Protein AF-0000000074567691 (afdb_homodimer)

Foldseek 3Di:
DVVVVVVVVVQLPAWDDDQQLAEAEEEACLDFLNVVLQQVSQVVRHQYEYEHQDPNSQVVSVVNGDPSYHYDHADLLDLVRLLVVLVVVCVVNPQLFHAEYELDWFAQPPWAAQVLDDPVQLVVRLSTLAVSLVSNCVNRVVRNLSNLHEYEHEAALLLLPVQTDGNRSVRSVNSVVVQVVVQVVCVVSNYHYAYEHEYAADIPRLDLVVNLVRLVVSLVPDDPVVCVQQDDCQSVQQSVLSVVCNVVAHHHPSVQRSVLVVSRRIRPDRDRYHYGGPCSVPPSVVLSPDDPVVSVVVSVVRHDDGPNDD/DVVVVVVVVVQLPAWDDDQQLAEAEEEACLDFLNVVLQQVSQVVRHQYEYEHQDPNSQVVSVVNGDPSYHYDHADLLDLVRLLVVLVVVCVVNPQQFHAEYELDWFAQPPWAAQVLDDPVQLVVRLSTLAVSLVSNCVNRVVRNLSNLHEYEHEAALLLLPVQTDGNRSVRSVNSVVVQVVVQVVCVVSNYHYAYEHEYAADIPRLDLVVNLVRLVVSLVPDDPVVCVQQDPCQSVQQSVLSVVCNVVAHHHPSVQRSVLVVSRRIRPDRDRYHYGGPCSVPPSVVLSPDDPVVSVVVSVVRHDGGPNDD

InterPro domains:
  IPR002347 Short-chain dehydrogenase/reductase SDR [PF00106] (22-206)
  IPR002347 Short-chain dehydrogenase/reductase SDR [PR00080] (96-107)
  IPR002347 Short-chain dehydrogenase/reductase SDR [PR00080] (149-157)
  IPR002347 Short-chain dehydrogenase/reductase SDR [PR00080] (168-187)
  IPR002347 Short-chain dehydrogenase/reductase SDR [PR00081] (23-40)
  IPR002347 Short-chain dehydrogenase/reductase SDR [PR00081] (96-107)
  IPR002347 Short-chain dehydrogenase/reductase SDR [PR00081] (143-159)
  IPR002347 Short-chain dehydrogenase/reductase SDR [PR00081] (168-187)
  IPR002347 Short-chain dehydrogenase/reductase SDR [PR00081] (189-206)
  IPR020904 Short-chain dehydrogenase/reductase, conserved site [PS00061] (155-183)
  IPR036291 NAD(P)-binding domain superfamily [SSF51735] (18-257)

pLDDT: mean 95.74, std 3.65, range [77.69, 98.97]

Nearest PDB structures (foldseek):
  3ndr-assembly1_D  TM=7.699E-01  e=1.591E-14  Mesorhizobium loti
  6t6n-assembly1_A  TM=7.472E-01  e=2.527E-14  Klebsiella pneumoniae 30684/NJST258_2
  7yic-assembly1_B  TM=7.805E-01  e=1.277E-13  Leifsonia sp. S749
  6d9y-assembly1_A  TM=8.687E-01  e=4.885E-12  Paraburkholderia phymatum STM815
  6xnb-assembly1_A  TM=7.400E-01  e=6.911E-12  Leifsonia xyli

Radius of gyration: 24.54 Å; Cα contacts (8 Å, |Δi|>4): 1241; chains: 2; bounding box: 55×68×64 Å

Solvent-accessible surface area (backbone atoms only — not comparable to full-atom values): 30649 Å² total; per-residue (Å²): 108,67,66,55,49,52,50,46,51,52,49,58,66,36,59,59,78,68,46,65,77,33,31,34,39,35,29,36,25,54,46,58,61,34,33,54,37,52,46,52,41,41,74,71,36,28,30,33,38,33,25,8,72,42,70,65,26,33,53,54,47,52,71,68,43,59,91,53,48,46,67,44,76,36,45,60,72,33,71,67,39,45,51,54,45,47,55,53,46,49,66,72,42,54,88,55,21,29,32,30,40,33,43,49,43,66,57,42,66,51,54,44,55,43,87,60,47,51,64,64,47,31,46,61,19,29,37,38,39,29,51,13,44,51,41,52,48,60,70,44,40,68,38,24,55,64,37,39,16,33,38,39,40,58,47,27,37,38,32,61,36,43,81,48,26,46,17,38,24,23,17,20,20,22,40,50,27,45,46,50,16,40,29,65,57,40,38,43,53,50,33,47,45,28,37,35,19,37,38,56,45,67,33,84,69,57,37,61,66,67,48,53,53,43,41,50,52,37,58,69,69,49,52,72,67,58,45,57,40,33,29,91,59,40,65,59,52,43,52,50,45,50,51,50,48,52,68,68,58,37,39,76,67,59,58,53,45,35,49,47,54,47,41,52,73,39,28,66,56,51,58,60,66,40,64,20,48,69,58,15,59,69,44,45,52,57,50,48,74,48,57,67,68,59,52,47,52,59,55,55,71,66,48,75,75,45,64,61,49,105,108,68,66,54,50,52,49,47,52,53,49,60,65,36,59,61,78,68,45,65,78,33,32,34,38,35,28,38,24,53,45,56,62,33,31,53,34,49,47,53,41,41,74,71,35,27,30,33,39,34,26,8,71,42,71,66,26,32,52,55,47,51,71,68,44,57,89,53,46,47,66,45,76,35,47,61,72,34,69,67,41,44,51,54,47,49,54,54,47,49,66,72,41,54,90,56,20,29,31,29,42,33,41,50,42,64,57,40,65,53,55,45,57,41,88,58,50,51,64,63,47,31,46,62,19,28,38,38,38,27,50,13,45,51,43,51,49,61,71,43,40,68,38,24,56,63,37,38,18,34,38,37,40,58,48,26,36,38,31,62,37,43,81,48,25,47,17,40,24,22,18,20,20,20,39,51,27,46,46,49,18,40,29,66,57,42,38,43,54,53,32,46,44,26,36,36,20,37,40,58,44,70,33,83,70,57,36,61,65,66,49,51,53,43,43,52,52,37,58,70,69,50,53,72,67,58,45,57,40,35,29,90,59,39,63,58,52,43,51,51,45,50,52,50,48,52,67,70,56,38,38,75,67,60,57,52,47,36,49,50,54,48,41,51,74,37,29,66,56,51,57,60,67,40,65,21,49,67,57,14,61,69,44,45,54,58,49,46,74,48,56,66,69,59,52,47,52,58,54,56,71,66,49,77,77,48,65,60,49,106

Sequence (620 aa):
MVMWFFGWLFRDSLQIENFHEKYVFVTGCDSGFGHLLCKKLDRKGFRVLAGCLTEKGADDLKRATGPYLKTVLLDVTSQESIQKTMEWTKKEVGDKGLWGLVNNAGRSLPMGPSEWMTVDDYHSTLKVNMIGVIAMTTTFLPLIKKARGRIVNVASVLGRVAANGGGYCISKFAVEAFSDCLRRDINHFGISVCIIEPGFFKTAVTSLDPLERELHRLWNQLSPEVKASYGDQYLEKYIKVQRLIMNAVCDSDLTKVTSCMEHALTAAYPRTRYSAGWDAKFLWLPLSYMPACVVDIGLKLVLPRPSKSVMVMWFFGWLFRDSLQIENFHEKYVFVTGCDSGFGHLLCKKLDRKGFRVLAGCLTEKGADDLKRATGPYLKTVLLDVTSQESIQKTMEWTKKEVGDKGLWGLVNNAGRSLPMGPSEWMTVDDYHSTLKVNMIGVIAMTTTFLPLIKKARGRIVNVASVLGRVAANGGGYCISKFAVEAFSDCLRRDINHFGISVCIIEPGFFKTAVTSLDPLERELHRLWNQLSPEVKASYGDQYLEKYIKVQRLIMNAVCDSDLTKVTSCMEHALTAAYPRTRYSAGWDAKFLWLPLSYMPACVVDIGLKLVLPRPSKSV

Organism: Oryzias latipes (NCBI:txid8090)

Structure (mmCIF, N/CA/C/O backbone):
data_AF-0000000074567691-model_v1
#
loop_
_entity.id
_entity.type
_entity.pdbx_description
1 polymer 'Retinol dehydrogenase 5 (11-cis/9-cis)'
#
loop_
_atom_site.group_PDB
_atom_site.id
_atom_site.type_symbol
_atom_site.label_atom_id
_atom_site.label_alt_id
_atom_site.label_comp_id
_atom_site.label_asym_id
_atom_site.label_entity_id
_atom_site.label_seq_id
_atom_site.pdbx_PDB_ins_code
_atom_site.Cartn_x
_atom_site.Cartn_y
_atom_site.Cartn_z
_atom_site.occupancy
_atom_site.B_iso_or_equiv
_atom_site.auth_seq_id
_atom_site.auth_comp_id
_atom_site.auth_asym_id
_atom_site.auth_atom_id
_atom_site.pdbx_PDB_model_num
ATOM 1 N N . MET A 1 1 ? 5.77 -29.456 21.244 1 77.69 1 MET A N 1
ATOM 2 C CA . MET A 1 1 ? 6.461 -28.435 20.46 1 77.69 1 MET A CA 1
ATOM 3 C C . MET A 1 1 ? 7.515 -29.065 19.556 1 77.69 1 MET A C 1
ATOM 5 O O . MET A 1 1 ? 7.557 -28.785 18.357 1 77.69 1 MET A O 1
ATOM 9 N N . VAL A 1 2 ? 8.333 -29.99 20.024 1 89.32 2 VAL A N 1
ATOM 10 C CA . VAL A 1 2 ? 9.377 -30.626 19.227 1 89.32 2 VAL A CA 1
ATOM 11 C C . VAL A 1 2 ? 8.742 -31.502 18.149 1 89.32 2 VAL A C 1
ATOM 13 O O . VAL A 1 2 ? 9.144 -31.453 16.984 1 89.32 2 VAL A O 1
ATOM 16 N N . MET A 1 3 ? 7.802 -32.279 18.501 1 90.76 3 MET A N 1
ATOM 17 C CA . MET A 1 3 ? 7.105 -33.126 17.537 1 90.76 3 MET A CA 1
ATOM 18 C C . MET A 1 3 ? 6.439 -32.283 16.454 1 90.76 3 MET A C 1
ATOM 20 O O . MET A 1 3 ? 6.435 -32.661 15.282 1 90.76 3 MET A O 1
ATOM 24 N N . TRP A 1 4 ? 5.863 -31.239 16.897 1 89.85 4 TRP A N 1
ATOM 25 C CA . TRP A 1 4 ? 5.243 -30.32 15.949 1 89.85 4 TRP A CA 1
ATOM 26 C C . TRP A 1 4 ? 6.275 -29.767 14.972 1 89.85 4 TRP A C 1
ATOM 28 O O . TRP A 1 4 ? 6.007 -29.656 13.774 1 89.85 4 TRP A O 1
ATOM 38 N N . PHE A 1 5 ? 7.345 -29.428 15.489 1 89.73 5 PHE A N 1
ATOM 39 C CA . PHE A 1 5 ? 8.42 -28.882 14.668 1 89.73 5 PHE A CA 1
ATOM 40 C C . PHE A 1 5 ? 8.872 -29.897 13.624 1 89.73 5 PHE A C 1
ATOM 42 O O . PHE A 1 5 ? 9.038 -29.556 12.451 1 89.73 5 PHE A O 1
ATOM 49 N N . PHE A 1 6 ? 9.034 -31.112 14.027 1 91.86 6 PHE A N 1
ATOM 50 C CA . PHE A 1 6 ? 9.479 -32.139 13.093 1 91.86 6 PHE A CA 1
ATOM 51 C C . PHE A 1 6 ? 8.383 -32.466 12.086 1 91.86 6 PHE A C 1
ATOM 53 O O . PHE A 1 6 ? 8.669 -32.765 10.924 1 91.86 6 PHE A O 1
ATOM 60 N N . GLY A 1 7 ? 7.244 -32.453 12.54 1 92.54 7 GLY A N 1
ATOM 61 C CA . GLY A 1 7 ? 6.128 -32.593 11.618 1 92.54 7 GLY A CA 1
ATOM 62 C C . GLY A 1 7 ? 6.072 -31.491 10.577 1 92.54 7 GLY A C 1
ATOM 63 O O . GLY A 1 7 ? 5.83 -31.756 9.398 1 92.54 7 GLY A O 1
ATOM 64 N N . TRP A 1 8 ? 6.271 -30.334 11.091 1 90.59 8 TRP A N 1
ATOM 65 C CA . TRP A 1 8 ? 6.304 -29.193 10.182 1 90.59 8 TRP A CA 1
ATOM 66 C C . TRP A 1 8 ? 7.443 -29.329 9.178 1 90.59 8 TRP A C 1
ATOM 68 O O . TRP A 1 8 ? 7.264 -29.065 7.986 1 90.59 8 TRP A O 1
ATOM 78 N N . LEU A 1 9 ? 8.586 -29.674 9.642 1 92.56 9 LEU A N 1
ATOM 79 C CA . LEU A 1 9 ? 9.747 -29.843 8.774 1 92.56 9 LEU A CA 1
ATOM 80 C C . LEU A 1 9 ? 9.478 -30.898 7.707 1 92.56 9 LEU A C 1
ATOM 82 O O . LEU A 1 9 ? 9.896 -30.744 6.557 1 92.56 9 LEU A O 1
ATOM 86 N N . PHE A 1 10 ? 8.882 -31.962 8.113 1 94.25 10 PHE A N 1
ATOM 87 C CA . PHE A 1 10 ? 8.533 -33.02 7.173 1 94.25 10 PHE A CA 1
ATOM 88 C C . PHE A 1 10 ? 7.568 -32.505 6.111 1 94.25 10 PHE A C 1
ATOM 90 O O . PHE A 1 10 ? 7.811 -32.668 4.913 1 94.25 10 PHE A O 1
ATOM 97 N N . ARG A 1 11 ? 6.586 -31.88 6.567 1 94.64 11 ARG A N 1
ATOM 98 C CA . ARG A 1 11 ? 5.593 -31.325 5.654 1 94.64 11 ARG A CA 1
ATOM 99 C C . ARG A 1 11 ? 6.226 -30.312 4.706 1 94.64 11 ARG A C 1
ATOM 101 O O . ARG A 1 11 ? 5.917 -30.292 3.513 1 94.64 11 ARG A O 1
ATOM 108 N N . ASP A 1 12 ? 7.073 -29.54 5.261 1 95.6 12 ASP A N 1
ATOM 109 C CA . ASP A 1 12 ? 7.743 -28.475 4.52 1 95.6 12 ASP A CA 1
ATOM 110 C C . ASP A 1 12 ? 8.707 -29.05 3.485 1 95.6 12 ASP A C 1
ATOM 112 O O . ASP A 1 12 ? 9.086 -28.364 2.533 1 95.6 12 ASP A O 1
ATOM 116 N N . SER A 1 13 ? 9.084 -30.296 3.614 1 95.87 13 SER A N 1
ATOM 117 C CA . SER A 1 13 ? 10.066 -30.913 2.729 1 95.87 13 SER A CA 1
ATOM 118 C C . SER A 1 13 ? 9.389 -31.639 1.572 1 95.87 13 SER A C 1
ATOM 120 O O . SER A 1 13 ? 10.044 -32.009 0.595 1 95.87 13 SER A O 1
ATOM 122 N N . LEU A 1 14 ? 8.139 -31.854 1.661 1 97.07 14 LEU A N 1
ATOM 123 C CA . LEU A 1 14 ? 7.417 -32.585 0.625 1 97.07 14 LEU A CA 1
ATOM 124 C C . LEU A 1 14 ? 7.29 -31.748 -0.643 1 97.07 14 LEU A C 1
ATOM 126 O O . LEU A 1 14 ? 7.02 -30.547 -0.575 1 97.07 14 LEU A O 1
ATOM 130 N N . GLN A 1 15 ? 7.474 -32.375 -1.794 1 97.06 15 GLN A N 1
ATOM 131 C CA . GLN A 1 15 ? 7.435 -31.679 -3.075 1 97.06 15 GLN A CA 1
ATOM 132 C C . GLN A 1 15 ? 6.375 -32.277 -3.995 1 97.06 15 GLN A C 1
ATOM 134 O O . GLN A 1 15 ? 6.009 -33.446 -3.853 1 97.06 15 GLN A O 1
ATOM 139 N N . ILE A 1 16 ? 5.903 -31.459 -4.873 1 96.08 16 ILE A N 1
ATOM 140 C CA . ILE A 1 16 ? 4.999 -31.952 -5.907 1 96.08 16 ILE A CA 1
ATOM 141 C C . ILE A 1 16 ? 5.786 -32.754 -6.941 1 96.08 16 ILE A C 1
ATOM 143 O O . ILE A 1 16 ? 7.019 -32.746 -6.935 1 96.08 16 ILE A O 1
ATOM 147 N N . GLU A 1 17 ? 5.027 -33.428 -7.792 1 94.07 17 GLU A N 1
ATOM 148 C CA . GLU A 1 17 ? 5.654 -34.243 -8.828 1 94.07 17 GLU A CA 1
ATOM 149 C C . GLU A 1 17 ? 5.385 -33.674 -10.218 1 94.07 17 GLU A C 1
ATOM 151 O O . GLU A 1 17 ? 4.663 -32.684 -10.36 1 94.07 17 GLU A O 1
ATOM 156 N N . ASN A 1 18 ? 6.058 -34.153 -11.22 1 94.7 18 ASN A N 1
ATOM 157 C CA . ASN A 1 18 ? 5.83 -33.909 -12.64 1 94.7 18 ASN A CA 1
ATOM 158 C C . ASN A 1 18 ? 6.084 -32.449 -13.006 1 94.7 18 ASN A C 1
ATOM 160 O O . ASN A 1 18 ? 5.247 -31.811 -13.647 1 94.7 18 ASN A O 1
ATOM 164 N N . PHE A 1 19 ? 7.211 -31.956 -12.588 1 94.5 19 PHE A N 1
ATOM 165 C CA . PHE A 1 19 ? 7.624 -30.588 -12.881 1 94.5 19 PHE A CA 1
ATOM 166 C C . PHE A 1 19 ? 7.632 -30.336 -14.384 1 94.5 19 PHE A C 1
ATOM 168 O O . PHE A 1 19 ? 7.322 -29.231 -14.835 1 94.5 19 PHE A O 1
ATOM 175 N N . HIS A 1 20 ? 7.892 -31.354 -15.192 1 94.44 20 HIS A N 1
ATOM 176 C CA . HIS A 1 20 ? 8.085 -31.212 -16.63 1 94.44 20 HIS A CA 1
ATOM 177 C C . HIS A 1 20 ? 6.774 -30.869 -17.33 1 94.44 20 HIS A C 1
ATOM 179 O O . HIS A 1 20 ? 6.778 -30.418 -18.478 1 94.44 20 HIS A O 1
ATOM 185 N N . GLU A 1 21 ? 5.676 -30.984 -16.657 1 96.19 21 GLU A N 1
ATOM 186 C CA . GLU A 1 21 ? 4.368 -30.692 -17.238 1 96.19 21 GLU A CA 1
ATOM 187 C C . GLU A 1 21 ? 3.837 -29.346 -16.752 1 96.19 21 GLU A C 1
ATOM 189 O O . GLU A 1 21 ? 2.754 -28.918 -17.156 1 96.19 21 GLU A O 1
ATOM 194 N N . LYS A 1 22 ? 4.601 -28.745 -15.944 1 98.24 22 LYS A N 1
ATOM 195 C CA . LYS A 1 22 ? 4.092 -27.544 -15.287 1 98.24 22 LYS A CA 1
ATOM 196 C C . LYS A 1 22 ? 4.744 -26.287 -15.856 1 98.24 22 LYS A C 1
ATOM 198 O O . LYS A 1 22 ? 5.97 -26.211 -15.96 1 98.24 22 LYS A O 1
ATOM 203 N N . TYR A 1 23 ? 3.926 -25.338 -16.254 1 98.79 23 TYR A N 1
ATOM 204 C CA . TYR A 1 23 ? 4.374 -24.061 -16.798 1 98.79 23 TYR A CA 1
ATOM 205 C C . TYR A 1 23 ? 4.459 -23.003 -15.705 1 98.79 23 TYR A C 1
ATOM 207 O O . TYR A 1 23 ? 3.555 -22.885 -14.875 1 98.79 23 TYR A O 1
ATOM 215 N N . VAL A 1 24 ? 5.543 -22.282 -15.676 1 98.91 24 VAL A N 1
ATOM 216 C CA . VAL A 1 24 ? 5.73 -21.173 -14.746 1 98.91 24 VAL A CA 1
ATOM 217 C C . VAL A 1 24 ? 6.066 -19.9 -15.519 1 98.91 24 VAL A C 1
ATOM 219 O O . VAL A 1 24 ? 6.955 -19.903 -16.375 1 98.91 24 VAL A O 1
ATOM 222 N N . PHE A 1 25 ? 5.343 -18.825 -15.271 1 98.96 25 PHE A N 1
ATOM 223 C CA . PHE A 1 25 ? 5.636 -17.52 -15.852 1 98.96 25 PHE A CA 1
ATOM 224 C C . PHE A 1 25 ? 6.32 -16.616 -14.834 1 98.96 25 PHE A C 1
ATOM 226 O O . PHE A 1 25 ? 5.819 -16.435 -13.722 1 98.96 25 PHE A O 1
ATOM 233 N N . VAL A 1 26 ? 7.417 -16.037 -15.188 1 98.94 26 VAL A N 1
ATOM 234 C CA . VAL A 1 26 ? 8.171 -15.142 -14.317 1 98.94 26 VAL A CA 1
ATOM 235 C C . VAL A 1 26 ? 8.304 -13.771 -14.975 1 98.94 26 VAL A C 1
ATOM 237 O O . VAL A 1 26 ? 8.684 -13.67 -16.144 1 98.94 26 VAL A O 1
ATOM 240 N N . THR A 1 27 ? 7.99 -12.743 -14.254 1 98.91 27 THR A N 1
ATOM 241 C CA . THR A 1 27 ? 8.192 -11.396 -14.776 1 98.91 27 THR A CA 1
ATOM 242 C C . THR A 1 27 ? 9.533 -10.833 -14.315 1 98.91 27 THR A C 1
ATOM 244 O O . THR A 1 27 ? 10.057 -11.237 -13.275 1 98.91 27 THR A O 1
ATOM 247 N N . GLY A 1 28 ? 10.027 -9.827 -15.077 1 98.07 28 GLY A N 1
ATOM 248 C CA . GLY A 1 28 ? 11.261 -9.16 -14.692 1 98.07 28 GLY A CA 1
ATOM 249 C C . GLY A 1 28 ? 12.474 -10.07 -14.75 1 98.07 28 GLY A C 1
ATOM 250 O O . GLY A 1 28 ? 13.213 -10.191 -13.771 1 98.07 28 GLY A O 1
ATOM 251 N N . CYS A 1 29 ? 12.78 -10.628 -15.906 1 98.32 29 CYS A N 1
ATOM 252 C CA . CYS A 1 29 ? 13.774 -11.69 -16.002 1 98.32 29 CYS A CA 1
ATOM 253 C C . CYS A 1 29 ? 15.063 -11.176 -16.633 1 98.32 29 CYS A C 1
ATOM 255 O O . CYS A 1 29 ? 15.97 -11.956 -16.927 1 98.32 29 CYS A O 1
ATOM 257 N N . ASP A 1 30 ? 15.182 -9.873 -16.826 1 96.85 30 ASP A N 1
ATOM 258 C CA . ASP A 1 30 ? 16.36 -9.298 -17.467 1 96.85 30 ASP A CA 1
ATOM 259 C C . ASP A 1 30 ? 17.611 -9.521 -16.62 1 96.85 30 ASP A C 1
ATOM 261 O O . ASP A 1 30 ? 18.715 -9.649 -17.155 1 96.85 30 ASP A O 1
ATOM 265 N N . SER A 1 31 ? 17.416 -9.52 -15.305 1 93.5 31 SER A N 1
ATOM 266 C CA . SER A 1 31 ? 18.522 -9.64 -14.361 1 93.5 31 SER A CA 1
ATOM 267 C C . SER A 1 31 ? 18.028 -10.06 -12.981 1 93.5 31 SER A C 1
ATOM 269 O O . SER A 1 31 ? 16.856 -10.405 -12.814 1 93.5 31 SER A O 1
ATOM 271 N N . GLY A 1 32 ? 18.964 -10.198 -12.133 1 94.28 32 GLY A N 1
ATOM 272 C CA . GLY A 1 32 ? 18.642 -10.341 -10.722 1 94.28 32 GLY A CA 1
ATOM 273 C C . GLY A 1 32 ? 17.944 -11.648 -10.398 1 94.28 32 GLY A C 1
ATOM 274 O O . GLY A 1 32 ? 18.353 -12.71 -10.871 1 94.28 32 GLY A O 1
ATOM 275 N N . PHE A 1 33 ? 16.934 -11.548 -9.498 1 97.56 33 PHE A N 1
ATOM 276 C CA . PHE A 1 33 ? 16.23 -12.716 -8.981 1 97.56 33 PHE A CA 1
ATOM 277 C C . PHE A 1 33 ? 15.532 -13.47 -10.107 1 97.56 33 PHE A C 1
ATOM 279 O O . PHE A 1 33 ? 15.594 -14.699 -10.168 1 97.56 33 PHE A O 1
ATOM 286 N N . GLY A 1 34 ? 14.81 -12.675 -10.967 1 98.03 34 GLY A N 1
ATOM 287 C CA . GLY A 1 34 ? 14.048 -13.31 -12.031 1 98.03 34 GLY A CA 1
ATOM 288 C C . GLY A 1 34 ? 14.911 -14.112 -12.986 1 98.03 34 GLY A C 1
ATOM 289 O O . GLY A 1 34 ? 14.553 -15.229 -13.366 1 98.03 34 GLY A O 1
ATOM 290 N N . HIS A 1 35 ? 16.019 -13.516 -13.335 1 97.85 35 HIS A N 1
ATOM 291 C CA . HIS A 1 35 ? 16.958 -14.179 -14.232 1 97.85 35 HIS A CA 1
ATOM 292 C C . HIS A 1 35 ? 17.482 -15.475 -13.622 1 97.85 35 HIS A C 1
ATOM 294 O O . HIS A 1 35 ? 17.476 -16.521 -14.274 1 97.85 35 HIS A O 1
ATOM 300 N N . LEU A 1 36 ? 17.899 -15.417 -12.432 1 98.05 36 LEU A N 1
ATOM 301 C CA . LEU A 1 36 ? 18.449 -16.573 -11.732 1 98.05 36 LEU A CA 1
ATOM 302 C C . LEU A 1 36 ? 17.374 -17.629 -11.498 1 98.05 36 LEU A C 1
ATOM 304 O O . LEU A 1 36 ? 17.641 -18.828 -11.609 1 98.05 36 LEU A O 1
ATOM 308 N N . LEU A 1 37 ? 16.185 -17.212 -11.19 1 98.69 37 LEU A N 1
ATOM 309 C CA . LEU A 1 37 ? 15.088 -18.146 -10.959 1 98.69 37 LEU A CA 1
ATOM 310 C C . LEU A 1 37 ? 14.766 -18.931 -12.226 1 98.69 37 LEU A C 1
ATOM 312 O O . LEU A 1 37 ? 14.539 -20.141 -12.171 1 98.69 37 LEU A O 1
ATOM 316 N N . CYS A 1 38 ? 14.711 -18.236 -13.321 1 98.68 38 CYS A N 1
ATOM 317 C CA . CYS A 1 38 ? 14.411 -18.896 -14.587 1 98.68 38 CYS A CA 1
ATOM 318 C C . CYS A 1 38 ? 15.419 -20.001 -14.878 1 98.68 38 CYS A C 1
ATOM 320 O O . CYS A 1 38 ? 15.042 -21.098 -15.293 1 98.68 38 CYS A O 1
ATOM 322 N N . LYS A 1 39 ? 16.665 -19.738 -14.665 1 98.28 39 LYS A N 1
ATOM 323 C CA . LYS A 1 39 ? 17.703 -20.745 -14.868 1 98.28 39 LYS A CA 1
ATOM 324 C C . LYS A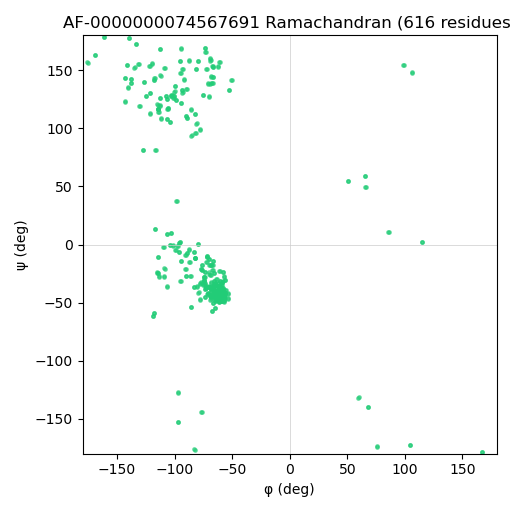 1 39 ? 17.491 -21.946 -13.95 1 98.28 39 LYS A C 1
ATOM 326 O O . LYS A 1 39 ? 17.606 -23.094 -14.384 1 98.28 39 LYS A O 1
ATOM 331 N N . LYS A 1 40 ? 17.183 -21.647 -12.746 1 97.77 40 LYS A N 1
ATOM 332 C CA . LYS A 1 40 ? 16.982 -22.695 -11.749 1 97.77 40 LYS A CA 1
ATOM 333 C C . LYS A 1 40 ? 15.783 -23.569 -12.105 1 97.77 40 LYS A C 1
ATOM 335 O O . LYS A 1 40 ? 15.86 -24.798 -12.031 1 97.77 40 LYS A O 1
ATOM 340 N N . LEU A 1 41 ? 14.692 -22.956 -12.488 1 98.38 41 LEU A N 1
ATOM 341 C CA . LEU A 1 41 ? 13.472 -23.684 -12.819 1 98.38 41 LEU A CA 1
ATOM 342 C C . LEU A 1 41 ? 13.655 -24.499 -14.095 1 98.38 41 LEU A C 1
ATOM 344 O O . LEU A 1 41 ? 13.149 -25.619 -14.199 1 98.38 41 LEU A O 1
ATOM 348 N N . ASP A 1 42 ? 14.361 -23.919 -15.018 1 97.93 42 ASP A N 1
ATOM 349 C CA . ASP A 1 42 ? 14.658 -24.635 -16.256 1 97.93 42 ASP A CA 1
ATOM 350 C C . ASP A 1 42 ? 15.453 -25.908 -15.977 1 97.93 42 ASP A C 1
ATOM 352 O O . ASP A 1 42 ? 15.144 -26.971 -16.519 1 97.93 42 ASP A O 1
ATOM 356 N N . ARG A 1 43 ? 16.429 -25.82 -15.143 1 96.51 43 ARG A N 1
ATOM 357 C CA . ARG A 1 43 ? 17.267 -26.959 -14.781 1 96.51 43 ARG A CA 1
ATOM 358 C C . ARG A 1 43 ? 16.461 -28.015 -14.031 1 96.51 43 ARG A C 1
ATOM 360 O O . ARG A 1 43 ? 16.724 -29.212 -14.162 1 96.51 43 ARG A O 1
ATOM 367 N N . LYS A 1 44 ? 15.492 -27.608 -13.311 1 96.3 44 LYS A N 1
ATOM 368 C CA . LYS A 1 44 ? 14.67 -28.514 -12.513 1 96.3 44 LYS A CA 1
ATOM 369 C C . LYS A 1 44 ? 13.668 -29.261 -13.388 1 96.3 44 LYS A C 1
ATOM 371 O O . LYS A 1 44 ? 13.117 -30.284 -12.975 1 96.3 44 LYS A O 1
ATOM 376 N N . GLY A 1 45 ? 13.41 -28.634 -14.598 1 96.83 45 GLY A N 1
ATOM 377 C CA . GLY A 1 45 ? 12.591 -29.365 -15.552 1 96.83 45 GLY A CA 1
ATOM 378 C C . GLY A 1 45 ? 11.262 -28.692 -15.837 1 96.83 45 GLY A C 1
ATOM 379 O O . GLY A 1 45 ? 10.452 -29.209 -16.609 1 96.83 45 GLY A O 1
ATOM 380 N N . PHE A 1 46 ? 10.994 -27.522 -15.243 1 98.12 46 PHE A N 1
ATOM 381 C CA . PHE A 1 46 ? 9.765 -26.788 -15.519 1 98.12 46 PHE A CA 1
ATOM 382 C C . PHE A 1 46 ? 9.748 -26.28 -16.956 1 98.12 46 PHE A C 1
ATOM 384 O O . PHE A 1 46 ? 10.802 -26.092 -17.566 1 98.12 46 PHE A O 1
ATOM 391 N N . ARG A 1 47 ? 8.584 -26.094 -17.477 1 98.46 47 ARG A N 1
ATOM 392 C CA . ARG A 1 47 ? 8.422 -25.244 -18.652 1 98.46 47 ARG A CA 1
ATOM 393 C C . ARG A 1 47 ? 8.344 -23.773 -18.257 1 98.46 47 ARG A C 1
ATOM 395 O O . ARG A 1 47 ? 7.341 -23.329 -17.694 1 98.46 47 ARG A O 1
ATOM 402 N N . VAL A 1 48 ? 9.364 -23.02 -18.635 1 98.78 48 VAL A N 1
ATOM 403 C CA . VAL A 1 48 ? 9.497 -21.673 -18.089 1 98.78 48 VAL A CA 1
ATOM 404 C C . VAL A 1 48 ? 9.137 -20.644 -19.158 1 98.78 48 VAL A C 1
ATOM 406 O O . VAL A 1 48 ? 9.649 -20.699 -20.279 1 98.78 48 VAL A O 1
ATOM 409 N N . LEU A 1 49 ? 8.218 -19.763 -18.888 1 98.91 49 LEU A N 1
ATOM 410 C CA . LEU A 1 49 ? 7.88 -18.581 -19.673 1 98.91 49 LEU A CA 1
ATOM 411 C C . LEU A 1 49 ? 8.398 -17.314 -19 1 98.91 49 LEU A C 1
ATOM 413 O O . LEU A 1 49 ? 7.97 -16.975 -17.894 1 98.91 49 LEU A O 1
ATOM 417 N N . ALA A 1 50 ? 9.301 -16.612 -19.67 1 98.88 50 ALA A N 1
ATOM 418 C CA . ALA A 1 50 ? 10.018 -15.505 -19.042 1 98.88 50 ALA A CA 1
ATOM 419 C C . ALA A 1 50 ? 9.652 -14.175 -19.696 1 98.88 50 ALA A C 1
ATOM 421 O O . ALA A 1 50 ? 9.84 -13.996 -20.901 1 98.88 50 ALA A O 1
ATOM 422 N N . GLY A 1 51 ? 9.054 -13.297 -18.916 1 98.86 51 GLY A N 1
ATOM 423 C CA . GLY A 1 51 ? 8.801 -11.941 -19.377 1 98.86 51 GLY A CA 1
ATOM 424 C C . GLY A 1 51 ? 9.973 -11.005 -19.15 1 98.86 51 GLY A C 1
ATOM 425 O O . GLY A 1 51 ? 10.311 -10.691 -18.007 1 98.86 51 GLY A O 1
ATOM 426 N N . CYS A 1 52 ? 10.564 -10.488 -20.225 1 98.72 52 CYS A N 1
ATOM 427 C CA . CYS A 1 52 ? 11.678 -9.548 -20.177 1 98.72 52 CYS A CA 1
ATOM 428 C C . CYS A 1 52 ? 11.255 -8.173 -20.679 1 98.72 52 CYS A C 1
ATOM 430 O O . CYS A 1 52 ? 10.415 -8.066 -21.574 1 98.72 52 CYS A O 1
ATOM 432 N N . LEU A 1 53 ? 11.84 -7.198 -20.059 1 98.11 53 LEU A N 1
ATOM 433 C CA . LEU A 1 53 ? 11.52 -5.831 -20.455 1 98.11 53 LEU A CA 1
ATOM 434 C C . LEU A 1 53 ? 12.245 -5.455 -21.743 1 98.11 53 LEU A C 1
ATOM 436 O O . LEU A 1 53 ? 11.726 -4.678 -22.548 1 98.11 53 LEU A O 1
ATOM 440 N N . THR A 1 54 ? 13.479 -6.006 -21.922 1 98.12 54 THR A N 1
ATOM 441 C CA . THR A 1 54 ? 14.315 -5.612 -23.051 1 98.12 54 THR A CA 1
ATOM 442 C C . THR A 1 54 ? 14.623 -6.814 -23.94 1 98.12 54 THR A C 1
ATOM 444 O O . THR A 1 54 ? 14.649 -7.952 -23.468 1 98.12 54 THR A O 1
ATOM 447 N N . GLU A 1 55 ? 14.917 -6.532 -25.183 1 98.34 55 GLU A N 1
ATOM 448 C CA . GLU A 1 55 ? 15.335 -7.572 -26.118 1 98.34 55 GLU A CA 1
ATOM 449 C C . GLU A 1 55 ? 16.656 -8.203 -25.687 1 98.34 55 GLU A C 1
ATOM 451 O O . GLU A 1 55 ? 16.832 -9.419 -25.788 1 98.34 55 GLU A O 1
ATOM 456 N N . LYS A 1 56 ? 17.542 -7.383 -25.219 1 98.21 56 LYS A N 1
ATOM 457 C CA . LYS A 1 56 ? 18.837 -7.884 -24.768 1 98.21 56 LYS A CA 1
ATOM 458 C C . LYS A 1 56 ? 18.674 -8.868 -23.613 1 98.21 56 LYS A C 1
ATOM 460 O O . LYS A 1 56 ? 19.317 -9.919 -23.591 1 98.21 56 LYS A O 1
ATOM 465 N N . GLY A 1 57 ? 17.858 -8.488 -22.656 1 97.66 57 GLY A N 1
ATOM 466 C CA . GLY A 1 57 ? 17.605 -9.385 -21.54 1 97.66 57 GLY A CA 1
ATOM 467 C C . GLY A 1 57 ? 17.007 -10.713 -21.965 1 97.66 57 GLY A C 1
ATOM 468 O O . GLY A 1 57 ? 17.407 -11.767 -21.467 1 97.66 57 GLY A O 1
ATOM 469 N N . ALA A 1 58 ? 16.093 -10.648 -22.879 1 98.29 58 ALA A N 1
ATOM 470 C CA . ALA A 1 58 ? 15.446 -11.852 -23.393 1 98.29 58 ALA A CA 1
ATOM 471 C C . ALA A 1 58 ? 16.453 -12.76 -24.092 1 98.29 58 ALA A C 1
ATOM 473 O O . ALA A 1 58 ? 16.461 -13.974 -23.872 1 98.29 58 ALA A O 1
ATOM 474 N N . ASP A 1 59 ? 17.265 -12.182 -24.901 1 97.88 59 ASP A N 1
ATOM 475 C CA . ASP A 1 59 ? 18.259 -12.939 -25.655 1 97.88 59 ASP A CA 1
ATOM 476 C C . ASP A 1 59 ? 19.288 -13.575 -24.724 1 97.88 59 ASP A C 1
ATOM 478 O O . ASP A 1 59 ? 19.664 -14.735 -24.906 1 97.88 59 ASP A O 1
ATOM 482 N N . ASP A 1 60 ? 19.743 -12.796 -23.786 1 97.81 60 ASP A N 1
ATOM 483 C CA . ASP A 1 60 ? 20.724 -13.295 -22.826 1 97.81 60 ASP A CA 1
ATOM 484 C C . ASP A 1 60 ? 20.174 -14.492 -22.053 1 97.81 60 ASP A C 1
ATOM 486 O O . ASP A 1 60 ? 20.882 -15.479 -21.842 1 97.81 60 ASP A O 1
ATOM 490 N N . LEU A 1 61 ? 18.96 -14.379 -21.674 1 98.16 61 LEU A N 1
ATOM 491 C CA . LEU A 1 61 ? 18.343 -15.45 -20.898 1 98.16 61 LEU A CA 1
ATOM 492 C C . LEU A 1 61 ? 18.135 -16.693 -21.757 1 98.16 61 LEU A C 1
ATOM 494 O O . LEU A 1 61 ? 18.381 -17.813 -21.304 1 98.16 61 LEU A O 1
ATOM 498 N N . LYS A 1 62 ? 17.675 -16.504 -22.914 1 96.96 62 LYS A N 1
ATOM 499 C CA . LYS A 1 62 ? 17.463 -17.618 -23.834 1 96.96 62 LYS A CA 1
ATOM 500 C C . LYS A 1 62 ? 18.762 -18.38 -24.083 1 96.96 62 LYS A C 1
ATOM 502 O O . LYS A 1 62 ? 18.763 -19.61 -24.151 1 96.96 62 LYS A O 1
ATOM 507 N N . ARG A 1 63 ? 19.814 -17.696 -24.16 1 96.86 63 ARG A N 1
ATOM 508 C CA . ARG A 1 63 ? 21.111 -18.308 -24.431 1 96.86 63 ARG A CA 1
ATOM 509 C C . ARG A 1 63 ? 21.623 -19.068 -23.212 1 96.86 63 ARG A C 1
ATOM 511 O O . ARG A 1 63 ? 22.394 -20.02 -23.346 1 96.86 63 ARG A O 1
ATOM 518 N N . ALA A 1 64 ? 21.148 -18.679 -22.129 1 96.6 64 ALA A N 1
ATOM 519 C CA . ALA A 1 64 ? 21.685 -19.227 -20.886 1 96.6 64 ALA A CA 1
ATOM 520 C C . ALA A 1 64 ? 20.833 -20.391 -20.387 1 96.6 64 ALA A C 1
ATOM 522 O O . ALA A 1 64 ? 21.106 -20.958 -19.326 1 96.6 64 ALA A O 1
ATOM 523 N N . THR A 1 65 ? 19.82 -20.757 -21.091 1 96.35 65 THR A N 1
ATOM 524 C CA . THR A 1 65 ? 18.882 -21.766 -20.61 1 96.35 65 THR A CA 1
ATOM 525 C C . THR A 1 65 ? 18.593 -22.798 -21.696 1 96.35 65 THR A C 1
ATOM 527 O O . THR A 1 65 ? 19.107 -22.694 -22.811 1 96.35 65 THR A O 1
ATOM 530 N N . GLY A 1 66 ? 17.872 -23.818 -21.276 1 92.65 66 GLY A N 1
ATOM 531 C CA . GLY A 1 66 ? 17.57 -24.92 -22.176 1 92.65 66 GLY A CA 1
ATOM 532 C C . GLY A 1 66 ? 16.386 -24.642 -23.082 1 92.65 66 GLY A C 1
ATOM 533 O O . GLY A 1 66 ? 15.83 -23.542 -23.067 1 92.65 66 GLY A O 1
ATOM 534 N N . PRO A 1 67 ? 15.966 -25.564 -23.886 1 92.21 67 PRO A N 1
ATOM 535 C CA . PRO A 1 67 ? 14.954 -25.389 -24.931 1 92.21 67 PRO A CA 1
ATOM 536 C C . PRO A 1 67 ? 13.544 -25.228 -24.365 1 92.21 67 PRO A C 1
ATOM 538 O O . PRO A 1 67 ? 12.622 -24.852 -25.093 1 92.21 67 PRO A O 1
ATOM 541 N N . TYR A 1 68 ? 13.417 -25.479 -23.117 1 94.5 68 TYR A N 1
ATOM 542 C CA . TYR A 1 68 ? 12.07 -25.454 -22.559 1 94.5 68 TYR A CA 1
ATOM 543 C C . TYR A 1 68 ? 11.762 -24.097 -21.937 1 94.5 68 TYR A C 1
ATOM 545 O O . TYR A 1 68 ? 10.712 -23.916 -21.317 1 94.5 68 TYR A O 1
ATOM 553 N N . LEU A 1 69 ? 12.682 -23.191 -22.036 1 98.07 69 LEU A N 1
ATOM 554 C CA . LEU A 1 69 ? 12.43 -21.812 -21.631 1 98.07 69 LEU A CA 1
ATOM 555 C C . LEU A 1 69 ? 12.138 -20.934 -22.843 1 98.07 69 LEU A C 1
ATOM 557 O O . LEU A 1 69 ? 12.871 -20.972 -23.834 1 98.07 69 LEU A O 1
ATOM 561 N N . LYS A 1 70 ? 11.052 -20.204 -22.817 1 98.45 70 LYS A N 1
ATOM 562 C CA . LYS A 1 70 ? 10.681 -19.236 -23.846 1 98.45 70 LYS A CA 1
ATOM 563 C C . LYS A 1 70 ? 10.598 -17.825 -23.269 1 98.45 70 LYS A C 1
ATOM 565 O O . LYS A 1 70 ? 10.138 -17.637 -22.14 1 98.45 70 LYS A O 1
ATOM 570 N N . THR A 1 71 ? 11.031 -16.907 -24.032 1 98.61 71 THR A N 1
ATOM 571 C CA . THR A 1 71 ? 10.998 -15.52 -23.581 1 98.61 71 THR A CA 1
ATOM 572 C C . THR A 1 71 ? 9.938 -14.729 -24.341 1 98.61 71 THR A C 1
ATOM 574 O O . THR A 1 71 ? 9.588 -15.076 -25.47 1 98.61 71 THR A O 1
ATOM 577 N N . VAL A 1 72 ? 9.411 -13.725 -23.732 1 98.75 72 VAL A N 1
ATOM 578 C CA . VAL A 1 72 ? 8.493 -12.772 -24.347 1 98.75 72 VAL A CA 1
ATOM 579 C C . VAL A 1 72 ? 8.768 -11.369 -23.812 1 98.75 72 VAL A C 1
ATOM 581 O O . VAL A 1 72 ? 9.174 -11.207 -22.658 1 98.75 72 VAL A O 1
ATOM 584 N N . LEU A 1 73 ? 8.642 -10.36 -24.667 1 98.78 73 LEU A N 1
ATOM 585 C CA . LEU A 1 73 ? 8.774 -8.98 -24.213 1 98.78 73 LEU A CA 1
ATOM 586 C C . LEU A 1 73 ? 7.53 -8.538 -23.449 1 98.78 73 LEU A C 1
ATOM 588 O O . LEU A 1 73 ? 6.412 -8.652 -23.956 1 98.78 73 LEU A O 1
ATOM 592 N N . LEU A 1 74 ? 7.775 -8.003 -22.266 1 98.87 74 LEU A N 1
ATOM 593 C CA . LEU A 1 74 ? 6.671 -7.641 -21.384 1 98.87 74 LEU A CA 1
ATOM 594 C C . LEU A 1 74 ? 6.98 -6.355 -20.625 1 98.87 74 LEU A C 1
ATOM 596 O O . LEU A 1 74 ? 8.027 -6.245 -19.983 1 98.87 74 LEU A O 1
ATOM 600 N N . ASP A 1 75 ? 6.151 -5.412 -20.764 1 98.79 75 ASP A N 1
ATOM 601 C CA . ASP A 1 75 ? 6.091 -4.233 -19.907 1 98.79 75 ASP A CA 1
ATOM 602 C C . ASP A 1 75 ? 4.886 -4.295 -18.971 1 98.79 75 ASP A C 1
ATOM 604 O O . ASP A 1 75 ? 3.751 -4.068 -19.395 1 98.79 75 ASP A O 1
ATOM 608 N N . VAL A 1 76 ? 5.158 -4.523 -17.707 1 98.73 76 VAL A N 1
ATOM 609 C CA . VAL A 1 76 ? 4.078 -4.78 -16.76 1 98.73 76 VAL A CA 1
ATOM 610 C C . VAL A 1 76 ? 3.304 -3.49 -16.496 1 98.73 76 VAL A C 1
ATOM 612 O O . VAL A 1 76 ? 2.257 -3.509 -15.845 1 98.73 76 VAL A O 1
ATOM 615 N N . THR A 1 77 ? 3.787 -2.337 -16.951 1 98.25 77 THR A N 1
ATOM 616 C CA . THR A 1 77 ? 3.098 -1.068 -16.743 1 98.25 77 THR A CA 1
ATOM 617 C C . THR A 1 77 ? 2.094 -0.807 -17.862 1 98.25 77 THR A C 1
ATOM 619 O O . THR A 1 77 ? 1.378 0.196 -17.84 1 98.25 77 THR A O 1
ATOM 622 N N . SER A 1 78 ? 2.063 -1.649 -18.812 1 98.53 78 SER A N 1
ATOM 623 C CA . SER A 1 78 ? 1.174 -1.503 -19.96 1 98.53 78 SER A CA 1
ATOM 624 C C . SER A 1 78 ? 0.128 -2.612 -19.995 1 98.53 78 SER A C 1
ATOM 626 O O . SER A 1 78 ? 0.464 -3.782 -20.191 1 98.53 78 SER A O 1
ATOM 628 N N . GLN A 1 79 ? -1.117 -2.222 -19.872 1 97.98 79 GLN A N 1
ATOM 629 C CA . GLN A 1 79 ? -2.192 -3.208 -19.924 1 97.98 79 GLN A CA 1
ATOM 630 C C . GLN A 1 79 ? -2.224 -3.917 -21.275 1 97.98 79 GLN A C 1
ATOM 632 O O . GLN A 1 79 ? -2.559 -5.1 -21.353 1 97.98 79 GLN A O 1
ATOM 637 N N . GLU A 1 80 ? -1.938 -3.193 -22.279 1 98.48 80 GLU A N 1
ATOM 638 C CA . GLU A 1 80 ? -1.877 -3.788 -23.611 1 98.48 80 GLU A CA 1
ATOM 639 C C . GLU A 1 80 ? -0.787 -4.853 -23.69 1 98.48 80 GLU A C 1
ATOM 641 O O . GLU A 1 80 ? -1.013 -5.94 -24.227 1 98.48 80 GLU A O 1
ATOM 646 N N . SER A 1 81 ? 0.386 -4.512 -23.183 1 98.85 81 SER A N 1
ATOM 647 C CA . SER A 1 81 ? 1.489 -5.467 -23.161 1 98.85 81 SER A CA 1
ATOM 648 C C . SER A 1 81 ? 1.123 -6.716 -22.366 1 98.85 81 SER A C 1
ATOM 650 O O . SER A 1 81 ? 1.412 -7.836 -22.792 1 98.85 81 SER A O 1
ATOM 652 N N . ILE A 1 82 ? 0.456 -6.552 -21.288 1 98.87 82 ILE A N 1
ATOM 653 C CA . ILE A 1 82 ? 0.059 -7.654 -20.418 1 98.87 82 ILE A CA 1
ATOM 654 C C . ILE A 1 82 ? -0.96 -8.537 -21.136 1 98.87 82 ILE A C 1
ATOM 656 O O . ILE A 1 82 ? -0.856 -9.765 -21.106 1 98.87 82 ILE A O 1
ATOM 660 N N . GLN A 1 83 ? -1.907 -7.906 -21.768 1 98.58 83 GLN A N 1
ATOM 661 C CA . GLN A 1 83 ? -2.937 -8.664 -22.471 1 98.58 83 GLN A CA 1
ATOM 662 C C . GLN A 1 83 ? -2.335 -9.486 -23.608 1 98.58 83 GLN A C 1
ATOM 664 O O . GLN A 1 83 ? -2.697 -10.649 -23.798 1 98.58 83 GLN A O 1
ATOM 669 N N . LYS A 1 84 ? -1.472 -8.891 -24.354 1 98.75 84 LYS A N 1
ATOM 670 C CA . LYS A 1 84 ? -0.794 -9.612 -25.427 1 98.75 84 LYS A CA 1
ATOM 671 C C . LYS A 1 84 ? -0.002 -10.796 -24.879 1 98.75 84 LYS A C 1
ATOM 673 O O . LYS A 1 84 ? -0.001 -11.877 -25.471 1 98.75 84 LYS A O 1
ATOM 678 N N . THR A 1 85 ? 0.655 -10.558 -23.809 1 98.88 85 THR A N 1
ATOM 679 C CA . THR A 1 85 ? 1.438 -11.609 -23.169 1 98.88 85 THR A CA 1
ATOM 680 C C . THR A 1 85 ? 0.53 -12.723 -22.655 1 98.88 85 THR A C 1
ATOM 682 O O . THR A 1 85 ? 0.883 -13.902 -22.729 1 98.88 85 THR A O 1
ATOM 685 N N . MET A 1 86 ? -0.597 -12.355 -22.09 1 98.75 86 MET A N 1
ATOM 686 C CA . MET A 1 86 ? -1.568 -13.338 -21.617 1 98.75 86 MET A CA 1
ATOM 687 C C . MET A 1 86 ? -2.038 -14.231 -22.76 1 98.75 86 MET A C 1
ATOM 689 O O . MET A 1 86 ? -2.135 -15.449 -22.601 1 98.75 86 MET A O 1
ATOM 693 N N . GLU A 1 87 ? -2.325 -13.653 -23.864 1 98.6 87 GLU A N 1
ATOM 694 C CA . GLU A 1 87 ? -2.769 -14.426 -25.02 1 98.6 87 GLU A CA 1
ATOM 695 C C . GLU A 1 87 ? -1.669 -15.361 -25.514 1 98.6 87 GLU A C 1
ATOM 697 O O . GLU A 1 87 ? -1.937 -16.513 -25.864 1 98.6 87 GLU A O 1
ATOM 702 N N . TRP A 1 88 ? -0.495 -14.865 -25.578 1 98.81 88 TRP A N 1
ATOM 703 C CA . TRP A 1 88 ? 0.653 -15.691 -25.938 1 98.81 88 TRP A CA 1
ATOM 704 C C . TRP A 1 88 ? 0.812 -16.854 -24.965 1 98.81 88 TRP A C 1
ATOM 706 O O . TRP A 1 88 ? 1.039 -17.993 -25.382 1 98.81 88 TRP A O 1
ATOM 716 N N . THR A 1 89 ? 0.697 -16.599 -23.701 1 98.87 89 THR A N 1
ATOM 717 C CA . THR A 1 89 ? 0.825 -17.609 -22.657 1 98.87 89 THR A CA 1
ATOM 718 C C . THR A 1 89 ? -0.271 -18.663 -22.785 1 98.87 89 THR A C 1
ATOM 720 O O . THR A 1 89 ? -0.012 -19.858 -22.633 1 98.87 89 THR A O 1
ATOM 723 N N . LYS A 1 90 ? -1.458 -18.182 -22.989 1 98.48 90 LYS A N 1
ATOM 724 C CA . LYS A 1 90 ? -2.596 -19.082 -23.153 1 98.48 90 LYS A CA 1
ATOM 725 C C . LYS A 1 90 ? -2.33 -20.111 -24.248 1 98.48 90 LYS A C 1
ATOM 727 O O . LYS A 1 90 ? -2.644 -21.292 -24.087 1 98.48 90 LYS A O 1
ATOM 732 N N . LYS A 1 91 ? -1.758 -19.661 -25.329 1 98.37 91 LYS A N 1
ATOM 733 C CA . LYS A 1 91 ? -1.422 -20.557 -26.432 1 98.37 91 LYS A CA 1
ATOM 734 C C . LYS A 1 91 ? -0.332 -21.544 -26.025 1 98.37 91 LYS A C 1
ATOM 736 O O . LYS A 1 91 ? -0.374 -22.716 -26.406 1 98.37 91 LYS A O 1
ATOM 741 N N . GLU A 1 92 ? 0.574 -21.149 -25.289 1 98.1 92 GLU A N 1
ATOM 742 C CA . GLU A 1 92 ? 1.708 -21.975 -24.886 1 98.1 92 GLU A CA 1
ATOM 743 C C . GLU A 1 92 ? 1.277 -23.068 -23.912 1 98.1 92 GLU A C 1
ATOM 745 O O . GLU A 1 92 ? 1.722 -24.213 -24.019 1 98.1 92 GLU A O 1
ATOM 750 N N . VAL A 1 93 ? 0.393 -22.735 -22.93 1 98.29 93 VAL A N 1
ATOM 751 C CA . VAL A 1 93 ? 0.115 -23.656 -21.833 1 98.29 93 VAL A CA 1
ATOM 752 C C . VAL A 1 93 ? -1.049 -24.571 -22.208 1 98.29 93 VAL A C 1
ATOM 754 O O . VAL A 1 93 ? -1.192 -25.662 -21.652 1 98.29 93 VAL A O 1
ATOM 757 N N . GLY A 1 94 ? -1.989 -24.126 -23.112 1 97.11 94 GLY A N 1
ATOM 758 C CA . GLY A 1 94 ? -3.13 -24.916 -23.545 1 97.11 94 GLY A CA 1
ATOM 759 C C . GLY A 1 94 ? -4.045 -25.319 -22.404 1 97.11 94 GLY A C 1
ATOM 760 O O . GLY A 1 94 ? -4.396 -24.491 -21.561 1 97.11 94 GLY A O 1
ATOM 761 N N . ASP A 1 95 ? -4.401 -26.562 -22.344 1 96.31 95 ASP A N 1
ATOM 762 C CA . ASP A 1 95 ? -5.391 -27.058 -21.392 1 96.31 95 ASP A CA 1
ATOM 763 C C . ASP A 1 95 ? -4.759 -27.309 -20.025 1 96.31 95 ASP A C 1
ATOM 765 O O . ASP A 1 95 ? -5.467 -27.486 -19.032 1 96.31 95 ASP A O 1
ATOM 769 N N . LYS A 1 96 ? -3.462 -27.286 -19.981 1 97.02 96 LYS A N 1
ATOM 770 C CA . LYS A 1 96 ? -2.78 -27.546 -18.716 1 97.02 96 LYS A CA 1
ATOM 771 C C . LYS A 1 96 ? -2.91 -26.358 -17.767 1 97.02 96 LYS A C 1
ATOM 773 O O . LYS A 1 96 ? -2.83 -26.52 -16.548 1 97.02 96 LYS A O 1
ATOM 778 N N . GLY A 1 97 ? -3.046 -25.197 -18.395 1 98.24 97 GLY A N 1
ATOM 779 C CA . GLY A 1 97 ? -3.07 -23.995 -17.577 1 98.24 97 GLY A CA 1
ATOM 780 C C . GLY A 1 97 ? -1.698 -23.592 -17.069 1 98.24 97 GLY A C 1
ATOM 781 O O . GLY A 1 97 ? -0.683 -24.139 -17.505 1 98.24 97 GLY A O 1
ATOM 782 N N . LEU A 1 98 ? -1.664 -22.591 -16.234 1 98.82 98 LEU A N 1
ATOM 783 C CA . LEU A 1 98 ? -0.426 -22.035 -15.697 1 98.82 98 LEU A CA 1
ATOM 784 C C . LEU A 1 98 ? -0.235 -22.441 -14.24 1 98.82 98 LEU A C 1
ATOM 786 O O . LEU A 1 98 ? -1.013 -22.038 -13.372 1 98.82 98 LEU A O 1
ATOM 790 N N . TRP A 1 99 ? 0.796 -23.174 -13.964 1 98.79 99 TRP A N 1
ATOM 791 C CA . TRP A 1 99 ? 1.065 -23.686 -12.625 1 98.79 99 TRP A CA 1
ATOM 792 C C . TRP A 1 99 ? 1.508 -22.563 -11.692 1 98.79 99 TRP A C 1
ATOM 794 O O . TRP A 1 99 ? 1.114 -22.525 -10.525 1 98.79 99 TRP A O 1
ATOM 804 N N . GLY A 1 100 ? 2.374 -21.714 -12.229 1 98.85 100 GLY A N 1
ATOM 805 C CA . GLY A 1 100 ? 2.904 -20.67 -11.366 1 98.85 100 GLY A CA 1
ATOM 806 C C . GLY A 1 100 ? 3.036 -19.329 -12.064 1 98.85 100 GLY A C 1
ATOM 807 O O . GLY A 1 100 ? 3.456 -19.265 -13.222 1 98.85 100 GLY A O 1
ATOM 808 N N . LEU A 1 101 ? 2.629 -18.283 -11.438 1 98.95 101 LEU A N 1
ATOM 809 C CA . LEU A 1 101 ? 2.916 -16.901 -11.808 1 98.95 101 LEU A CA 1
ATOM 810 C C . LEU A 1 101 ? 3.794 -16.229 -10.758 1 98.95 101 LEU A C 1
ATOM 812 O O . LEU A 1 101 ? 3.389 -16.087 -9.602 1 98.95 101 LEU A O 1
ATOM 816 N N . VAL A 1 102 ? 4.988 -15.887 -11.13 1 98.96 102 VAL A N 1
ATOM 817 C CA . VAL A 1 102 ? 5.909 -15.19 -10.238 1 98.96 102 VAL A CA 1
ATOM 818 C C . VAL A 1 102 ? 5.988 -13.715 -10.625 1 98.96 102 VAL A C 1
ATOM 820 O O . VAL A 1 102 ? 6.604 -13.364 -11.635 1 98.96 102 VAL A O 1
ATOM 823 N N . ASN A 1 103 ? 5.364 -12.918 -9.838 1 98.92 103 ASN A N 1
ATOM 824 C CA . ASN A 1 103 ? 5.477 -11.472 -10.003 1 98.92 103 ASN A CA 1
ATOM 825 C C . ASN A 1 103 ? 6.753 -10.933 -9.362 1 98.92 103 ASN A C 1
ATOM 827 O O . ASN A 1 103 ? 6.759 -10.581 -8.181 1 98.92 103 ASN A O 1
ATOM 831 N N . ASN A 1 104 ? 7.739 -10.785 -10.176 1 98.63 104 ASN A N 1
ATOM 832 C CA . ASN A 1 104 ? 9.078 -10.447 -9.703 1 98.63 104 ASN A CA 1
ATOM 833 C C . ASN A 1 104 ? 9.521 -9.077 -10.208 1 98.63 104 ASN A C 1
ATOM 835 O O . ASN A 1 104 ? 10.404 -8.45 -9.621 1 98.63 104 ASN A O 1
ATOM 839 N N . ALA A 1 105 ? 8.929 -8.629 -11.346 1 98.24 105 ALA A N 1
ATOM 840 C CA . ALA A 1 105 ? 9.302 -7.324 -11.888 1 98.24 105 ALA A CA 1
ATOM 841 C C . ALA A 1 105 ? 9.18 -6.235 -10.826 1 98.24 105 ALA A C 1
ATOM 843 O O . ALA A 1 105 ? 8.194 -6.188 -10.086 1 98.24 105 ALA A O 1
ATOM 844 N N . GLY A 1 106 ? 10.182 -5.416 -10.725 1 96.34 106 GLY A N 1
ATOM 845 C CA . GLY A 1 106 ? 10.163 -4.345 -9.742 1 96.34 106 GLY A CA 1
ATOM 846 C C . GLY A 1 106 ? 11.281 -3.338 -9.935 1 96.34 106 GLY A C 1
ATOM 847 O O . GLY A 1 106 ? 12.26 -3.615 -10.632 1 96.34 106 GLY A O 1
ATOM 848 N N . ARG A 1 107 ? 11.134 -2.213 -9.327 1 95.23 107 ARG A N 1
ATOM 849 C CA . ARG A 1 107 ? 12.167 -1.184 -9.266 1 95.23 107 ARG A CA 1
ATOM 850 C C . ARG A 1 107 ? 12.186 -0.508 -7.899 1 95.23 107 ARG A C 1
ATOM 852 O O . ARG A 1 107 ? 11.165 -0.46 -7.21 1 95.23 107 ARG A O 1
ATOM 859 N N . SER A 1 108 ? 13.334 0.004 -7.569 1 94.21 108 SER A N 1
ATOM 860 C CA . SER A 1 108 ? 13.477 0.646 -6.266 1 94.21 108 SER A CA 1
ATOM 861 C C . SER A 1 108 ? 13.619 2.157 -6.407 1 94.21 108 SER A C 1
ATOM 863 O O . SER A 1 108 ? 13.3 2.905 -5.481 1 94.21 108 SER A O 1
ATOM 865 N N . LEU A 1 109 ? 14.128 2.649 -7.496 1 94.16 109 LEU A N 1
ATOM 866 C CA . LEU A 1 109 ? 14.459 4.057 -7.683 1 94.16 109 LEU A CA 1
ATOM 867 C C . LEU A 1 109 ? 13.316 4.798 -8.369 1 94.16 109 LEU A C 1
ATOM 869 O O . LEU A 1 109 ? 12.574 4.208 -9.159 1 94.16 109 LEU A O 1
ATOM 873 N N . PRO A 1 110 ? 13.12 5.989 -8.085 1 94.72 110 PRO A N 1
ATOM 874 C CA . PRO A 1 110 ? 13.929 6.821 -7.19 1 94.72 110 PRO A CA 1
ATOM 875 C C . PRO A 1 110 ? 13.587 6.607 -5.717 1 94.72 110 PRO A C 1
ATOM 877 O O . PRO A 1 110 ? 12.453 6.249 -5.388 1 94.72 110 PRO A O 1
ATOM 880 N N . MET A 1 111 ? 14.548 6.808 -4.863 1 93.87 111 MET A N 1
ATOM 881 C CA . MET A 1 111 ? 14.407 6.734 -3.412 1 93.87 111 MET A CA 1
ATOM 882 C C . MET A 1 111 ? 15.167 7.869 -2.733 1 93.87 111 MET A C 1
ATOM 884 O O . MET A 1 111 ? 16.266 8.229 -3.161 1 93.87 111 MET A O 1
ATOM 888 N N . GLY A 1 112 ? 14.729 8.458 -1.722 1 94.01 112 GLY A N 1
ATOM 889 C CA . GLY A 1 112 ? 15.289 9.555 -0.949 1 94.01 112 GLY A CA 1
ATOM 890 C C . GLY A 1 112 ? 14.293 10.181 0.008 1 94.01 112 GLY A C 1
ATOM 891 O O . GLY A 1 112 ? 13.17 9.693 0.15 1 94.01 112 GLY A O 1
ATOM 892 N N . PRO A 1 113 ? 14.717 11.161 0.691 1 95.62 113 PRO A N 1
ATOM 893 C CA . PRO A 1 113 ? 13.777 11.84 1.586 1 95.62 113 PRO A CA 1
ATOM 894 C C . PRO A 1 113 ? 12.476 12.231 0.889 1 95.62 113 PRO A C 1
ATOM 896 O O . PRO A 1 113 ? 12.497 12.672 -0.263 1 95.62 113 PRO A O 1
ATOM 899 N N . SER A 1 114 ? 11.405 12.11 1.551 1 96.42 114 SER A N 1
ATOM 900 C CA . SER A 1 114 ? 10.081 12.32 0.974 1 96.42 114 SER A CA 1
ATOM 901 C C . SER A 1 114 ? 9.938 13.734 0.42 1 96.42 114 SER A C 1
ATOM 903 O O . SER A 1 114 ? 9.294 13.94 -0.611 1 96.42 114 SER A O 1
ATOM 905 N N . GLU A 1 115 ? 10.553 14.656 1.088 1 96.72 115 GLU A N 1
ATOM 906 C CA . GLU A 1 115 ? 10.419 16.048 0.669 1 96.72 115 GLU A CA 1
ATOM 907 C C . GLU A 1 115 ? 11.083 16.284 -0.684 1 96.72 115 GLU A C 1
ATOM 909 O O . GLU A 1 115 ? 10.799 17.277 -1.357 1 96.72 115 GLU A O 1
ATOM 914 N N . TRP A 1 116 ? 12.034 15.392 -1.05 1 97.42 116 TRP A N 1
ATOM 915 C CA . TRP A 1 116 ? 12.754 15.56 -2.307 1 97.42 116 TRP A CA 1
ATOM 916 C C . TRP A 1 116 ? 11.945 15.009 -3.476 1 97.42 116 TRP A C 1
ATOM 918 O O . TRP A 1 116 ? 12.254 15.284 -4.638 1 97.42 116 TRP A O 1
ATOM 928 N N . MET A 1 117 ? 10.914 14.296 -3.183 1 96.7 117 MET A N 1
ATOM 929 C CA . MET A 1 117 ? 10.203 13.52 -4.196 1 96.7 117 MET A CA 1
ATOM 930 C C . MET A 1 117 ? 9.062 14.331 -4.801 1 96.7 117 MET A C 1
ATOM 932 O O . MET A 1 117 ? 8.382 15.077 -4.094 1 96.7 117 MET A O 1
ATOM 936 N N . THR A 1 118 ? 8.903 14.149 -6.061 1 96.8 118 THR A N 1
ATOM 937 C CA . THR A 1 118 ? 7.712 14.656 -6.734 1 96.8 118 THR A CA 1
ATOM 938 C C . THR A 1 118 ? 6.639 13.574 -6.821 1 96.8 118 THR A C 1
ATOM 940 O O . THR A 1 118 ? 6.915 12.397 -6.579 1 96.8 118 THR A O 1
ATOM 943 N N . VAL A 1 119 ? 5.437 13.995 -7.201 1 97.42 119 VAL A N 1
ATOM 944 C CA . VAL A 1 119 ? 4.343 13.044 -7.368 1 97.42 119 VAL A CA 1
ATOM 945 C C . VAL A 1 119 ? 4.716 12.008 -8.426 1 97.42 119 VAL A C 1
ATOM 947 O O . VAL A 1 119 ? 4.448 10.816 -8.258 1 97.42 119 VAL A O 1
ATOM 950 N N . ASP A 1 120 ? 5.352 12.431 -9.46 1 97.15 120 ASP A N 1
ATOM 951 C CA . ASP A 1 120 ? 5.735 11.545 -10.554 1 97.15 120 ASP A CA 1
ATOM 952 C C . ASP A 1 120 ? 6.77 10.521 -10.094 1 97.15 120 ASP A C 1
ATOM 954 O O . ASP A 1 120 ? 6.79 9.389 -10.581 1 97.15 120 ASP A O 1
ATOM 958 N N . ASP A 1 121 ? 7.64 10.917 -9.227 1 97.62 121 ASP A N 1
ATOM 959 C CA . ASP A 1 121 ? 8.619 9.985 -8.677 1 97.62 121 ASP A CA 1
ATOM 960 C C . ASP A 1 121 ? 7.932 8.808 -7.99 1 97.62 121 ASP A C 1
ATOM 962 O O . ASP A 1 121 ? 8.342 7.657 -8.159 1 97.62 121 ASP A O 1
ATOM 966 N N . TYR A 1 122 ? 6.869 9.101 -7.242 1 97.9 122 TYR A N 1
ATOM 967 C CA . TYR A 1 122 ? 6.104 8.027 -6.618 1 97.9 122 TYR A CA 1
ATOM 968 C C . TYR A 1 122 ? 5.443 7.146 -7.671 1 97.9 122 TYR A C 1
ATOM 970 O O . TYR A 1 122 ? 5.522 5.917 -7.6 1 97.9 122 TYR A O 1
ATOM 978 N N . HIS A 1 123 ? 4.87 7.786 -8.651 1 97.11 123 HIS A N 1
ATOM 979 C CA . HIS A 1 123 ? 4.106 7.089 -9.68 1 97.11 123 HIS A CA 1
ATOM 980 C C . HIS A 1 123 ? 4.977 6.086 -10.428 1 97.11 123 HIS A C 1
ATOM 982 O O . HIS A 1 123 ? 4.52 4.992 -10.768 1 97.11 123 HIS A O 1
ATOM 988 N N . SER A 1 124 ? 6.13 6.467 -10.694 1 96.91 124 SER A N 1
ATOM 989 C CA . SER A 1 124 ? 7.011 5.633 -11.504 1 96.91 124 SER A CA 1
ATOM 990 C C . SER A 1 124 ? 7.279 4.292 -10.828 1 96.91 124 SER A C 1
ATOM 992 O O . SER A 1 124 ? 7.323 3.254 -11.492 1 96.91 124 SER A O 1
ATOM 994 N N . THR A 1 125 ? 7.438 4.267 -9.548 1 97.68 125 THR A N 1
ATOM 995 C CA . THR A 1 125 ? 7.696 3.042 -8.8 1 97.68 125 THR A CA 1
ATOM 996 C C . THR A 1 125 ? 6.405 2.257 -8.585 1 97.68 125 THR A C 1
ATOM 998 O O . THR A 1 125 ? 6.38 1.036 -8.755 1 97.68 125 THR A O 1
ATOM 1001 N N . LEU A 1 126 ? 5.321 2.935 -8.275 1 98.34 126 LEU A N 1
ATOM 1002 C CA . LEU A 1 126 ? 4.042 2.299 -7.982 1 98.34 126 LEU A CA 1
ATOM 1003 C C . LEU A 1 126 ? 3.491 1.591 -9.216 1 98.34 126 LEU A C 1
ATOM 1005 O O . LEU A 1 126 ? 2.858 0.539 -9.102 1 98.34 126 LEU A O 1
ATOM 1009 N N . LYS A 1 127 ? 3.711 2.16 -10.343 1 98 127 LYS A N 1
ATOM 1010 C CA . LYS A 1 127 ? 3.208 1.602 -11.595 1 98 127 LYS A CA 1
ATOM 1011 C C . LYS A 1 127 ? 3.781 0.211 -11.847 1 98 127 LYS A C 1
ATOM 1013 O O . LYS A 1 127 ? 3.078 -0.677 -12.333 1 98 127 LYS A O 1
ATOM 1018 N N . VAL A 1 128 ? 4.99 0.015 -11.527 1 98.41 128 VAL A N 1
ATOM 1019 C CA . VAL A 1 128 ? 5.656 -1.257 -11.79 1 98.41 128 VAL A CA 1
ATOM 1020 C C . VAL A 1 128 ? 5.389 -2.228 -10.642 1 98.41 128 VAL A C 1
ATOM 1022 O O . VAL A 1 128 ? 4.891 -3.335 -10.861 1 98.41 128 VAL A O 1
ATOM 1025 N N . ASN A 1 129 ? 5.702 -1.778 -9.404 1 98.55 129 ASN A N 1
ATOM 1026 C CA . ASN A 1 129 ? 5.812 -2.669 -8.254 1 98.55 129 ASN A CA 1
ATOM 1027 C C . ASN A 1 129 ? 4.439 -3.117 -7.759 1 98.55 129 ASN A C 1
ATOM 1029 O O . ASN A 1 129 ? 4.315 -4.17 -7.131 1 98.55 129 ASN A O 1
ATOM 1033 N N . MET A 1 130 ? 3.498 -2.264 -8.002 1 98.43 130 MET A N 1
ATOM 1034 C CA . MET A 1 130 ? 2.194 -2.534 -7.405 1 98.43 130 MET A CA 1
ATOM 1035 C C . MET A 1 130 ? 1.135 -2.744 -8.483 1 98.43 130 MET A C 1
ATOM 1037 O O . MET A 1 130 ? 0.538 -3.818 -8.572 1 98.43 130 MET A O 1
ATOM 1041 N N . ILE A 1 131 ? 0.97 -1.725 -9.309 1 98.26 131 ILE A N 1
ATOM 1042 C CA . ILE A 1 131 ? -0.053 -1.799 -10.347 1 98.26 131 ILE A CA 1
ATOM 1043 C C . ILE A 1 131 ? 0.263 -2.949 -11.301 1 98.26 131 ILE A C 1
ATOM 1045 O O . ILE A 1 131 ? -0.639 -3.671 -11.732 1 98.26 131 ILE A O 1
ATOM 1049 N N . GLY A 1 132 ? 1.518 -3.09 -11.619 1 98.76 132 GLY A N 1
ATOM 1050 C CA . GLY A 1 132 ? 1.932 -4.197 -12.466 1 98.76 132 GLY A CA 1
ATOM 1051 C C . GLY A 1 132 ? 1.593 -5.555 -11.881 1 98.76 132 GLY A C 1
ATOM 1052 O O . GLY A 1 132 ? 1.109 -6.439 -12.591 1 98.76 132 GLY A O 1
ATOM 1053 N N . VAL A 1 133 ? 1.798 -5.753 -10.579 1 98.86 133 VAL A N 1
ATOM 1054 C CA . VAL A 1 133 ? 1.506 -7.009 -9.897 1 98.86 133 VAL A CA 1
ATOM 1055 C C . VAL A 1 133 ? 0.005 -7.285 -9.94 1 98.86 133 VAL A C 1
ATOM 1057 O O . VAL A 1 133 ? -0.419 -8.405 -10.233 1 98.86 133 VAL A O 1
ATOM 1060 N N . ILE A 1 134 ? -0.799 -6.265 -9.651 1 98.74 134 ILE A N 1
ATOM 1061 C CA . ILE A 1 134 ? -2.252 -6.395 -9.655 1 98.74 134 ILE A CA 1
ATOM 1062 C C . ILE A 1 134 ? -2.735 -6.752 -11.059 1 98.74 134 ILE A C 1
ATOM 1064 O O . ILE A 1 134 ? -3.534 -7.676 -11.232 1 98.74 134 ILE A O 1
ATOM 1068 N N . ALA A 1 135 ? -2.222 -6.041 -12.031 1 98.79 135 ALA A N 1
ATOM 1069 C CA . ALA A 1 135 ? -2.653 -6.234 -13.413 1 98.79 135 ALA A CA 1
ATOM 1070 C C . ALA A 1 135 ? -2.275 -7.624 -13.916 1 98.79 135 ALA A C 1
ATOM 1072 O O . ALA A 1 135 ? -3.098 -8.318 -14.519 1 98.79 135 ALA A O 1
ATOM 1073 N N . MET A 1 136 ? -1.051 -8.041 -13.666 1 98.91 136 MET A N 1
ATOM 1074 C CA . MET A 1 136 ? -0.602 -9.37 -14.072 1 98.91 136 MET A CA 1
ATOM 1075 C C . MET A 1 136 ? -1.459 -10.454 -13.428 1 98.91 136 MET A C 1
ATOM 1077 O O . MET A 1 136 ? -1.943 -11.358 -14.112 1 98.91 136 MET A O 1
ATOM 1081 N N . THR A 1 137 ? -1.644 -10.339 -12.156 1 98.85 137 THR A N 1
ATOM 1082 C CA . THR A 1 137 ? -2.36 -11.362 -11.402 1 98.85 137 THR A CA 1
ATOM 1083 C C . THR A 1 137 ? -3.815 -11.448 -11.854 1 98.85 137 THR A C 1
ATOM 1085 O O . THR A 1 137 ? -4.329 -12.54 -12.103 1 98.85 137 THR A O 1
ATOM 1088 N N . THR A 1 138 ? -4.464 -10.287 -11.933 1 98.13 138 THR A N 1
ATOM 1089 C CA . THR A 1 138 ? -5.871 -10.235 -12.316 1 98.13 138 THR A CA 1
ATOM 1090 C C . THR A 1 138 ? -6.07 -10.794 -13.722 1 98.13 138 THR A C 1
ATOM 1092 O O . THR A 1 138 ? -7.013 -11.549 -13.968 1 98.13 138 THR A O 1
ATOM 1095 N N . THR A 1 139 ? -5.201 -10.466 -14.599 1 98.44 139 THR A N 1
ATOM 1096 C CA . THR A 1 139 ? -5.326 -10.867 -15.996 1 98.44 139 THR A CA 1
ATOM 1097 C C . THR A 1 139 ? -5.02 -12.353 -16.161 1 98.44 139 THR A C 1
ATOM 1099 O O . THR A 1 139 ? -5.64 -13.033 -16.982 1 98.44 139 THR A O 1
ATOM 1102 N N . PHE A 1 140 ? -4.127 -12.946 -15.41 1 98.75 140 PHE A N 1
ATOM 1103 C CA . PHE A 1 140 ? -3.643 -14.307 -15.606 1 98.75 140 PHE A CA 1
ATOM 1104 C C . PHE A 1 140 ? -4.406 -15.286 -14.722 1 98.75 140 PHE A C 1
ATOM 1106 O O . PHE A 1 140 ? -4.234 -16.501 -14.839 1 98.75 140 PHE A O 1
ATOM 1113 N N . LEU A 1 141 ? -5.234 -14.804 -13.862 1 98.16 141 LEU A N 1
ATOM 1114 C CA . LEU A 1 141 ? -5.893 -15.615 -12.843 1 98.16 141 LEU A CA 1
ATOM 1115 C C . LEU A 1 141 ? -6.65 -16.776 -13.478 1 98.16 141 LEU A C 1
ATOM 1117 O O . LEU A 1 141 ? -6.614 -17.899 -12.969 1 98.16 141 LEU A O 1
ATOM 1121 N N . PRO A 1 142 ? -7.319 -16.602 -14.631 1 97 142 PRO A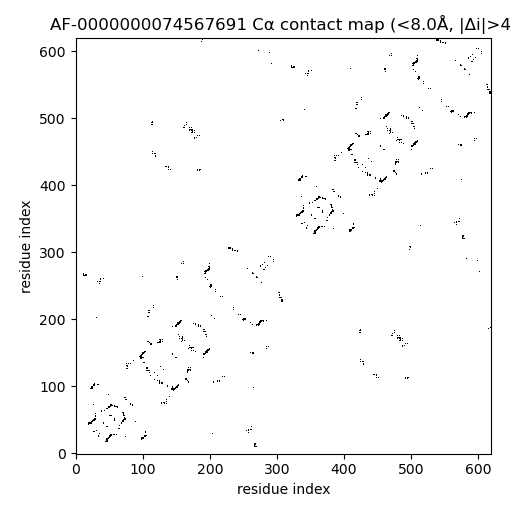 N 1
ATOM 1122 C CA . PRO A 1 142 ? -8.043 -17.729 -15.224 1 97 142 PRO A CA 1
ATOM 1123 C C . PRO A 1 142 ? -7.126 -18.895 -15.586 1 97 142 PRO A C 1
ATOM 1125 O O . PRO A 1 142 ? -7.501 -20.057 -15.413 1 97 142 PRO A O 1
ATOM 1128 N N . LEU A 1 143 ? -5.953 -18.644 -16.023 1 98.33 143 LEU A N 1
ATOM 1129 C CA . LEU A 1 143 ? -5.01 -19.699 -16.378 1 98.33 143 LEU A CA 1
ATOM 1130 C C . LEU A 1 143 ? -4.477 -20.395 -15.13 1 98.33 143 LEU A C 1
ATOM 1132 O O . LEU A 1 143 ? -4.239 -21.604 -15.142 1 98.33 143 LEU A O 1
ATOM 1136 N N . ILE A 1 144 ? -4.267 -19.639 -14.126 1 98.57 144 ILE A N 1
ATOM 1137 C CA . ILE A 1 144 ? -3.777 -20.197 -12.87 1 98.57 144 ILE A CA 1
ATOM 1138 C C . ILE A 1 144 ? -4.851 -21.085 -12.247 1 98.57 144 ILE A C 1
ATOM 1140 O O . ILE A 1 144 ? -4.545 -22.143 -11.691 1 98.57 144 ILE A O 1
ATOM 1144 N N . LYS A 1 145 ? -6.067 -20.588 -12.259 1 96.97 145 LYS A N 1
ATOM 1145 C CA . LYS A 1 145 ? -7.185 -21.36 -11.723 1 96.97 145 LYS A CA 1
ATOM 1146 C C . LYS A 1 145 ? -7.326 -22.697 -12.446 1 96.97 145 LYS A C 1
ATOM 1148 O O . LYS A 1 145 ? -7.604 -23.721 -11.818 1 96.97 145 LYS A O 1
ATOM 1153 N N . LYS A 1 146 ? -7.119 -22.675 -13.737 1 96.45 146 LYS A N 1
ATOM 1154 C CA . LYS A 1 146 ? -7.202 -23.886 -14.548 1 96.45 146 LYS A CA 1
ATOM 1155 C C . LYS A 1 146 ? -6.207 -24.938 -14.069 1 96.45 146 LYS A C 1
ATOM 1157 O O . LYS A 1 146 ? -6.511 -26.133 -14.065 1 96.45 146 LYS A O 1
ATOM 1162 N N . ALA A 1 147 ? -5.101 -24.552 -13.59 1 97.46 147 ALA A N 1
ATOM 1163 C CA . ALA A 1 147 ? -4.048 -25.473 -13.17 1 97.46 147 ALA A CA 1
ATOM 1164 C C . ALA A 1 147 ? -4.076 -25.685 -11.659 1 97.46 147 ALA A C 1
ATOM 1166 O O . ALA A 1 147 ? -3.269 -26.445 -11.117 1 97.46 147 ALA A O 1
ATOM 1167 N N . ARG A 1 148 ? -4.944 -24.951 -10.975 1 96.81 148 ARG A N 1
ATOM 1168 C CA . ARG A 1 148 ? -4.907 -24.929 -9.517 1 96.81 148 ARG A CA 1
ATOM 1169 C C . ARG A 1 148 ? -3.498 -24.64 -9.009 1 96.81 148 ARG A C 1
ATOM 1171 O O . ARG A 1 148 ? -2.959 -25.392 -8.195 1 96.81 148 ARG A O 1
ATOM 1178 N N . GLY A 1 149 ? -3.015 -23.516 -9.544 1 98.09 149 GLY A N 1
ATOM 1179 C CA . GLY A 1 149 ? -1.589 -23.251 -9.44 1 98.09 149 GLY A CA 1
ATOM 1180 C C . GLY A 1 149 ? -1.234 -22.341 -8.279 1 98.09 149 GLY A C 1
ATOM 1181 O O . GLY A 1 149 ? -1.875 -22.389 -7.227 1 98.09 149 GLY A O 1
ATOM 1182 N N . ARG A 1 150 ? -0.042 -21.598 -8.511 1 98.28 150 ARG A N 1
ATOM 1183 C CA . ARG A 1 150 ? 0.561 -20.772 -7.47 1 98.28 150 ARG A CA 1
ATOM 1184 C C . ARG A 1 150 ? 0.79 -19.348 -7.964 1 98.28 150 ARG A C 1
ATOM 1186 O O . ARG A 1 150 ? 1.157 -19.139 -9.123 1 98.28 150 ARG A O 1
ATOM 1193 N N . ILE A 1 151 ? 0.539 -18.452 -7.11 1 98.9 151 ILE A N 1
ATOM 1194 C CA . ILE A 1 151 ? 0.941 -17.067 -7.331 1 98.9 151 ILE A CA 1
ATOM 1195 C C . ILE A 1 151 ? 2.024 -16.678 -6.327 1 98.9 151 ILE A C 1
ATOM 1197 O O . ILE A 1 151 ? 1.829 -16.8 -5.115 1 98.9 151 ILE A O 1
ATOM 1201 N N . VAL A 1 152 ? 3.177 -16.306 -6.799 1 98.95 152 VAL A N 1
ATOM 1202 C CA . VAL A 1 152 ? 4.31 -15.889 -5.978 1 98.95 152 VAL A CA 1
ATOM 1203 C C . VAL A 1 152 ? 4.578 -14.4 -6.186 1 98.95 152 VAL A C 1
ATOM 1205 O O . VAL A 1 152 ? 5.021 -13.987 -7.26 1 98.95 152 VAL A O 1
ATOM 1208 N N . ASN A 1 153 ? 4.281 -13.613 -5.228 1 98.91 153 ASN A N 1
ATOM 1209 C CA . ASN A 1 153 ? 4.51 -12.173 -5.283 1 98.91 153 ASN A CA 1
ATOM 1210 C C . ASN A 1 153 ? 5.768 -11.775 -4.517 1 98.91 153 ASN A C 1
ATOM 1212 O O . ASN A 1 153 ? 5.905 -12.089 -3.334 1 98.91 153 ASN A O 1
ATOM 1216 N N . VAL A 1 154 ? 6.633 -11.079 -5.203 1 98.69 154 VAL A N 1
ATOM 1217 C CA . VAL A 1 154 ? 7.864 -10.626 -4.564 1 98.69 154 VAL A CA 1
ATOM 1218 C C . VAL A 1 154 ? 7.637 -9.264 -3.911 1 98.69 154 VAL A C 1
ATOM 1220 O O . VAL A 1 154 ? 7.5 -8.253 -4.603 1 98.69 154 VAL A O 1
ATOM 1223 N N . ALA A 1 155 ? 7.616 -9.295 -2.675 1 98.13 155 ALA A N 1
ATOM 1224 C CA . ALA A 1 155 ? 7.531 -8.069 -1.886 1 98.13 155 ALA A CA 1
ATOM 1225 C C . ALA A 1 155 ? 8.913 -7.621 -1.417 1 98.13 155 ALA A C 1
ATOM 1227 O O . ALA A 1 155 ? 9.82 -7.43 -2.231 1 98.13 155 ALA A O 1
ATOM 1228 N N . SER A 1 156 ? 9.102 -7.375 -0.135 1 97.45 156 SER A N 1
ATOM 1229 C CA . SER A 1 156 ? 10.318 -6.944 0.547 1 97.45 156 SER A CA 1
ATOM 1230 C C . SER A 1 156 ? 10.116 -6.898 2.058 1 97.45 156 SER A C 1
ATOM 1232 O O . SER A 1 156 ? 8.983 -6.81 2.536 1 97.45 156 SER A O 1
ATOM 1234 N N . VAL A 1 157 ? 11.186 -6.996 2.751 1 95.73 157 VAL A N 1
ATOM 1235 C CA . VAL A 1 157 ? 11.089 -6.718 4.18 1 95.73 157 VAL A CA 1
ATOM 1236 C C . VAL A 1 157 ? 10.622 -5.28 4.396 1 95.73 157 VAL A C 1
ATOM 1238 O O . VAL A 1 157 ? 10.028 -4.963 5.429 1 95.73 157 VAL A O 1
ATOM 1241 N N . LEU A 1 158 ? 10.836 -4.479 3.405 1 95.98 158 LEU A N 1
ATOM 1242 C CA . LEU A 1 158 ? 10.39 -3.092 3.481 1 95.98 158 LEU A CA 1
ATOM 1243 C C . LEU A 1 158 ? 8.899 -2.983 3.179 1 95.98 158 LEU A C 1
ATOM 1245 O O . LEU A 1 158 ? 8.346 -1.881 3.15 1 95.98 158 LEU A O 1
ATOM 1249 N N . GLY A 1 159 ? 8.256 -4.075 2.923 1 96.58 159 GLY A N 1
ATOM 1250 C CA . GLY A 1 159 ? 6.805 -4.171 2.923 1 96.58 159 GLY A CA 1
ATOM 1251 C C . GLY A 1 159 ? 6.221 -4.385 4.306 1 96.58 159 GLY A C 1
ATOM 1252 O O . GLY A 1 159 ? 5.002 -4.334 4.486 1 96.58 159 GLY A O 1
ATOM 1253 N N . ARG A 1 160 ? 7.171 -4.577 5.254 1 94.24 160 ARG A N 1
ATOM 1254 C CA . ARG A 1 160 ? 6.815 -4.744 6.659 1 94.24 160 ARG A CA 1
ATOM 1255 C C . ARG A 1 160 ? 7.168 -3.499 7.465 1 94.24 160 ARG A C 1
ATOM 1257 O O . ARG A 1 160 ? 6.457 -3.139 8.406 1 94.24 160 ARG A O 1
ATOM 1264 N N . VAL A 1 161 ? 8.255 -2.918 7.095 1 95.02 161 VAL A N 1
ATOM 1265 C CA . VAL A 1 161 ? 8.741 -1.704 7.743 1 95.02 161 VAL A CA 1
ATOM 1266 C C . VAL A 1 161 ? 9.067 -0.65 6.688 1 95.02 161 VAL A C 1
ATOM 1268 O O . VAL A 1 161 ? 9.955 -0.849 5.856 1 95.02 161 VAL A O 1
ATOM 1271 N N . ALA A 1 162 ? 8.407 0.416 6.761 1 95.27 162 ALA A N 1
ATOM 1272 C CA . ALA A 1 162 ? 8.689 1.506 5.83 1 95.27 162 ALA A CA 1
ATOM 1273 C C . ALA A 1 162 ? 9.903 2.312 6.281 1 95.27 162 ALA A C 1
ATOM 1275 O O . ALA A 1 162 ? 9.785 3.206 7.122 1 95.27 162 ALA A O 1
ATOM 1276 N N . ALA A 1 163 ? 11.012 2.129 5.649 1 90.21 163 ALA A N 1
ATOM 1277 C CA . ALA A 1 163 ? 12.26 2.656 6.197 1 90.21 163 ALA A CA 1
ATOM 1278 C C . ALA A 1 163 ? 12.768 3.834 5.371 1 90.21 163 ALA A C 1
ATOM 1280 O O . ALA A 1 163 ? 13.608 4.609 5.834 1 90.21 163 ALA A O 1
ATOM 1281 N N . ASN A 1 164 ? 12.283 3.917 4.134 1 88.27 164 ASN A N 1
ATOM 1282 C CA . ASN A 1 164 ? 12.807 4.962 3.261 1 88.27 164 ASN A CA 1
ATOM 1283 C C . ASN A 1 164 ? 11.688 5.673 2.505 1 88.27 164 ASN A C 1
ATOM 1285 O O . ASN A 1 164 ? 10.652 5.073 2.213 1 88.27 164 ASN A O 1
ATOM 1289 N N . GLY A 1 165 ? 12.046 6.879 2.227 1 89.22 165 GLY A N 1
ATOM 1290 C CA . GLY A 1 165 ? 11.1 7.623 1.411 1 89.22 165 GLY A CA 1
ATOM 1291 C C . GLY A 1 165 ? 11.072 7.167 -0.036 1 89.22 165 GLY A C 1
ATOM 1292 O O . GLY A 1 165 ? 12 6.502 -0.501 1 89.22 165 GLY A O 1
ATOM 1293 N N . GLY A 1 166 ? 10.012 7.607 -0.738 1 92.6 166 GLY A N 1
ATOM 1294 C CA . GLY A 1 166 ? 9.78 7.172 -2.106 1 92.6 166 GLY A CA 1
ATOM 1295 C C . GLY A 1 166 ? 8.671 6.144 -2.225 1 92.6 166 GLY A C 1
ATOM 1296 O O . GLY A 1 166 ? 7.961 5.873 -1.254 1 92.6 166 GLY A O 1
ATOM 1297 N N . GLY A 1 167 ? 8.534 5.621 -3.413 1 96.68 167 GLY A N 1
ATOM 1298 C CA . GLY A 1 167 ? 7.391 4.765 -3.688 1 96.68 167 GLY A CA 1
ATOM 1299 C C . GLY A 1 167 ? 7.652 3.303 -3.378 1 96.68 167 GLY A C 1
ATOM 1300 O O . GLY A 1 167 ? 6.726 2.489 -3.372 1 96.68 167 GLY A O 1
ATOM 1301 N N . TYR A 1 168 ? 8.91 2.953 -3.038 1 97.32 168 TYR A N 1
ATOM 1302 C CA . TYR A 1 168 ? 9.267 1.543 -2.929 1 97.32 168 TYR A CA 1
ATOM 1303 C C . TYR A 1 168 ? 8.546 0.886 -1.759 1 97.32 168 TYR A C 1
ATOM 1305 O O . TYR A 1 168 ? 7.82 -0.094 -1.94 1 97.32 168 TYR A O 1
ATOM 1313 N N . CYS A 1 169 ? 8.73 1.416 -0.519 1 97.82 169 CYS A N 1
ATOM 1314 C CA . CYS A 1 169 ? 8.082 0.835 0.651 1 97.82 169 CYS A CA 1
ATOM 1315 C C . CYS A 1 169 ? 6.567 0.83 0.488 1 97.82 169 CYS A C 1
ATOM 1317 O O . CYS A 1 169 ? 5.907 -0.163 0.804 1 97.82 169 CYS A O 1
ATOM 1319 N N . ILE A 1 170 ? 6.018 1.931 -0.017 1 98.49 170 ILE A N 1
ATOM 1320 C CA . ILE A 1 170 ? 4.582 2.067 -0.237 1 98.49 170 ILE A CA 1
ATOM 1321 C C . ILE A 1 170 ? 4.091 0.943 -1.146 1 98.49 170 ILE A C 1
ATOM 1323 O O . ILE A 1 170 ? 3.099 0.278 -0.841 1 98.49 170 ILE A O 1
ATOM 1327 N N . SER A 1 171 ? 4.764 0.717 -2.224 1 98.51 171 SER A N 1
ATOM 1328 C CA . SER A 1 171 ? 4.388 -0.313 -3.186 1 98.51 171 SER A CA 1
ATOM 1329 C C . SER A 1 171 ? 4.443 -1.703 -2.559 1 98.51 171 SER A C 1
ATOM 1331 O O . SER A 1 171 ? 3.579 -2.542 -2.822 1 98.51 171 SER A O 1
ATOM 1333 N N . LYS A 1 172 ? 5.456 -1.949 -1.793 1 98.57 172 LYS A N 1
ATOM 1334 C CA . LYS A 1 172 ? 5.632 -3.288 -1.238 1 98.57 172 LYS A CA 1
ATOM 1335 C C . LYS A 1 172 ? 4.633 -3.553 -0.115 1 98.57 172 LYS A C 1
ATOM 1337 O O . LYS A 1 172 ? 4.182 -4.686 0.067 1 98.57 172 LYS A O 1
ATOM 1342 N N . PHE A 1 173 ? 4.222 -2.539 0.638 1 98.57 173 PHE A N 1
ATOM 1343 C CA . PHE A 1 173 ? 3.101 -2.67 1.561 1 98.57 173 PHE A CA 1
ATOM 1344 C C . PHE A 1 173 ? 1.826 -3.044 0.815 1 98.57 173 PHE A C 1
ATOM 1346 O O . PHE A 1 173 ? 1.061 -3.897 1.27 1 98.57 173 PHE A O 1
ATOM 1353 N N . ALA A 1 174 ? 1.65 -2.369 -0.252 1 98.49 174 ALA A N 1
ATOM 1354 C CA . ALA A 1 174 ? 0.471 -2.64 -1.07 1 98.49 174 ALA A CA 1
ATOM 1355 C C . ALA A 1 174 ? 0.47 -4.082 -1.57 1 98.49 174 ALA A C 1
ATOM 1357 O O . ALA A 1 174 ? -0.576 -4.735 -1.598 1 98.49 174 ALA A O 1
ATOM 1358 N N . VAL A 1 175 ? 1.592 -4.582 -1.968 1 98.66 175 VAL A N 1
ATOM 1359 C CA . VAL A 1 175 ? 1.711 -5.948 -2.466 1 98.66 175 VAL A CA 1
ATOM 1360 C C . VAL A 1 175 ? 1.387 -6.936 -1.348 1 98.66 175 VAL A C 1
ATOM 1362 O O . VAL A 1 175 ? 0.751 -7.965 -1.585 1 98.66 175 VAL A O 1
ATOM 1365 N N . GLU A 1 176 ? 1.827 -6.647 -0.14 1 98.32 176 GLU A N 1
ATOM 1366 C CA . GLU A 1 176 ? 1.479 -7.479 1.007 1 98.32 176 GLU A CA 1
ATOM 1367 C C . GLU A 1 176 ? -0.034 -7.584 1.174 1 98.32 176 GLU A C 1
ATOM 1369 O O . GLU A 1 176 ? -0.575 -8.684 1.306 1 98.32 176 GLU A O 1
ATOM 1374 N N . ALA A 1 177 ? -0.657 -6.443 1.139 1 98.29 177 ALA A N 1
ATOM 1375 C CA . ALA A 1 177 ? -2.104 -6.402 1.336 1 98.29 177 ALA A CA 1
ATOM 1376 C C . ALA A 1 177 ? -2.831 -7.117 0.201 1 98.29 177 ALA A C 1
ATOM 1378 O O . ALA A 1 177 ? -3.766 -7.885 0.441 1 98.29 177 ALA A O 1
ATOM 1379 N N . PHE A 1 178 ? -2.426 -6.846 -0.994 1 98.71 178 PHE A N 1
ATOM 1380 C CA . PHE A 1 178 ? -3.031 -7.476 -2.161 1 98.71 178 PHE A CA 1
ATOM 1381 C C . PHE A 1 178 ? -2.928 -8.994 -2.071 1 98.71 178 PHE A C 1
ATOM 1383 O O . PHE A 1 178 ? -3.902 -9.704 -2.328 1 98.71 178 PHE A O 1
ATOM 1390 N N . SER A 1 179 ? -1.777 -9.447 -1.716 1 98.55 179 SER A N 1
ATOM 1391 C CA . SER A 1 179 ? -1.518 -10.881 -1.628 1 98.55 179 SER A CA 1
ATOM 1392 C C . SER A 1 179 ? -2.382 -11.534 -0.555 1 98.55 179 SER A C 1
ATOM 1394 O O . SER A 1 179 ? -2.917 -12.625 -0.76 1 98.55 179 SER A O 1
ATOM 1396 N N . ASP A 1 180 ? -2.518 -10.9 0.581 1 97.58 180 ASP A N 1
ATOM 1397 C CA . ASP A 1 180 ? -3.345 -11.432 1.661 1 97.58 180 ASP A CA 1
ATOM 1398 C C . ASP A 1 180 ? -4.807 -11.534 1.234 1 97.58 180 ASP A C 1
ATOM 1400 O O . ASP A 1 180 ? -5.467 -12.542 1.494 1 97.58 180 ASP A O 1
ATOM 1404 N N . CYS A 1 181 ? -5.302 -10.469 0.612 1 96.62 181 CYS A N 1
ATOM 1405 C CA . CYS A 1 181 ? -6.682 -10.481 0.138 1 96.62 181 CYS A CA 1
ATOM 1406 C C . CYS A 1 181 ? -6.9 -11.598 -0.876 1 96.62 181 CYS A C 1
ATOM 1408 O O . CYS A 1 181 ? -7.855 -12.368 -0.762 1 96.62 181 CYS A O 1
ATOM 1410 N N . LEU A 1 182 ? -5.998 -11.626 -1.805 1 97.54 182 LEU A N 1
ATOM 1411 C CA . LEU A 1 182 ? -6.102 -12.611 -2.876 1 97.54 182 LEU A CA 1
ATOM 1412 C C . LEU A 1 182 ? -6.054 -14.029 -2.317 1 97.54 182 LEU A C 1
ATOM 1414 O O . LEU A 1 182 ? -6.858 -14.88 -2.704 1 97.54 182 LEU A O 1
ATOM 1418 N N . ARG A 1 183 ? -5.106 -14.297 -1.451 1 97.1 183 ARG A N 1
ATOM 1419 C CA . ARG A 1 183 ? -4.926 -15.616 -0.852 1 97.1 183 ARG A CA 1
ATOM 1420 C C . ARG A 1 183 ? -6.221 -16.108 -0.214 1 97.1 183 ARG A C 1
ATOM 1422 O O . ARG A 1 183 ? -6.647 -17.24 -0.454 1 97.1 183 ARG A O 1
ATOM 1429 N N . ARG A 1 184 ? -6.829 -15.306 0.491 1 94.33 184 ARG A N 1
ATOM 1430 C CA . ARG A 1 184 ? -8.039 -15.688 1.213 1 94.33 184 ARG A CA 1
ATOM 1431 C C . ARG A 1 184 ? -9.202 -15.911 0.252 1 94.33 184 ARG A C 1
ATOM 1433 O O . ARG A 1 184 ? -10.016 -16.814 0.453 1 94.33 184 ARG A O 1
ATOM 1440 N N . ASP A 1 185 ? -9.279 -15.137 -0.767 1 93.73 185 ASP A N 1
ATOM 1441 C CA . ASP A 1 185 ? -10.386 -15.182 -1.718 1 93.73 185 ASP A CA 1
ATOM 1442 C C . ASP A 1 185 ? -10.305 -16.429 -2.596 1 93.73 185 ASP A C 1
ATOM 1444 O O . ASP A 1 185 ? -11.331 -17.01 -2.954 1 93.73 185 ASP A O 1
ATOM 1448 N N . ILE A 1 186 ? -9.058 -16.805 -2.928 1 94.97 186 ILE A N 1
ATOM 1449 C CA . ILE A 1 186 ? -8.984 -17.774 -4.016 1 94.97 186 ILE A CA 1
ATOM 1450 C C . ILE A 1 186 ? -8.523 -19.124 -3.473 1 94.97 186 ILE A C 1
ATOM 1452 O O . ILE A 1 186 ? -8.418 -20.099 -4.222 1 94.97 186 ILE A O 1
ATOM 1456 N N . ASN A 1 187 ? -8.256 -19.152 -2.223 1 93.63 187 ASN A N 1
ATOM 1457 C CA . ASN A 1 187 ? -7.784 -20.383 -1.596 1 93.63 187 ASN A CA 1
ATOM 1458 C C . ASN A 1 187 ? -8.768 -21.53 -1.804 1 93.63 187 ASN A C 1
ATOM 1460 O O . ASN A 1 187 ? -8.361 -22.687 -1.929 1 93.63 187 ASN A O 1
ATOM 1464 N N . HIS A 1 188 ? -10.011 -21.188 -1.96 1 93.01 188 HIS A N 1
ATOM 1465 C CA . HIS A 1 188 ? -11.068 -22.182 -2.103 1 93.01 188 HIS A CA 1
ATOM 1466 C C . HIS A 1 188 ? -10.929 -22.948 -3.415 1 93.01 188 HIS A C 1
ATOM 1468 O O . HIS A 1 188 ? -11.494 -24.034 -3.567 1 93.01 188 HIS A O 1
ATOM 1474 N N . PHE A 1 189 ? -10.201 -22.413 -4.285 1 95.68 189 PHE A N 1
ATOM 1475 C CA . PHE A 1 189 ? -10.103 -23.02 -5.607 1 95.68 189 PHE A CA 1
ATOM 1476 C C . PHE A 1 189 ? -8.784 -23.768 -5.763 1 95.68 189 PHE A C 1
ATOM 1478 O O . PHE A 1 189 ? -8.385 -24.106 -6.88 1 95.68 189 PHE A O 1
ATOM 1485 N N . GLY A 1 190 ? -8.061 -23.915 -4.613 1 95.66 190 GLY A N 1
ATOM 1486 C CA . GLY A 1 190 ? -6.839 -24.703 -4.63 1 95.66 190 GLY A CA 1
ATOM 1487 C C . GLY A 1 190 ? -5.622 -23.908 -5.064 1 95.66 190 GLY A C 1
ATOM 1488 O O . GLY A 1 190 ? -4.586 -24.485 -5.401 1 95.66 190 GLY A O 1
ATOM 1489 N N . ILE A 1 191 ? -5.765 -22.637 -5.15 1 97.65 191 ILE A N 1
ATOM 1490 C CA . ILE A 1 191 ? -4.667 -21.766 -5.554 1 97.65 191 ILE A CA 1
ATOM 1491 C C . ILE A 1 191 ? -3.926 -21.261 -4.318 1 97.65 191 ILE A C 1
ATOM 1493 O O . ILE A 1 191 ? -4.551 -20.844 -3.34 1 97.65 191 ILE A O 1
ATOM 1497 N N . SER A 1 192 ? -2.609 -21.362 -4.312 1 97.89 192 SER A N 1
ATOM 1498 C CA . SER A 1 192 ? -1.791 -20.831 -3.226 1 97.89 192 SER A CA 1
ATOM 1499 C C . SER A 1 192 ? -1.179 -19.485 -3.601 1 97.89 192 SER A C 1
ATOM 1501 O O . SER A 1 192 ? -0.755 -19.287 -4.741 1 97.89 192 SER A O 1
ATOM 1503 N N . VAL A 1 193 ? -1.22 -18.584 -2.704 1 98.56 193 VAL A N 1
ATOM 1504 C CA . VAL A 1 193 ? -0.571 -17.288 -2.867 1 98.56 193 VAL A CA 1
ATOM 1505 C C . VAL A 1 193 ? 0.548 -17.137 -1.839 1 98.56 193 VAL A C 1
ATOM 1507 O O . VAL A 1 193 ? 0.307 -17.22 -0.633 1 98.56 193 VAL A O 1
ATOM 1510 N N . CYS A 1 194 ? 1.744 -16.941 -2.326 1 98.65 194 CYS A N 1
ATOM 1511 C CA . CYS A 1 194 ? 2.925 -16.849 -1.475 1 98.65 194 CYS A CA 1
ATOM 1512 C C . CYS A 1 194 ? 3.58 -15.478 -1.597 1 98.65 194 CYS A C 1
ATOM 1514 O O . CYS A 1 194 ? 3.629 -14.903 -2.686 1 98.65 194 CYS A O 1
ATOM 1516 N N . ILE A 1 195 ? 4.062 -15.023 -0.543 1 98.69 195 ILE A N 1
ATOM 1517 C CA . ILE A 1 195 ? 4.754 -13.739 -0.504 1 98.69 195 ILE A CA 1
ATOM 1518 C C . ILE A 1 195 ? 6.234 -13.959 -0.201 1 98.69 195 ILE A C 1
ATOM 1520 O O . ILE A 1 195 ? 6.582 -14.63 0.773 1 98.69 195 ILE A O 1
ATOM 1524 N N . ILE A 1 196 ? 7.078 -13.435 -1.024 1 98.84 196 ILE A N 1
ATOM 1525 C CA . ILE A 1 196 ? 8.516 -13.438 -0.783 1 98.84 196 ILE A CA 1
ATOM 1526 C C . ILE A 1 196 ? 8.947 -12.087 -0.215 1 98.84 196 ILE A C 1
ATOM 1528 O O . ILE A 1 196 ? 8.703 -11.044 -0.826 1 98.84 196 ILE A O 1
ATOM 1532 N N . GLU A 1 197 ? 9.569 -12.086 0.89 1 98.34 197 GLU A N 1
ATOM 1533 C CA . GLU A 1 197 ? 10.034 -10.869 1.549 1 98.34 197 GLU A CA 1
ATOM 1534 C C . GLU A 1 197 ? 11.556 -10.845 1.654 1 98.34 197 GLU A C 1
ATOM 1536 O O . GLU A 1 197 ? 12.114 -11.077 2.729 1 98.34 197 GLU A O 1
ATOM 1541 N N . PRO A 1 198 ? 12.207 -10.45 0.57 1 97.92 198 PRO A N 1
ATOM 1542 C CA . PRO A 1 198 ? 13.67 -10.387 0.606 1 97.92 198 PRO A CA 1
ATOM 1543 C C . PRO A 1 198 ? 14.19 -9.281 1.522 1 97.92 198 PRO A C 1
ATOM 1545 O O . PRO A 1 198 ? 13.59 -8.206 1.6 1 97.92 198 PRO A O 1
ATOM 1548 N N . GLY A 1 199 ? 15.314 -9.572 2.182 1 96.22 199 GLY A N 1
ATOM 1549 C CA . GLY A 1 199 ? 16.101 -8.504 2.778 1 96.22 199 GLY A CA 1
ATOM 1550 C C . GLY A 1 199 ? 16.917 -7.726 1.763 1 96.22 199 GLY A C 1
ATOM 1551 O O . GLY A 1 199 ? 16.449 -7.461 0.654 1 96.22 199 GLY A O 1
ATOM 1552 N N . PHE A 1 200 ? 18.073 -7.298 2.103 1 93.41 200 PHE A N 1
ATOM 1553 C CA . PHE A 1 200 ? 18.927 -6.54 1.196 1 93.41 200 PHE A CA 1
ATOM 1554 C C . PHE A 1 200 ? 19.905 -7.462 0.477 1 93.41 200 PHE A C 1
ATOM 1556 O O . PHE A 1 200 ? 20.694 -8.16 1.118 1 93.41 200 PHE A O 1
ATOM 1563 N N . PHE A 1 201 ? 19.811 -7.415 -0.847 1 93.8 201 PHE A N 1
ATOM 1564 C CA . PHE A 1 201 ? 20.669 -8.245 -1.684 1 93.8 201 PHE A CA 1
ATOM 1565 C C . PHE A 1 201 ? 21.312 -7.418 -2.79 1 93.8 201 PHE A C 1
ATOM 1567 O O . PHE A 1 201 ? 20.759 -6.399 -3.211 1 93.8 201 PHE A O 1
ATOM 1574 N N . LYS A 1 202 ? 22.395 -7.887 -3.238 1 88.23 202 LYS A N 1
ATOM 1575 C CA . LYS A 1 202 ? 23.086 -7.192 -4.32 1 88.23 202 LYS A CA 1
ATOM 1576 C C . LYS A 1 202 ? 22.418 -7.466 -5.665 1 88.23 202 LYS A C 1
ATOM 1578 O O . LYS A 1 202 ? 22.655 -8.508 -6.28 1 88.23 202 LYS A O 1
ATOM 1583 N N . THR A 1 203 ? 21.618 -6.565 -6.107 1 85.34 203 THR A N 1
ATOM 1584 C CA . THR A 1 203 ? 20.922 -6.579 -7.39 1 85.34 203 THR A CA 1
ATOM 1585 C C . THR A 1 203 ? 20.909 -5.185 -8.012 1 85.34 203 THR A C 1
ATOM 1587 O O . THR A 1 203 ? 21.46 -4.24 -7.444 1 85.34 203 THR A O 1
ATOM 1590 N N . ALA A 1 204 ? 20.36 -5.074 -9.188 1 79.02 204 ALA A N 1
ATOM 1591 C CA . ALA A 1 204 ? 20.212 -3.763 -9.815 1 79.02 204 ALA A CA 1
ATOM 1592 C C . ALA A 1 204 ? 19.399 -2.821 -8.933 1 79.02 204 ALA A C 1
ATOM 1594 O O . ALA A 1 204 ? 19.607 -1.606 -8.955 1 79.02 204 ALA A O 1
ATOM 1595 N N . VAL A 1 205 ? 18.585 -3.361 -8.078 1 78.29 205 VAL A N 1
ATOM 1596 C CA . VAL A 1 205 ? 17.687 -2.594 -7.221 1 78.29 205 VAL A CA 1
ATOM 1597 C C . VAL A 1 205 ? 18.476 -1.969 -6.073 1 78.29 205 VAL A C 1
ATOM 1599 O O . VAL A 1 205 ? 18.057 -0.961 -5.499 1 78.29 205 VAL A O 1
ATOM 1602 N N . THR A 1 206 ? 19.607 -2.536 -5.781 1 79.61 206 THR A N 1
ATOM 1603 C CA . THR A 1 206 ? 20.41 -2.036 -4.671 1 79.61 206 THR A CA 1
ATOM 1604 C C . THR A 1 206 ? 21.754 -1.511 -5.168 1 79.61 206 THR A C 1
ATOM 1606 O O . THR A 1 206 ? 22.691 -1.346 -4.384 1 79.61 206 THR A O 1
ATOM 1609 N N . SER A 1 207 ? 21.845 -1.339 -6.433 1 86.3 207 SER A N 1
ATOM 1610 C CA . SER A 1 207 ? 23.09 -0.839 -7.009 1 86.3 207 SER A CA 1
ATOM 1611 C C . SER A 1 207 ? 23.353 0.603 -6.589 1 86.3 207 SER A C 1
ATOM 1613 O O . SER A 1 207 ? 22.453 1.444 -6.641 1 86.3 207 SER A O 1
ATOM 1615 N N . LEU A 1 208 ? 24.562 0.892 -6.292 1 89.15 208 LEU A N 1
ATOM 1616 C CA . LEU A 1 208 ? 24.908 2.177 -5.694 1 89.15 208 LEU A CA 1
ATOM 1617 C C . LEU A 1 208 ? 24.993 3.267 -6.757 1 89.15 208 LEU A C 1
ATOM 1619 O O . LEU A 1 208 ? 24.562 4.399 -6.528 1 89.15 208 LEU A O 1
ATOM 1623 N N . ASP A 1 209 ? 25.45 2.942 -7.897 1 92.22 209 ASP A N 1
ATOM 1624 C CA . ASP A 1 209 ? 25.654 3.959 -8.924 1 92.22 209 ASP A CA 1
ATOM 1625 C C . ASP A 1 209 ? 24.326 4.574 -9.359 1 92.22 209 ASP A C 1
ATOM 1627 O O . ASP A 1 209 ? 24.166 5.796 -9.34 1 92.22 209 ASP A O 1
ATOM 1631 N N . PRO A 1 210 ? 23.406 3.752 -9.766 1 92.76 210 PRO A N 1
ATOM 1632 C CA . PRO A 1 210 ? 22.11 4.339 -10.112 1 92.76 210 PRO A CA 1
ATOM 1633 C C . PRO A 1 210 ? 21.464 5.075 -8.941 1 92.76 210 PRO A C 1
ATOM 1635 O O . PRO A 1 210 ? 20.814 6.105 -9.138 1 92.76 210 PRO A O 1
ATOM 1638 N N . LEU A 1 211 ? 21.601 4.576 -7.753 1 92.57 211 LEU A N 1
ATOM 1639 C CA . LEU A 1 211 ? 21.05 5.221 -6.566 1 92.57 211 LEU A CA 1
ATOM 1640 C C . LEU A 1 211 ? 21.636 6.618 -6.385 1 92.57 211 LEU A C 1
ATOM 1642 O O . LEU A 1 211 ? 20.898 7.582 -6.171 1 92.57 211 LEU A O 1
ATOM 1646 N N . GLU A 1 212 ? 22.945 6.694 -6.481 1 94.98 212 GLU A N 1
ATOM 1647 C CA . GLU A 1 212 ? 23.611 7.981 -6.302 1 94.98 212 GLU A CA 1
ATOM 1648 C C . GLU A 1 212 ? 23.214 8.966 -7.398 1 94.98 212 GLU A C 1
ATOM 1650 O O . GLU A 1 212 ? 23.005 10.151 -7.129 1 94.98 212 GLU A O 1
ATOM 1655 N N . ARG A 1 213 ? 23.179 8.521 -8.567 1 96.09 213 ARG A N 1
ATOM 1656 C CA . ARG A 1 213 ? 22.753 9.365 -9.679 1 96.09 213 ARG A CA 1
ATOM 1657 C C . ARG A 1 213 ? 21.356 9.927 -9.435 1 96.09 213 ARG A C 1
ATOM 1659 O O . ARG A 1 213 ? 21.103 11.107 -9.686 1 96.09 213 ARG A O 1
ATOM 1666 N N . GLU A 1 214 ? 20.451 9.045 -8.983 1 95.66 214 GLU A N 1
ATOM 1667 C CA . GLU A 1 214 ? 19.081 9.473 -8.716 1 95.66 214 GLU A CA 1
ATOM 1668 C C . GLU A 1 214 ? 19.029 10.47 -7.561 1 95.66 214 GLU A C 1
ATOM 1670 O O . GLU A 1 214 ? 18.243 11.419 -7.588 1 95.66 214 GLU A O 1
ATOM 1675 N N . LEU A 1 215 ? 19.821 10.243 -6.527 1 96.2 215 LEU A N 1
ATOM 1676 C CA . LEU A 1 215 ? 19.866 11.173 -5.405 1 96.2 215 LEU A CA 1
ATOM 1677 C C . LEU A 1 215 ? 20.341 12.549 -5.858 1 96.2 215 LEU A C 1
ATOM 1679 O O . LEU A 1 215 ? 19.816 13.571 -5.41 1 96.2 215 LEU A O 1
ATOM 1683 N N . HIS A 1 216 ? 21.337 12.546 -6.758 1 97.33 216 HIS A N 1
ATOM 1684 C CA . HIS A 1 216 ? 21.802 13.813 -7.31 1 97.33 216 HIS A CA 1
ATOM 1685 C C . HIS A 1 216 ? 20.709 14.489 -8.133 1 97.33 216 HIS A C 1
ATOM 1687 O O . HIS A 1 216 ? 20.542 15.709 -8.067 1 97.33 216 HIS A O 1
ATOM 1693 N N . ARG A 1 217 ? 20.034 13.681 -8.903 1 97.23 217 ARG A N 1
ATOM 1694 C CA . ARG A 1 217 ? 18.93 14.235 -9.68 1 97.23 217 ARG A CA 1
ATOM 1695 C C . ARG A 1 217 ? 17.891 14.882 -8.771 1 97.23 217 ARG A C 1
ATOM 1697 O O . ARG A 1 217 ? 17.468 16.015 -9.011 1 97.23 217 ARG A O 1
ATOM 1704 N N . LEU A 1 218 ? 17.482 14.209 -7.737 1 96.94 218 LEU A N 1
ATOM 1705 C CA . LEU A 1 218 ? 16.499 14.709 -6.782 1 96.94 218 LEU A CA 1
ATOM 1706 C C . LEU A 1 218 ? 16.987 15.995 -6.124 1 96.94 218 LEU A C 1
ATOM 1708 O O . LEU A 1 218 ? 16.247 16.979 -6.048 1 96.94 218 LEU A O 1
ATOM 1712 N N . TRP A 1 219 ? 18.209 15.979 -5.709 1 97.48 219 TRP A N 1
ATOM 1713 C CA . TRP A 1 219 ? 18.802 17.132 -5.04 1 97.48 219 TRP A CA 1
ATOM 1714 C C . TRP A 1 219 ? 18.809 18.35 -5.958 1 97.48 219 TRP A C 1
ATOM 1716 O O . TRP A 1 219 ? 18.468 19.457 -5.535 1 97.48 219 TRP A O 1
ATOM 1726 N N . ASN A 1 220 ? 19.176 18.128 -7.172 1 97.19 220 ASN A N 1
ATOM 1727 C CA . ASN A 1 220 ? 19.357 19.218 -8.124 1 97.19 220 ASN A CA 1
ATOM 1728 C C . ASN A 1 220 ? 18.023 19.844 -8.52 1 97.19 220 ASN A C 1
ATOM 1730 O O . ASN A 1 220 ? 17.983 20.976 -9.006 1 97.19 220 ASN A O 1
ATOM 1734 N N . GLN A 1 221 ? 16.957 19.142 -8.273 1 96.44 221 GLN A N 1
ATOM 1735 C CA . GLN A 1 221 ? 15.639 19.648 -8.639 1 96.44 221 GLN A CA 1
ATOM 1736 C C . GLN A 1 221 ? 15.02 20.449 -7.497 1 96.44 221 GLN A C 1
ATOM 1738 O O . GLN A 1 221 ? 14.012 21.133 -7.687 1 96.44 221 GLN A O 1
ATOM 1743 N N . LEU A 1 222 ? 15.601 20.432 -6.355 1 96.91 222 LEU A N 1
ATOM 1744 C CA . LEU A 1 222 ? 15.047 21.099 -5.181 1 96.91 222 LEU A CA 1
ATOM 1745 C C . LEU A 1 222 ? 15.175 22.613 -5.306 1 96.91 222 LEU A C 1
ATOM 1747 O O . LEU A 1 222 ? 16.1 23.112 -5.951 1 96.91 222 LEU A O 1
ATOM 1751 N N . SER A 1 223 ? 14.298 23.335 -4.71 1 95.53 223 SER A N 1
ATOM 1752 C CA . SER A 1 223 ? 14.424 24.786 -4.614 1 95.53 223 SER A CA 1
ATOM 1753 C C . SER A 1 223 ? 15.579 25.181 -3.701 1 95.53 223 SER A C 1
ATOM 1755 O O . SER A 1 223 ? 15.987 24.404 -2.835 1 95.53 223 SER A O 1
ATOM 1757 N N . PRO A 1 224 ? 16.078 26.384 -3.857 1 95.94 224 PRO A N 1
ATOM 1758 C CA . PRO A 1 224 ? 17.147 26.864 -2.978 1 95.94 224 PRO A CA 1
ATOM 1759 C C . PRO A 1 224 ? 16.745 26.859 -1.504 1 95.94 224 PRO A C 1
ATOM 1761 O O . PRO A 1 224 ? 17.575 26.579 -0.635 1 95.94 224 PRO A O 1
ATOM 1764 N N . GLU A 1 225 ? 15.533 27.073 -1.297 1 94.38 225 GLU A N 1
ATOM 1765 C CA . GLU A 1 225 ? 15.041 27.12 0.076 1 94.38 225 GLU A CA 1
ATOM 1766 C C . GLU A 1 225 ? 15.107 25.744 0.734 1 94.38 225 GLU A C 1
ATOM 1768 O O . GLU A 1 225 ? 15.531 25.62 1.884 1 94.38 225 GLU A O 1
ATOM 1773 N N . VAL A 1 226 ? 14.694 24.765 0.029 1 95.93 226 VAL A N 1
ATOM 1774 C CA . VAL A 1 226 ? 14.716 23.408 0.565 1 95.93 226 VAL A CA 1
ATOM 1775 C C . VAL A 1 226 ? 16.16 22.944 0.74 1 95.93 226 VAL A C 1
ATOM 1777 O O . VAL A 1 226 ? 16.511 22.36 1.768 1 95.93 226 VAL A O 1
ATOM 1780 N N . LYS A 1 227 ? 17.033 23.205 -0.2 1 96.71 227 LYS A N 1
ATOM 1781 C CA . LYS A 1 227 ? 18.444 22.848 -0.086 1 96.71 227 LYS A CA 1
ATOM 1782 C C . LYS A 1 227 ? 19.07 23.471 1.158 1 96.71 227 LYS A C 1
ATOM 1784 O O . LYS A 1 227 ? 19.824 22.811 1.877 1 96.71 227 LYS A O 1
ATOM 1789 N N . ALA A 1 228 ? 18.719 24.709 1.325 1 96.01 228 ALA A N 1
ATOM 1790 C CA . ALA A 1 228 ? 19.27 25.43 2.469 1 96.01 228 ALA A CA 1
ATOM 1791 C C . ALA A 1 228 ? 18.805 24.811 3.784 1 96.01 228 ALA A C 1
ATOM 1793 O O . ALA A 1 228 ? 19.547 24.799 4.769 1 96.01 228 ALA A O 1
ATOM 1794 N N . SER A 1 229 ? 17.617 24.342 3.743 1 95.73 229 SER A N 1
ATOM 1795 C CA . SER A 1 229 ? 17.09 23.746 4.966 1 95.73 229 SER A CA 1
ATOM 1796 C C . SER A 1 229 ? 17.816 22.448 5.306 1 95.73 229 SER A C 1
ATOM 1798 O O . SER A 1 229 ? 17.949 22.094 6.479 1 95.73 229 SER A O 1
ATOM 1800 N N . TYR A 1 230 ? 18.25 21.702 4.357 1 96.35 230 TYR A N 1
ATOM 1801 C CA . TYR A 1 230 ? 19.004 20.474 4.579 1 96.35 230 TYR A CA 1
ATOM 1802 C C . TYR A 1 230 ? 20.481 20.774 4.81 1 96.35 230 TYR A C 1
ATOM 1804 O O . TYR A 1 230 ? 21.129 20.132 5.639 1 96.35 230 TYR A O 1
ATOM 1812 N N . GLY A 1 231 ? 20.965 21.756 4.1 1 96.45 231 GLY A N 1
ATOM 1813 C CA . GLY A 1 231 ? 22.373 22.105 4.188 1 96.45 231 GLY A CA 1
ATOM 1814 C C . GLY A 1 231 ? 23.203 21.525 3.058 1 96.45 231 GLY A C 1
ATOM 1815 O O . GLY A 1 231 ? 22.929 20.421 2.583 1 96.45 231 GLY A O 1
ATOM 1816 N N . ASP A 1 232 ? 24.254 22.103 2.74 1 92.62 232 ASP A N 1
ATOM 1817 C CA . ASP A 1 232 ? 25.046 21.814 1.549 1 92.62 232 ASP A CA 1
ATOM 1818 C C . ASP A 1 232 ? 25.731 20.454 1.661 1 92.62 232 ASP A C 1
ATOM 1820 O O . ASP A 1 232 ? 26.022 19.814 0.648 1 92.62 232 ASP A O 1
ATOM 1824 N N . GLN A 1 233 ? 25.947 20.018 2.851 1 95.61 233 GLN A N 1
ATOM 1825 C CA . GLN A 1 233 ? 26.692 18.776 3.024 1 95.61 233 GLN A CA 1
ATOM 1826 C C . GLN A 1 233 ? 25.749 17.591 3.214 1 95.61 233 GLN A C 1
ATOM 1828 O O . GLN A 1 233 ? 26.196 16.447 3.323 1 95.61 233 GLN A O 1
ATOM 1833 N N . TYR A 1 234 ? 24.513 17.828 3.221 1 96.79 234 TYR A N 1
ATOM 1834 C CA . TYR A 1 234 ? 23.556 16.779 3.557 1 96.79 234 TYR A CA 1
ATOM 1835 C C . TYR A 1 234 ? 23.608 15.647 2.537 1 96.79 234 TYR A C 1
ATOM 1837 O O . TYR A 1 234 ? 23.615 14.47 2.907 1 96.79 234 TYR A O 1
ATOM 1845 N N . LEU A 1 235 ? 23.581 16.003 1.249 1 97.11 235 LEU A N 1
ATOM 1846 C CA . LEU A 1 235 ? 23.577 14.999 0.191 1 97.11 235 LEU A CA 1
ATOM 1847 C C . LEU A 1 235 ? 24.787 14.078 0.311 1 97.11 235 LEU A C 1
ATOM 1849 O O . LEU A 1 235 ? 24.652 12.855 0.226 1 97.11 235 LEU A O 1
ATOM 1853 N N . GLU A 1 236 ? 25.909 14.656 0.514 1 97.03 236 GLU A N 1
ATOM 1854 C CA . GLU A 1 236 ? 27.137 13.875 0.632 1 97.03 236 GLU A CA 1
ATOM 1855 C C . GLU A 1 236 ? 27.081 12.937 1.834 1 97.03 236 GLU A C 1
ATOM 1857 O O . GLU A 1 236 ? 27.463 11.769 1.735 1 97.03 236 GLU A O 1
ATOM 1862 N N . LYS A 1 237 ? 26.679 13.488 2.93 1 96.72 237 LYS A N 1
ATOM 1863 C CA . LYS A 1 237 ? 26.556 12.669 4.132 1 96.72 237 LYS A CA 1
ATOM 1864 C C . LYS A 1 237 ? 25.539 11.549 3.933 1 96.72 237 LYS A C 1
ATOM 1866 O O . LYS A 1 237 ? 25.754 10.421 4.382 1 96.72 237 LYS A O 1
ATOM 1871 N N . TYR A 1 238 ? 24.471 11.897 3.347 1 95.56 238 TYR A N 1
ATOM 1872 C CA . TYR A 1 238 ? 23.42 10.922 3.077 1 95.56 238 TYR A CA 1
ATOM 1873 C C . TYR A 1 238 ? 23.938 9.791 2.197 1 95.56 238 TYR A C 1
ATOM 1875 O O . TYR A 1 238 ? 23.683 8.616 2.47 1 95.56 238 TYR A O 1
ATOM 1883 N N . ILE A 1 239 ? 24.604 10.117 1.119 1 95.99 239 ILE A N 1
ATOM 1884 C CA . ILE A 1 239 ? 25.165 9.136 0.196 1 95.99 239 ILE A CA 1
ATOM 1885 C C . ILE A 1 239 ? 26.175 8.256 0.929 1 95.99 239 ILE A C 1
ATOM 1887 O O . ILE A 1 239 ? 26.213 7.04 0.724 1 95.99 239 ILE A O 1
ATOM 1891 N N . LYS A 1 240 ? 26.952 8.857 1.799 1 95.47 240 LYS A N 1
ATOM 1892 C CA . LYS A 1 240 ? 27.937 8.102 2.567 1 95.47 240 LYS A CA 1
ATOM 1893 C C . LYS A 1 240 ? 27.262 7.059 3.453 1 95.47 240 LYS A C 1
ATOM 1895 O O . LYS A 1 240 ? 27.73 5.923 3.551 1 95.47 240 LYS A O 1
ATOM 1900 N N . VAL A 1 241 ? 26.265 7.478 4.087 1 93.41 241 VAL A N 1
ATOM 1901 C CA . VAL A 1 241 ? 25.525 6.571 4.958 1 93.41 241 VAL A CA 1
ATOM 1902 C C . VAL A 1 241 ? 24.919 5.44 4.131 1 93.41 241 VAL A C 1
ATOM 1904 O O . VAL A 1 241 ? 24.969 4.274 4.531 1 93.41 241 VAL A O 1
ATOM 1907 N N . GLN A 1 242 ? 24.311 5.774 3.004 1 91.46 242 GLN A N 1
ATOM 1908 C CA . GLN A 1 242 ? 23.721 4.764 2.132 1 91.46 242 GLN A CA 1
ATOM 1909 C C . GLN A 1 242 ? 24.769 3.756 1.67 1 91.46 242 GLN A C 1
ATOM 1911 O O . GLN A 1 242 ? 24.505 2.553 1.629 1 91.46 242 GLN A O 1
ATOM 1916 N N . ARG A 1 243 ? 25.906 4.25 1.306 1 92.42 243 ARG A N 1
ATOM 1917 C CA . ARG A 1 243 ? 27.004 3.381 0.897 1 92.42 243 ARG A CA 1
ATOM 1918 C C . ARG A 1 243 ? 27.386 2.418 2.016 1 92.42 243 ARG A C 1
ATOM 1920 O O . ARG A 1 243 ? 27.592 1.227 1.775 1 92.42 243 ARG A O 1
ATOM 1927 N N . LEU A 1 244 ? 27.449 2.966 3.181 1 90.91 244 LEU A N 1
ATOM 1928 C CA . LEU A 1 244 ? 27.838 2.163 4.335 1 90.91 244 LEU A CA 1
ATOM 1929 C C . LEU A 1 244 ? 26.814 1.064 4.602 1 90.91 244 LEU A C 1
ATOM 1931 O O . LEU A 1 244 ? 27.181 -0.095 4.807 1 90.91 244 LEU A O 1
ATOM 1935 N N . ILE A 1 245 ? 25.601 1.43 4.549 1 87.3 245 ILE A N 1
ATOM 1936 C CA . ILE A 1 245 ? 24.533 0.481 4.84 1 87.3 245 ILE A CA 1
ATOM 1937 C C . ILE A 1 245 ? 24.497 -0.601 3.763 1 87.3 245 ILE A C 1
ATOM 1939 O O . ILE A 1 245 ? 24.447 -1.794 4.074 1 87.3 245 ILE A O 1
ATOM 1943 N N . MET A 1 246 ? 24.48 -0.201 2.507 1 87.13 246 MET A N 1
ATOM 1944 C CA . MET A 1 246 ? 24.382 -1.145 1.397 1 87.13 246 MET A CA 1
ATOM 1945 C C . MET A 1 246 ? 25.577 -2.093 1.382 1 87.13 246 MET A C 1
ATOM 1947 O O . MET A 1 246 ? 25.426 -3.284 1.104 1 87.13 246 MET A O 1
ATOM 1951 N N . ASN A 1 247 ? 26.694 -1.589 1.731 1 87.15 247 ASN A N 1
ATOM 1952 C CA . ASN A 1 247 ? 27.89 -2.425 1.751 1 87.15 247 ASN A CA 1
ATOM 1953 C C . ASN A 1 247 ? 27.89 -3.375 2.946 1 87.15 247 ASN A C 1
ATOM 1955 O O . ASN A 1 247 ? 28.404 -4.491 2.857 1 87.15 247 ASN A O 1
ATOM 1959 N N . ALA A 1 248 ? 27.279 -2.901 3.947 1 86.48 248 ALA A N 1
ATOM 1960 C CA . ALA A 1 248 ? 27.314 -3.685 5.179 1 86.48 248 ALA A CA 1
ATOM 1961 C C . ALA A 1 248 ? 26.196 -4.723 5.201 1 86.48 248 ALA A C 1
ATOM 1963 O O . ALA A 1 248 ? 26.358 -5.807 5.766 1 86.48 248 ALA A O 1
ATOM 1964 N N . VAL A 1 249 ? 25.191 -4.429 4.538 1 86.44 249 VAL A N 1
ATOM 1965 C CA . VAL A 1 249 ? 24 -5.226 4.81 1 86.44 249 VAL A CA 1
ATOM 1966 C C . VAL A 1 249 ? 23.65 -6.068 3.586 1 86.44 249 VAL A C 1
ATOM 1968 O O . VAL A 1 249 ? 23.054 -7.141 3.711 1 86.44 249 VAL A O 1
ATOM 1971 N N . CYS A 1 250 ? 23.969 -5.69 2.425 1 89.51 250 CYS A N 1
ATOM 1972 C CA . CYS A 1 250 ? 23.545 -6.384 1.213 1 89.51 250 CYS A CA 1
ATOM 1973 C C . CYS A 1 250 ? 24.246 -7.731 1.083 1 89.51 250 CYS A C 1
ATOM 1975 O O . CYS A 1 250 ? 25.475 -7.803 1.136 1 89.51 250 CYS A O 1
ATOM 1977 N N . ASP A 1 251 ? 23.472 -8.731 0.903 1 92.73 251 ASP A N 1
ATOM 1978 C CA . ASP A 1 251 ? 23.936 -10.101 0.703 1 92.73 251 ASP A CA 1
ATOM 1979 C C . ASP A 1 251 ? 24.159 -10.394 -0.779 1 92.73 251 ASP A C 1
ATOM 1981 O O . ASP A 1 251 ? 23.33 -10.037 -1.619 1 92.73 251 ASP A O 1
ATOM 1985 N N . SER A 1 252 ? 25.22 -10.991 -1.184 1 91.73 252 SER A N 1
ATOM 1986 C CA . SER A 1 252 ? 25.535 -11.27 -2.581 1 91.73 252 SER A CA 1
ATOM 1987 C C . SER A 1 252 ? 24.932 -12.596 -3.03 1 91.73 252 SER A C 1
ATOM 1989 O O . SER A 1 252 ? 24.894 -12.894 -4.226 1 91.73 252 SER A O 1
ATOM 1991 N N . ASP A 1 253 ? 24.521 -13.391 -2.072 1 95.47 253 ASP A N 1
ATOM 1992 C CA . ASP A 1 253 ? 23.964 -14.696 -2.417 1 95.47 253 ASP A CA 1
ATOM 1993 C C . ASP A 1 253 ? 22.474 -14.59 -2.735 1 95.47 253 ASP A C 1
ATOM 1995 O O . ASP A 1 253 ? 21.631 -14.844 -1.872 1 95.47 253 ASP A O 1
ATOM 1999 N N . LEU A 1 254 ? 22.152 -14.439 -3.97 1 95.77 254 LEU A N 1
ATOM 2000 C CA . LEU A 1 254 ? 20.779 -14.26 -4.43 1 95.77 254 LEU A CA 1
ATOM 2001 C C . LEU A 1 254 ? 19.995 -15.564 -4.323 1 95.77 254 LEU A C 1
ATOM 2003 O O . LEU A 1 254 ? 18.764 -15.56 -4.388 1 95.77 254 LEU A O 1
ATOM 2007 N N . THR A 1 255 ? 20.638 -16.665 -4.153 1 96.6 255 THR A N 1
ATOM 2008 C CA . THR A 1 255 ? 19.972 -17.962 -4.117 1 96.6 255 THR A CA 1
ATOM 2009 C C . THR A 1 255 ? 19.064 -18.069 -2.895 1 96.6 255 THR A C 1
ATOM 2011 O O . THR A 1 255 ? 18.118 -18.86 -2.886 1 96.6 255 THR A O 1
ATOM 2014 N N . LYS A 1 256 ? 19.37 -17.32 -1.896 1 97.39 256 LYS A N 1
ATOM 2015 C CA . LYS A 1 256 ? 18.507 -17.333 -0.718 1 97.39 256 LYS A CA 1
ATOM 2016 C C . LYS A 1 256 ? 17.08 -16.928 -1.078 1 97.39 256 LYS A C 1
ATOM 2018 O O . LYS A 1 256 ? 16.118 -17.483 -0.542 1 97.39 256 LYS A O 1
ATOM 2023 N N . VAL A 1 257 ? 16.975 -15.951 -1.959 1 98.3 257 VAL A N 1
ATOM 2024 C CA . VAL A 1 257 ? 15.663 -15.479 -2.388 1 98.3 257 VAL A CA 1
ATOM 2025 C C . VAL A 1 257 ? 15.07 -16.452 -3.404 1 98.3 257 VAL A C 1
ATOM 2027 O O . VAL A 1 257 ? 13.907 -16.848 -3.289 1 98.3 257 VAL A O 1
ATOM 2030 N N . THR A 1 258 ? 15.84 -16.863 -4.401 1 98.53 258 THR A N 1
ATOM 2031 C CA . THR A 1 258 ? 15.312 -17.715 -5.461 1 98.53 258 THR A CA 1
ATOM 2032 C C . THR A 1 258 ? 14.981 -19.104 -4.924 1 98.53 258 THR A C 1
ATOM 2034 O O . THR A 1 258 ? 14.07 -19.768 -5.424 1 98.53 258 THR A O 1
ATOM 2037 N N . SER A 1 259 ? 15.67 -19.537 -3.841 1 98.41 259 SER A N 1
ATOM 2038 C CA . SER A 1 259 ? 15.324 -20.806 -3.208 1 98.41 259 SER A CA 1
ATOM 2039 C C . SER A 1 259 ? 13.955 -20.734 -2.54 1 98.41 259 SER A C 1
ATOM 2041 O O . SER A 1 259 ? 13.215 -21.721 -2.521 1 98.41 259 SER A O 1
ATOM 2043 N N . CYS A 1 260 ? 13.683 -19.613 -1.987 1 98.61 260 CYS A N 1
ATOM 2044 C CA . CYS A 1 260 ? 12.35 -19.411 -1.429 1 98.61 260 CYS A CA 1
ATOM 2045 C C . CYS A 1 260 ? 11.289 -19.457 -2.521 1 98.61 260 CYS A C 1
ATOM 2047 O O . CYS A 1 260 ? 10.243 -20.086 -2.351 1 98.61 260 CYS A O 1
ATOM 2049 N N . MET A 1 261 ? 11.553 -18.785 -3.638 1 98.81 261 MET A N 1
ATOM 2050 C CA . MET A 1 261 ? 10.623 -18.798 -4.763 1 98.81 261 MET A CA 1
ATOM 2051 C C . MET A 1 261 ? 10.439 -20.213 -5.3 1 98.81 261 MET A C 1
ATOM 2053 O O . MET A 1 261 ? 9.318 -20.627 -5.599 1 98.81 261 MET A O 1
ATOM 2057 N N . GLU A 1 262 ? 11.535 -20.884 -5.436 1 98.69 262 GLU A N 1
ATOM 2058 C CA . GLU A 1 262 ? 11.486 -22.269 -5.895 1 98.69 262 GLU A CA 1
ATOM 2059 C C . GLU A 1 262 ? 10.646 -23.132 -4.958 1 98.69 262 GLU A C 1
ATOM 2061 O O . GLU A 1 262 ? 9.826 -23.933 -5.412 1 98.69 262 GLU A O 1
ATOM 2066 N N . HIS A 1 263 ? 10.89 -23.029 -3.653 1 98.68 263 HIS A N 1
ATOM 2067 C CA . HIS A 1 263 ? 10.098 -23.785 -2.689 1 98.68 263 HIS A CA 1
ATOM 2068 C C . HIS A 1 263 ? 8.611 -23.485 -2.843 1 98.68 263 HIS A C 1
ATOM 2070 O O . HIS A 1 263 ? 7.781 -24.395 -2.785 1 98.68 263 HIS A O 1
ATOM 2076 N N . ALA A 1 264 ? 8.288 -22.251 -3.044 1 98.73 264 ALA A N 1
ATOM 2077 C CA . ALA A 1 264 ? 6.894 -21.846 -3.211 1 98.73 264 ALA A CA 1
ATOM 2078 C C . ALA A 1 264 ? 6.265 -22.533 -4.42 1 98.73 264 ALA A C 1
ATOM 2080 O O . ALA A 1 264 ? 5.068 -22.828 -4.421 1 98.73 264 ALA A O 1
ATOM 2081 N N . LEU A 1 265 ? 7.047 -22.804 -5.404 1 98.73 265 LEU A N 1
ATOM 2082 C CA . LEU A 1 265 ? 6.55 -23.366 -6.655 1 98.73 265 LEU A CA 1
ATOM 2083 C C . LEU A 1 265 ? 6.572 -24.89 -6.614 1 98.73 265 LEU A C 1
ATOM 2085 O O . LEU A 1 265 ? 5.845 -25.546 -7.363 1 98.73 265 LEU A O 1
ATOM 2089 N N . THR A 1 266 ? 7.395 -25.491 -5.722 1 98.55 266 THR A N 1
ATOM 2090 C CA . THR A 1 266 ? 7.634 -26.927 -5.81 1 98.55 266 THR A CA 1
ATOM 2091 C C . THR A 1 266 ? 7.067 -27.645 -4.588 1 98.55 266 THR A C 1
ATOM 2093 O O . THR A 1 266 ? 6.854 -28.859 -4.619 1 98.55 266 THR A O 1
ATOM 2096 N N . ALA A 1 267 ? 6.923 -26.951 -3.481 1 98.44 267 ALA A N 1
ATOM 2097 C CA . ALA A 1 267 ? 6.484 -27.587 -2.241 1 98.44 267 ALA A CA 1
ATOM 2098 C C . ALA A 1 267 ? 5.045 -28.08 -2.357 1 98.44 267 ALA A C 1
ATOM 2100 O O . ALA A 1 267 ? 4.202 -27.417 -2.966 1 98.44 267 ALA A O 1
ATOM 2101 N N . ALA A 1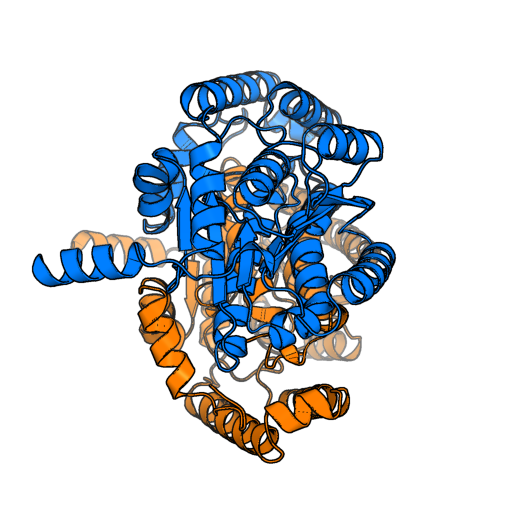 268 ? 4.722 -29.2 -1.758 1 97.69 268 ALA A N 1
ATOM 2102 C CA . ALA A 1 268 ? 3.343 -29.674 -1.676 1 97.69 268 ALA A CA 1
ATOM 2103 C C . ALA A 1 268 ? 2.493 -28.742 -0.817 1 97.69 268 ALA A C 1
ATOM 2105 O O . ALA A 1 268 ? 1.301 -28.56 -1.078 1 97.69 268 ALA A O 1
ATOM 2106 N N . TYR A 1 269 ? 3.161 -28.223 0.187 1 96.44 269 TYR A N 1
ATOM 2107 C CA . TYR A 1 269 ? 2.529 -27.282 1.105 1 96.44 269 TYR A CA 1
ATOM 2108 C C . TYR A 1 269 ? 3.353 -26.006 1.231 1 96.44 269 TYR A C 1
ATOM 2110 O O . TYR A 1 269 ? 4.071 -25.817 2.216 1 96.44 269 TYR A O 1
ATOM 2118 N N . PRO A 1 270 ? 3.206 -25.081 0.264 1 97.31 270 PRO A N 1
ATOM 2119 C CA . PRO A 1 270 ? 3.991 -23.846 0.313 1 97.31 270 PRO A CA 1
ATOM 2120 C C . PRO A 1 270 ? 3.614 -22.955 1.495 1 97.31 270 PRO A C 1
ATOM 2122 O O . PRO A 1 270 ? 2.485 -23.021 1.988 1 97.31 270 PRO A O 1
ATOM 2125 N N . ARG A 1 271 ? 4.579 -22.192 1.891 1 96.64 271 ARG A N 1
ATOM 2126 C CA . ARG A 1 271 ? 4.343 -21.255 2.985 1 96.64 271 ARG A CA 1
ATOM 2127 C C . ARG A 1 271 ? 3.625 -20.004 2.49 1 96.64 271 ARG A C 1
ATOM 2129 O O . ARG A 1 271 ? 3.658 -19.695 1.297 1 96.64 271 ARG A O 1
ATOM 2136 N N . THR A 1 272 ? 2.998 -19.366 3.408 1 96.1 272 THR A N 1
ATOM 2137 C CA . THR A 1 272 ? 2.319 -18.12 3.069 1 96.1 272 THR A CA 1
ATOM 2138 C C . THR A 1 272 ? 3.327 -16.995 2.854 1 96.1 272 THR A C 1
ATOM 2140 O O . THR A 1 272 ? 3.129 -16.133 1.996 1 96.1 272 THR A O 1
ATOM 2143 N N . ARG A 1 273 ? 4.353 -16.997 3.657 1 96.86 273 ARG A N 1
ATOM 2144 C CA . ARG A 1 273 ? 5.378 -15.959 3.608 1 96.86 273 ARG A CA 1
ATOM 2145 C C . ARG A 1 273 ? 6.773 -16.56 3.748 1 96.86 273 ARG A C 1
ATOM 2147 O O . ARG A 1 273 ? 6.978 -17.492 4.528 1 96.86 273 ARG A O 1
ATOM 2154 N N . TYR A 1 274 ? 7.66 -16.051 2.987 1 97.71 274 TYR A N 1
ATOM 2155 C CA . TYR A 1 274 ? 9.074 -16.403 3.039 1 97.71 274 TYR A CA 1
ATOM 2156 C C . TYR A 1 274 ? 9.931 -15.175 3.324 1 97.71 274 TYR A C 1
ATOM 2158 O O . TYR A 1 274 ? 9.979 -14.243 2.517 1 97.71 274 TYR A O 1
ATOM 2166 N N . SER A 1 275 ? 10.548 -15.105 4.427 1 96.67 275 SER A N 1
ATOM 2167 C CA . SER A 1 275 ? 11.536 -14.065 4.693 1 96.67 275 SER A CA 1
ATOM 2168 C C . SER A 1 275 ? 12.933 -14.51 4.274 1 96.67 275 SER A C 1
ATOM 2170 O O . SER A 1 275 ? 13.532 -15.377 4.914 1 96.67 275 SER A O 1
ATOM 2172 N N . ALA A 1 276 ? 13.444 -13.917 3.26 1 97.14 276 ALA A N 1
ATOM 2173 C CA . ALA A 1 276 ? 14.716 -14.363 2.698 1 97.14 276 ALA A CA 1
ATOM 2174 C C . ALA A 1 276 ? 15.854 -13.432 3.108 1 97.14 276 ALA A C 1
ATOM 2176 O O . ALA A 1 276 ? 15.805 -12.228 2.845 1 97.14 276 ALA A O 1
ATOM 2177 N N . GLY A 1 277 ? 16.908 -13.954 3.65 1 95.74 277 GLY A N 1
ATOM 2178 C CA . GLY A 1 277 ? 18.054 -13.195 4.126 1 95.74 277 GLY A CA 1
ATOM 2179 C C . GLY A 1 277 ? 18.124 -13.106 5.639 1 95.74 277 GLY A C 1
ATOM 2180 O O . GLY A 1 277 ? 17.093 -13.02 6.309 1 95.74 277 GLY A O 1
ATOM 2181 N N . TRP A 1 278 ? 19.301 -13.047 6.23 1 94.04 278 TRP A N 1
ATOM 2182 C CA . TRP A 1 278 ? 19.494 -13.001 7.676 1 94.04 278 TRP A CA 1
ATOM 2183 C C . TRP A 1 278 ? 19.005 -11.675 8.248 1 94.04 278 TRP A C 1
ATOM 2185 O O . TRP A 1 278 ? 18.444 -11.634 9.346 1 94.04 278 TRP A O 1
ATOM 2195 N N . ASP A 1 279 ? 19.286 -10.646 7.489 1 93.71 279 ASP A N 1
ATOM 2196 C CA . ASP A 1 279 ? 18.798 -9.353 7.959 1 93.71 279 ASP A CA 1
ATOM 2197 C C . ASP A 1 279 ? 17.273 -9.334 8.026 1 93.71 279 ASP A C 1
ATOM 2199 O O . ASP A 1 279 ? 16.695 -8.767 8.956 1 93.71 279 ASP A O 1
ATOM 2203 N N . ALA A 1 280 ? 16.622 -9.921 7.027 1 95.28 280 ALA A N 1
ATOM 2204 C CA . ALA A 1 280 ? 15.164 -10.003 7.022 1 95.28 280 ALA A CA 1
ATOM 2205 C C . ALA A 1 280 ? 14.649 -10.715 8.269 1 95.28 280 ALA A C 1
ATOM 2207 O O . ALA A 1 280 ? 13.757 -10.211 8.956 1 95.28 280 ALA A O 1
ATOM 2208 N N . LYS A 1 281 ? 15.224 -11.851 8.627 1 95.12 281 LYS A N 1
ATOM 2209 C CA . LYS A 1 281 ? 14.733 -12.737 9.679 1 95.12 281 LYS A CA 1
ATOM 2210 C C . LYS A 1 281 ? 15.038 -12.169 11.062 1 95.12 281 LYS A C 1
ATOM 2212 O O . LYS A 1 281 ? 14.223 -12.286 11.98 1 95.12 281 LYS A O 1
ATOM 2217 N N . PHE A 1 282 ? 16.181 -11.51 11.164 1 94.52 282 PHE A N 1
ATOM 2218 C CA . PHE A 1 282 ? 16.626 -11.246 12.528 1 94.52 282 PHE A CA 1
ATOM 2219 C C . PHE A 1 282 ? 16.62 -9.751 12.82 1 94.52 282 PHE A C 1
ATOM 2221 O O . PHE A 1 282 ? 16.759 -9.338 13.973 1 94.52 282 PHE A O 1
ATOM 2228 N N . LEU A 1 283 ? 16.461 -8.961 11.846 1 93.36 283 LEU A N 1
ATOM 2229 C CA . LEU A 1 283 ? 16.451 -7.523 12.089 1 93.36 283 LEU A CA 1
ATOM 2230 C C . LEU A 1 283 ? 15.113 -6.912 11.686 1 93.36 283 LEU A C 1
ATOM 2232 O O . LEU A 1 283 ? 14.338 -6.484 12.543 1 93.36 283 LEU A O 1
ATOM 2236 N N . TRP A 1 284 ? 14.762 -7.013 10.437 1 93.66 284 TRP A N 1
ATOM 2237 C CA . TRP A 1 284 ? 13.627 -6.264 9.907 1 93.66 284 TRP A CA 1
ATOM 2238 C C . TRP A 1 284 ? 12.309 -6.864 10.382 1 93.66 284 TRP A C 1
ATOM 2240 O O . TRP A 1 284 ? 11.38 -6.135 10.739 1 93.66 284 TRP A O 1
ATOM 2250 N N . LEU A 1 285 ? 12.178 -8.171 10.334 1 93.98 285 LEU A N 1
ATOM 2251 C CA . LEU A 1 285 ? 10.937 -8.81 10.757 1 93.98 285 LEU A CA 1
ATOM 2252 C C . LEU A 1 285 ? 10.659 -8.536 12.231 1 93.98 285 LEU A C 1
ATOM 2254 O O . LEU A 1 285 ? 9.561 -8.105 12.59 1 93.98 285 LEU A O 1
ATOM 2258 N N . PRO A 1 286 ? 11.619 -8.676 13.137 1 94.04 286 PRO A N 1
ATOM 2259 C CA . PRO A 1 286 ? 11.371 -8.298 14.531 1 94.04 286 PRO A CA 1
ATOM 2260 C C . PRO A 1 286 ? 11.034 -6.817 14.689 1 94.04 286 PRO A C 1
ATOM 2262 O O . PRO A 1 286 ? 10.157 -6.46 15.48 1 94.04 286 PRO A O 1
ATOM 2265 N N . LEU A 1 287 ? 11.711 -6.01 13.94 1 93.3 287 LEU A N 1
ATOM 2266 C CA . LEU A 1 287 ? 11.47 -4.573 14.009 1 93.3 287 LEU A CA 1
ATOM 2267 C C . LEU A 1 287 ? 10.042 -4.24 13.591 1 93.3 287 LEU A C 1
ATOM 2269 O O . LEU A 1 287 ? 9.443 -3.295 14.11 1 93.3 287 LEU A O 1
ATOM 2273 N N . SER A 1 288 ? 9.485 -5.003 12.665 1 93.17 288 SER A N 1
ATOM 2274 C CA . SER A 1 288 ? 8.142 -4.753 12.154 1 93.17 288 SER A CA 1
ATOM 2275 C C . SER A 1 288 ? 7.089 -4.972 13.235 1 93.17 288 SER A C 1
ATOM 2277 O O . SER A 1 288 ? 5.954 -4.507 13.107 1 93.17 288 SER A O 1
ATOM 2279 N N . TYR A 1 289 ? 7.424 -5.592 14.328 1 90.97 289 TYR A N 1
ATOM 2280 C CA . TYR A 1 289 ? 6.481 -5.851 15.411 1 90.97 289 TYR A CA 1
ATOM 2281 C C . TYR A 1 289 ? 6.675 -4.86 16.552 1 90.97 289 TYR A C 1
ATOM 2283 O O . TYR A 1 289 ? 5.94 -4.892 17.542 1 90.97 289 TYR A O 1
ATOM 2291 N N . MET A 1 290 ? 7.63 -3.982 16.407 1 91.56 290 MET A N 1
ATOM 2292 C CA . MET A 1 290 ? 7.923 -3.019 17.465 1 91.56 290 MET A CA 1
ATOM 2293 C C . MET A 1 290 ? 7.056 -1.773 17.322 1 91.56 290 MET A C 1
ATOM 2295 O O . MET A 1 290 ? 6.597 -1.454 16.224 1 91.56 290 MET A O 1
ATOM 2299 N N . PRO A 1 291 ? 6.93 -1.093 18.414 1 90.52 291 PRO A N 1
ATOM 2300 C CA . PRO A 1 291 ? 6.197 0.173 18.328 1 90.52 291 PRO A CA 1
ATOM 2301 C C . PRO A 1 291 ? 6.875 1.186 17.408 1 90.52 291 PRO A C 1
ATOM 2303 O O . PRO A 1 291 ? 8.102 1.185 17.28 1 90.52 291 PRO A O 1
ATOM 2306 N N . ALA A 1 292 ? 6.065 2.048 16.864 1 90.75 292 ALA A N 1
ATOM 2307 C CA . ALA A 1 292 ? 6.542 3.038 15.902 1 90.75 292 ALA A CA 1
ATOM 2308 C C . ALA A 1 292 ? 7.671 3.877 16.493 1 90.75 292 ALA A C 1
ATOM 2310 O O . ALA A 1 292 ? 8.63 4.218 15.797 1 90.75 292 ALA A O 1
ATOM 2311 N N . CYS A 1 293 ? 7.544 4.259 17.716 1 91.13 293 CYS A N 1
ATOM 2312 C CA . CYS A 1 293 ? 8.542 5.12 18.339 1 91.13 293 CYS A CA 1
ATOM 2313 C C . CYS A 1 293 ? 9.911 4.449 18.353 1 91.13 293 CYS A C 1
ATOM 2315 O O . CYS A 1 293 ? 10.935 5.116 18.198 1 91.13 293 CYS A O 1
ATOM 2317 N N . VAL A 1 294 ? 9.946 3.132 18.551 1 92.08 294 VAL A N 1
ATOM 2318 C CA . VAL A 1 294 ? 11.198 2.383 18.575 1 92.08 294 VAL A CA 1
ATOM 2319 C C . VAL A 1 294 ? 11.81 2.353 17.176 1 92.08 294 VAL A C 1
ATOM 2321 O O . VAL A 1 294 ? 13.011 2.578 17.012 1 92.08 294 VAL A O 1
ATOM 2324 N N . VAL A 1 295 ? 10.988 2.117 16.224 1 93.23 295 VAL A N 1
ATOM 2325 C CA . VAL A 1 295 ? 11.453 2.073 14.842 1 93.23 295 VAL A CA 1
ATOM 2326 C C . VAL A 1 295 ? 11.956 3.453 14.421 1 93.23 295 VAL A C 1
ATOM 2328 O O . VAL A 1 295 ? 13.002 3.57 13.78 1 93.23 295 VAL A O 1
ATOM 2331 N N . ASP A 1 296 ? 11.23 4.442 14.811 1 93.86 296 ASP A N 1
ATOM 2332 C CA . ASP A 1 296 ? 11.599 5.81 14.463 1 93.86 296 ASP A CA 1
ATOM 2333 C C . ASP A 1 296 ? 12.953 6.183 15.063 1 93.86 296 ASP A C 1
ATOM 2335 O O . ASP A 1 296 ? 13.786 6.798 14.394 1 93.86 296 ASP A O 1
ATOM 2339 N N . ILE A 1 297 ? 13.153 5.85 16.297 1 91.91 297 ILE A N 1
ATOM 2340 C CA . ILE A 1 297 ? 14.41 6.154 16.972 1 91.91 297 ILE A CA 1
ATOM 2341 C C . ILE A 1 297 ? 15.561 5.445 16.262 1 91.91 297 ILE A C 1
ATOM 2343 O O . ILE A 1 297 ? 16.606 6.047 16.006 1 91.91 297 ILE A O 1
ATOM 2347 N N . GLY A 1 298 ? 15.411 4.191 15.967 1 90.56 298 GLY A N 1
ATOM 2348 C CA . GLY A 1 298 ? 16.451 3.429 15.295 1 90.56 298 GLY A CA 1
ATOM 2349 C C . GLY A 1 298 ? 16.841 4.009 13.949 1 90.56 298 GLY A C 1
ATOM 2350 O O . GLY A 1 298 ? 18.028 4.143 13.645 1 90.56 298 GLY A O 1
ATOM 2351 N N . LEU A 1 299 ? 15.897 4.384 13.201 1 90.45 299 LEU A N 1
ATOM 2352 C CA . LEU A 1 299 ? 16.161 4.878 11.854 1 90.45 299 LEU A CA 1
ATOM 2353 C C . LEU A 1 299 ? 16.703 6.303 11.895 1 90.45 299 LEU A C 1
ATOM 2355 O O . LEU A 1 299 ? 17.511 6.689 11.047 1 90.45 299 LEU A O 1
ATOM 2359 N N . LYS A 1 300 ? 16.269 7.084 12.854 1 89.8 300 LYS A N 1
ATOM 2360 C CA . LYS A 1 300 ? 16.747 8.452 13.033 1 89.8 300 LYS A CA 1
ATOM 2361 C C . LYS A 1 300 ? 18.238 8.476 13.357 1 89.8 300 LYS A C 1
ATOM 2363 O O . LYS A 1 300 ? 18.947 9.407 12.972 1 89.8 300 LYS A O 1
ATOM 2368 N N . LEU A 1 301 ? 18.691 7.447 13.993 1 89.54 301 LEU A N 1
ATOM 2369 C CA . LEU A 1 301 ? 20.082 7.396 14.429 1 89.54 301 LEU A CA 1
ATOM 2370 C C . LEU A 1 301 ? 21.009 7.104 13.255 1 89.54 301 LEU A C 1
ATOM 2372 O O . LEU A 1 301 ? 22.198 7.428 13.302 1 89.54 301 LEU A O 1
ATOM 2376 N N . VAL A 1 302 ? 20.476 6.628 12.247 1 88.74 302 VAL A N 1
ATOM 2377 C CA . VAL A 1 302 ? 21.306 6.188 11.131 1 88.74 302 VAL A CA 1
ATOM 2378 C C . VAL A 1 302 ? 21.416 7.305 10.096 1 88.74 302 VAL A C 1
ATOM 2380 O O . VAL A 1 302 ? 22.459 7.47 9.46 1 88.74 302 VAL A O 1
ATOM 2383 N N . LEU A 1 303 ? 20.471 8.107 9.925 1 89.86 303 LEU A N 1
ATOM 2384 C CA . LEU A 1 303 ? 20.417 9.109 8.866 1 89.86 303 LEU A CA 1
ATOM 2385 C C . LEU A 1 303 ? 20.981 10.441 9.35 1 89.86 303 LEU A C 1
ATOM 2387 O O . LEU A 1 303 ? 20.898 10.761 10.538 1 89.86 303 LEU A O 1
ATOM 2391 N N . PRO A 1 304 ? 21.499 11.146 8.45 1 92.22 304 PRO A N 1
ATOM 2392 C CA . PRO A 1 304 ? 21.991 12.469 8.843 1 92.22 304 PRO A CA 1
ATOM 2393 C C . PRO A 1 304 ? 20.865 13.435 9.202 1 92.22 304 PRO A C 1
ATOM 2395 O O . PRO A 1 304 ? 19.731 13.264 8.747 1 92.22 304 PRO A O 1
ATOM 2398 N N . ARG A 1 305 ? 21.256 14.457 9.936 1 93.1 305 ARG A N 1
ATOM 2399 C CA . ARG A 1 305 ? 20.294 15.478 10.339 1 93.1 305 ARG A CA 1
ATOM 2400 C C . ARG A 1 305 ? 20.403 16.714 9.451 1 93.1 305 ARG A C 1
ATOM 2402 O O . ARG A 1 305 ? 21.503 17.209 9.2 1 93.1 305 ARG A O 1
ATOM 2409 N N . PRO A 1 306 ? 19.251 17.158 8.976 1 94.44 306 PRO A N 1
ATOM 2410 C CA . PRO A 1 306 ? 19.297 18.403 8.206 1 94.44 306 PRO A CA 1
ATOM 2411 C C . PRO A 1 306 ? 19.82 19.583 9.022 1 94.44 306 PRO A C 1
ATOM 2413 O O . PRO A 1 306 ? 19.719 19.581 10.252 1 94.44 306 PRO A O 1
ATOM 2416 N N . SER A 1 307 ? 20.35 20.618 8.36 1 91.88 307 SER A N 1
ATOM 2417 C CA . SER A 1 307 ? 20.99 21.758 9.008 1 91.88 307 SER A CA 1
ATOM 2418 C C . SER A 1 307 ? 19.987 22.563 9.828 1 91.88 307 SER A C 1
ATOM 2420 O O . SER A 1 307 ? 20.314 23.053 10.911 1 91.88 307 SER A O 1
ATOM 2422 N N . LYS A 1 308 ? 18.81 22.749 9.339 1 90.22 308 LYS A N 1
ATOM 2423 C CA . LYS A 1 308 ? 17.82 23.563 10.039 1 90.22 308 LYS A CA 1
ATOM 2424 C C . LYS A 1 308 ? 16.847 22.688 10.824 1 90.22 308 LYS A C 1
ATOM 2426 O O . LYS A 1 308 ? 15.645 22.96 10.853 1 90.22 308 LYS A O 1
ATOM 2431 N N . SER A 1 309 ? 17.296 21.658 11.395 1 88.24 309 SER A N 1
ATOM 2432 C CA . SER A 1 309 ? 16.485 20.781 12.235 1 88.24 309 SER A CA 1
ATOM 2433 C C . SER A 1 309 ? 16.092 21.471 13.537 1 88.24 309 SER A C 1
ATOM 2435 O O . SER A 1 309 ? 16.873 22.243 14.097 1 88.24 309 SER A O 1
ATOM 2437 N N . VAL A 1 310 ? 14.895 21.274 13.888 1 84.18 310 VAL A N 1
ATOM 2438 C CA . VAL A 1 310 ? 14.399 21.869 15.125 1 84.18 310 VAL A CA 1
ATOM 2439 C C . VAL A 1 310 ? 14.478 20.848 16.258 1 84.18 310 VAL A C 1
ATOM 2441 O O . VAL A 1 310 ? 14.431 19.64 16.017 1 84.18 310 VAL A O 1
ATOM 2444 N N . MET B 1 1 ? 5.324 2.117 36.161 1 78.36 1 MET B N 1
ATOM 2445 C CA . MET B 1 1 ? 4.301 1.939 35.134 1 78.36 1 MET B CA 1
ATOM 2446 C C . MET B 1 1 ? 3.122 2.876 35.374 1 78.36 1 MET B C 1
ATOM 2448 O O . MET B 1 1 ? 2.695 3.588 34.463 1 78.36 1 MET B O 1
ATOM 2452 N N . VAL B 1 2 ? 2.636 3.034 36.594 1 89.32 2 VAL B N 1
ATOM 2453 C CA . VAL B 1 2 ? 1.496 3.892 36.899 1 89.32 2 VAL B CA 1
ATOM 2454 C C . VAL B 1 2 ? 1.887 5.356 36.715 1 89.32 2 VAL B C 1
ATOM 2456 O O . VAL B 1 2 ? 1.148 6.13 36.102 1 89.32 2 VAL B O 1
ATOM 2459 N N . MET B 1 3 ? 2.971 5.726 37.245 1 90.82 3 MET B N 1
ATOM 2460 C CA . MET B 1 3 ? 3.453 7.096 37.093 1 90.82 3 MET B CA 1
ATOM 2461 C C . MET B 1 3 ? 3.64 7.447 35.621 1 90.82 3 MET B C 1
ATOM 2463 O O . MET B 1 3 ? 3.337 8.566 35.202 1 90.82 3 MET B O 1
ATOM 2467 N N . TRP B 1 4 ? 4.166 6.522 34.921 1 89.88 4 TRP B N 1
ATOM 2468 C CA . TRP B 1 4 ? 4.342 6.717 33.485 1 89.88 4 TRP B CA 1
ATOM 2469 C C . TRP B 1 4 ? 3 6.94 32.797 1 89.88 4 TRP B C 1
ATOM 2471 O O . TRP B 1 4 ? 2.881 7.797 31.919 1 89.88 4 TRP B O 1
ATOM 2481 N N . PHE B 1 5 ? 2.101 6.176 33.174 1 89.77 5 PHE B N 1
ATOM 2482 C CA . PHE B 1 5 ? 0.766 6.28 32.596 1 89.77 5 PHE B CA 1
ATOM 2483 C C . PHE B 1 5 ? 0.164 7.653 32.868 1 89.77 5 PHE B C 1
ATOM 2485 O O . PHE B 1 5 ? -0.389 8.285 31.965 1 89.77 5 PHE B O 1
ATOM 2492 N N . PHE B 1 6 ? 0.301 8.111 34.051 1 91.72 6 PHE B N 1
ATOM 2493 C CA . PHE B 1 6 ? -0.262 9.412 34.393 1 91.72 6 PHE B CA 1
ATOM 2494 C C . PHE B 1 6 ? 0.514 10.534 33.714 1 91.72 6 PHE B C 1
ATOM 2496 O O . PHE B 1 6 ? -0.063 11.555 33.335 1 91.72 6 PHE B O 1
ATOM 2503 N N . GLY B 1 7 ? 1.729 10.347 33.614 1 92.49 7 GLY B N 1
ATOM 2504 C CA . GLY B 1 7 ? 2.524 11.286 32.839 1 92.49 7 GLY B CA 1
ATOM 2505 C C . GLY B 1 7 ? 2.113 11.354 31.381 1 92.49 7 GLY B C 1
ATOM 2506 O O . GLY B 1 7 ? 2.026 12.441 30.805 1 92.49 7 GLY B O 1
ATOM 2507 N N . TRP B 1 8 ? 1.916 10.195 30.901 1 90.52 8 TRP B N 1
ATOM 2508 C CA . TRP B 1 8 ? 1.456 10.127 29.518 1 90.52 8 TRP B CA 1
ATOM 2509 C C . TRP B 1 8 ? 0.099 10.805 29.362 1 90.52 8 TRP B C 1
ATOM 2511 O O . TRP B 1 8 ? -0.124 11.547 28.403 1 90.52 8 TRP B O 1
ATOM 2521 N N . LEU B 1 9 ? -0.79 10.514 30.232 1 92.37 9 LEU B N 1
ATOM 2522 C CA . LEU B 1 9 ? -2.121 11.109 30.189 1 92.37 9 LEU B CA 1
ATOM 2523 C C . LEU B 1 9 ? -2.04 12.63 30.264 1 92.37 9 LEU B C 1
ATOM 2525 O O . LEU B 1 9 ? -2.8 13.33 29.591 1 92.37 9 LEU B O 1
ATOM 2529 N N . PHE B 1 10 ? -1.206 13.1 31.126 1 94.2 10 PHE B N 1
ATOM 2530 C CA . PHE B 1 10 ? -1.011 14.539 31.254 1 94.2 10 PHE B CA 1
ATOM 2531 C C . PHE B 1 10 ? -0.489 15.132 29.951 1 94.2 10 PHE B C 1
ATOM 2533 O O . PHE B 1 10 ? -1.053 16.098 29.433 1 94.2 10 PHE B O 1
ATOM 2540 N N . ARG B 1 11 ? 0.491 14.536 29.452 1 94.47 11 ARG B N 1
ATOM 2541 C CA . ARG B 1 11 ? 1.078 14.998 28.198 1 94.47 11 ARG B CA 1
ATOM 2542 C C . ARG B 1 11 ? 0.056 14.958 27.067 1 94.47 11 ARG B C 1
ATOM 2544 O O . ARG B 1 11 ? -0.011 15.88 26.251 1 94.47 11 ARG B O 1
ATOM 2551 N N . ASP B 1 12 ? -0.679 13.92 27.071 1 95.57 12 ASP B N 1
ATOM 2552 C CA . ASP B 1 12 ? -1.681 13.686 26.035 1 95.57 12 ASP B CA 1
ATOM 2553 C C . ASP B 1 12 ? -2.822 14.695 26.138 1 95.57 12 ASP B C 1
ATOM 2555 O O . ASP B 1 12 ? -3.561 14.904 25.173 1 95.57 12 ASP B O 1
ATOM 2559 N N . SER B 1 13 ? -2.966 15.359 27.259 1 95.83 13 SER B N 1
ATOM 2560 C CA . SER B 1 13 ? -4.071 16.284 27.487 1 95.83 13 SER B CA 1
ATOM 2561 C C . SER B 1 13 ? -3.674 17.715 27.143 1 95.83 13 SER B C 1
ATOM 2563 O O . SER B 1 13 ? -4.532 18.594 27.034 1 95.83 13 SER B O 1
ATOM 2565 N N . LEU B 1 14 ? -2.437 17.968 26.985 1 96.97 14 LEU B N 1
ATOM 2566 C CA . LEU B 1 14 ? -1.961 19.317 26.702 1 96.97 14 LEU B CA 1
ATOM 2567 C C . LEU B 1 14 ? -2.333 19.739 25.285 1 96.97 14 LEU B C 1
ATOM 2569 O O . LEU B 1 14 ? -2.22 18.947 24.347 1 96.97 14 LEU B O 1
ATOM 2573 N N . GLN B 1 15 ? -2.769 20.979 25.121 1 97.04 15 GLN B N 1
ATOM 2574 C CA . GLN B 1 15 ? -3.211 21.49 23.828 1 97.04 15 GLN B CA 1
ATOM 2575 C C . GLN B 1 15 ? -2.397 22.712 23.412 1 97.04 15 GLN B C 1
ATOM 2577 O O . GLN B 1 15 ? -1.846 23.415 24.262 1 97.04 15 GLN B O 1
ATOM 2582 N N . ILE B 1 16 ? -2.33 22.902 22.14 1 96.04 16 ILE B N 1
ATOM 2583 C CA . ILE B 1 16 ? -1.714 24.12 21.624 1 96.04 16 ILE B CA 1
ATOM 2584 C C . ILE B 1 16 ? -2.652 25.305 21.842 1 96.04 16 ILE B C 1
ATOM 2586 O O . ILE B 1 16 ? -3.816 25.124 22.207 1 96.04 16 ILE B O 1
ATOM 2590 N N . GLU B 1 17 ? -2.099 26.489 21.614 1 93.99 17 GLU B N 1
ATOM 2591 C CA . GLU B 1 17 ? -2.886 27.705 21.795 1 93.99 17 GLU B CA 1
ATOM 2592 C C . GLU B 1 17 ? -3.128 28.409 20.463 1 93.99 17 GLU B C 1
ATOM 2594 O O . GLU B 1 17 ? -2.625 27.974 19.424 1 93.99 17 GLU B O 1
ATOM 2599 N N . ASN B 1 18 ? -4.008 29.369 20.416 1 94.68 18 ASN B N 1
ATOM 2600 C CA . ASN B 1 18 ? -4.25 30.303 19.322 1 94.68 18 ASN B CA 1
ATOM 2601 C C . ASN B 1 18 ? -4.801 29.592 18.089 1 94.68 18 ASN B C 1
ATOM 2603 O O . ASN B 1 18 ? -4.291 29.774 16.983 1 94.68 18 ASN B O 1
ATOM 2607 N N . PHE B 1 19 ? -5.808 28.802 18.302 1 94.43 19 PHE B N 1
ATOM 2608 C CA . PHE B 1 19 ? -6.476 28.075 17.229 1 94.43 19 PHE B CA 1
ATOM 2609 C C . PHE B 1 19 ? -6.966 29.033 16.15 1 94.43 19 PHE B C 1
ATOM 2611 O O . PHE B 1 19 ? -6.962 28.696 14.964 1 94.43 19 PHE B O 1
ATOM 2618 N N . HIS B 1 20 ? -7.31 30.262 16.514 1 94.43 20 HIS B N 1
ATOM 2619 C CA . HIS B 1 20 ? -7.939 31.218 15.609 1 94.43 20 HIS B CA 1
ATOM 2620 C C . HIS B 1 20 ? -6.956 31.702 14.548 1 94.43 20 HIS B C 1
ATOM 2622 O O . HIS B 1 20 ? -7.363 32.269 13.532 1 94.43 20 HIS B O 1
ATOM 2628 N N . GLU B 1 21 ? -5.7 31.435 14.702 1 96.19 21 GLU B N 1
ATOM 2629 C CA . GLU B 1 21 ? -4.678 31.861 13.751 1 96.19 21 GLU B CA 1
ATOM 2630 C C . GLU B 1 21 ? -4.216 30.697 12.878 1 96.19 21 GLU B C 1
ATOM 2632 O O . GLU B 1 21 ? -3.365 30.869 12.003 1 96.19 21 GLU B O 1
ATOM 2637 N N . LYS B 1 22 ? -4.789 29.595 13.131 1 98.26 22 LYS B N 1
ATOM 2638 C CA . LYS B 1 22 ? -4.28 28.394 12.475 1 98.26 22 LYS B CA 1
ATOM 2639 C C . LYS B 1 22 ? -5.242 27.908 11.395 1 98.26 22 LYS B C 1
ATOM 2641 O O . LYS B 1 22 ? -6.441 27.764 11.643 1 98.26 22 LYS B O 1
ATOM 2646 N N . TYR B 1 23 ? -4.722 27.703 10.209 1 98.79 23 TYR B N 1
ATOM 2647 C CA . TYR B 1 23 ? -5.487 27.215 9.067 1 98.79 23 TYR B CA 1
ATOM 2648 C C . TYR B 1 23 ? -5.386 25.699 8.951 1 98.79 23 TYR B C 1
ATOM 2650 O O . TYR B 1 23 ? -4.3 25.13 9.086 1 98.79 23 TYR B O 1
ATOM 2658 N N . VAL B 1 24 ? -6.501 25.058 8.753 1 98.91 24 VAL B N 1
ATOM 2659 C CA . VAL B 1 24 ? -6.553 23.616 8.534 1 98.91 24 VAL B CA 1
ATOM 2660 C C . VAL B 1 24 ? -7.279 23.318 7.224 1 98.91 24 VAL B C 1
ATOM 2662 O O . VAL B 1 24 ? -8.374 23.833 6.983 1 98.91 24 VAL B O 1
ATOM 2665 N N . PHE B 1 25 ? -6.672 22.534 6.356 1 98.96 25 PHE B N 1
ATOM 2666 C CA . PHE B 1 25 ? -7.304 22.078 5.123 1 98.96 25 PHE B CA 1
ATOM 2667 C C . PHE B 1 25 ? -7.77 20.633 5.256 1 98.96 25 PHE B C 1
ATOM 2669 O O . PHE B 1 25 ? -6.99 19.756 5.632 1 98.96 25 PHE B O 1
ATOM 2676 N N . VAL B 1 26 ? -8.992 20.367 4.941 1 98.94 26 VAL B N 1
ATOM 2677 C CA . VAL B 1 26 ? -9.568 19.028 5.015 1 98.94 26 VAL B CA 1
ATOM 2678 C C . VAL B 1 26 ? -10.081 18.609 3.639 1 98.94 26 VAL B C 1
ATOM 2680 O O . VAL B 1 26 ? -10.802 19.363 2.982 1 98.94 26 VAL B O 1
ATOM 2683 N N . THR B 1 27 ? -9.709 17.453 3.209 1 98.91 27 THR B N 1
ATOM 2684 C CA . THR B 1 27 ? -10.242 16.937 1.953 1 98.91 27 THR B CA 1
ATOM 2685 C C . THR B 1 27 ? -11.445 16.033 2.207 1 98.91 27 THR B C 1
ATOM 2687 O O . THR B 1 27 ? -11.572 15.448 3.285 1 98.91 27 THR B O 1
ATOM 2690 N N . GLY B 1 28 ? -12.287 15.874 1.145 1 98.1 28 GLY B N 1
ATOM 2691 C CA . GLY B 1 28 ? -13.427 14.977 1.247 1 98.1 28 GLY B CA 1
ATOM 2692 C C . GLY B 1 28 ? -14.462 15.441 2.254 1 98.1 28 GLY B C 1
ATOM 2693 O O . GLY B 1 28 ? -14.847 14.686 3.149 1 98.1 28 GLY B O 1
ATOM 2694 N N . CYS B 1 29 ? -15.021 16.621 2.074 1 98.35 29 CYS B N 1
ATOM 2695 C CA . CYS B 1 29 ? -15.84 17.247 3.107 1 98.35 29 CYS B CA 1
ATOM 2696 C C . CYS B 1 29 ? -17.317 17.202 2.734 1 98.35 29 CYS B C 1
ATOM 2698 O O . CYS B 1 29 ? -18.151 17.801 3.414 1 98.35 29 CYS B O 1
ATOM 2700 N N . ASP B 1 30 ? -17.674 16.485 1.687 1 96.91 30 ASP B N 1
ATOM 2701 C CA . ASP B 1 30 ? -19.058 16.427 1.229 1 96.91 30 ASP B CA 1
ATOM 2702 C C . ASP B 1 30 ? -19.955 15.763 2.272 1 96.91 30 ASP B C 1
ATOM 2704 O O . ASP B 1 30 ? -21.139 16.088 2.378 1 96.91 30 ASP B O 1
ATOM 2708 N N . SER B 1 31 ? -19.375 14.807 2.993 1 93.65 31 SER B N 1
ATOM 2709 C CA . SER B 1 31 ? -20.12 14.024 3.973 1 93.65 31 SER B CA 1
ATOM 2710 C C . SER B 1 31 ? -19.183 13.338 4.961 1 93.65 31 SER B C 1
ATOM 2712 O O . SER B 1 31 ? -17.978 13.601 4.967 1 93.65 31 SER B O 1
ATOM 2714 N N . GLY B 1 32 ? -19.785 12.667 5.851 1 94.48 32 GLY B N 1
ATOM 2715 C CA . GLY B 1 32 ? -19.039 11.752 6.701 1 94.48 32 GLY B CA 1
ATOM 2716 C C . GLY B 1 32 ? -18.097 12.459 7.657 1 94.48 32 GLY B C 1
ATOM 2717 O O . GLY B 1 32 ? -18.474 13.445 8.293 1 94.48 32 GLY B O 1
ATOM 2718 N N . PHE B 1 33 ? -16.893 11.86 7.814 1 97.62 33 PHE B N 1
ATOM 2719 C CA . PHE B 1 33 ? -15.909 12.332 8.781 1 97.62 33 PHE B CA 1
ATOM 2720 C C . PHE B 1 33 ? -15.483 13.761 8.467 1 97.62 33 PHE B C 1
ATOM 2722 O O . PHE B 1 33 ? -15.39 14.598 9.367 1 97.62 33 PHE B O 1
ATOM 2729 N N . GLY B 1 34 ? -15.172 13.985 7.142 1 98.05 34 GLY B N 1
ATOM 2730 C CA . GLY B 1 34 ? -14.684 15.299 6.756 1 98.05 34 GLY B CA 1
ATOM 2731 C C . GLY B 1 34 ? -15.673 16.412 7.045 1 98.05 34 GLY B C 1
ATOM 2732 O O . GLY B 1 34 ? -15.293 17.472 7.549 1 98.05 34 GLY B O 1
ATOM 2733 N N . HIS B 1 35 ? -16.905 16.134 6.725 1 97.91 35 HIS B N 1
ATOM 2734 C CA . HIS B 1 35 ? -17.969 17.101 6.969 1 97.91 35 HIS B CA 1
ATOM 2735 C C . HIS B 1 35 ? -18.099 17.413 8.456 1 97.91 35 HIS B C 1
ATOM 2737 O O . HIS B 1 35 ? -18.143 18.581 8.848 1 97.91 35 HIS B O 1
ATOM 2743 N N . LEU B 1 36 ? -18.144 16.424 9.244 1 98.09 36 LEU B N 1
ATOM 2744 C CA . LEU B 1 36 ? -18.292 16.576 10.687 1 98.09 36 LEU B CA 1
ATOM 2745 C C . LEU B 1 36 ? -17.061 17.241 11.293 1 98.09 36 LEU B C 1
ATOM 2747 O O . LEU B 1 36 ? -17.18 18.064 12.204 1 98.09 36 LEU B O 1
ATOM 2751 N N . LEU B 1 37 ? -15.908 16.903 10.809 1 98.7 37 LEU B N 1
ATOM 2752 C CA . LEU B 1 37 ? -14.674 17.493 11.317 1 98.7 37 LEU B CA 1
ATOM 2753 C C . LEU B 1 37 ? -14.642 18.995 11.055 1 98.7 37 LEU B C 1
ATOM 2755 O O . LEU B 1 37 ? -14.242 19.773 11.924 1 98.7 37 LEU B O 1
ATOM 2759 N N . CYS B 1 38 ? -15.01 19.371 9.869 1 98.69 38 CYS B N 1
ATOM 2760 C CA . CYS B 1 38 ? -15.014 20.787 9.522 1 98.69 38 CYS B CA 1
ATOM 2761 C C . CYS B 1 38 ? -15.9 21.581 10.475 1 98.69 38 CYS B C 1
ATOM 2763 O O . CYS B 1 38 ? -15.515 22.656 10.936 1 98.69 38 CYS B O 1
ATOM 2765 N N . LYS B 1 39 ? -17.045 21.076 10.774 1 98.3 39 LYS B N 1
ATOM 2766 C CA . LYS B 1 39 ? -17.945 21.737 11.716 1 98.3 39 LYS B CA 1
ATOM 2767 C C . LYS B 1 39 ? -17.302 21.861 13.095 1 98.3 39 LYS B C 1
ATOM 2769 O O . LYS B 1 39 ? -17.38 22.915 13.729 1 98.3 39 LYS B O 1
ATOM 2774 N N . LYS B 1 40 ? -16.691 20.813 13.501 1 97.8 40 LYS B N 1
ATOM 2775 C CA . LYS B 1 40 ? -16.057 20.779 14.815 1 97.8 40 LYS B CA 1
ATOM 2776 C C . LYS B 1 40 ? -14.911 21.783 14.899 1 97.8 40 LYS B C 1
ATOM 2778 O O . LYS B 1 40 ? -14.793 22.517 15.882 1 97.8 40 LYS B O 1
ATOM 2783 N N . LEU B 1 41 ? -14.08 21.824 13.885 1 98.39 41 LEU B N 1
ATOM 2784 C CA . LEU B 1 41 ? -12.925 22.716 13.869 1 98.39 41 LEU B CA 1
ATOM 2785 C C . LEU B 1 41 ? -13.365 24.173 13.773 1 98.39 41 LEU B C 1
ATOM 2787 O O . LEU B 1 41 ? -12.762 25.05 14.396 1 98.39 41 LEU B O 1
ATOM 2791 N N . ASP B 1 42 ? -14.392 24.38 12.997 1 97.96 42 ASP B N 1
ATOM 2792 C CA . ASP B 1 42 ? -14.945 25.726 12.885 1 97.96 42 ASP B CA 1
ATOM 2793 C C . ASP B 1 42 ? -15.434 26.233 14.24 1 97.96 42 ASP B C 1
ATOM 2795 O O . ASP B 1 42 ? -15.158 27.374 14.618 1 97.96 42 ASP B O 1
ATOM 2799 N N . ARG B 1 43 ? -16.112 25.426 14.97 1 96.53 43 ARG B N 1
ATOM 2800 C CA . ARG B 1 43 ? -16.634 25.777 16.286 1 96.53 43 ARG B CA 1
ATOM 2801 C C . ARG B 1 43 ? -15.502 26.017 17.279 1 96.53 43 ARG B C 1
ATOM 2803 O O . ARG B 1 43 ? -15.621 26.855 18.175 1 96.53 43 ARG B O 1
ATOM 2810 N N . LYS B 1 44 ? -14.431 25.344 17.112 1 96.32 44 LYS B N 1
ATOM 2811 C CA . LYS B 1 44 ? -13.289 25.451 18.015 1 96.32 44 LYS B CA 1
ATOM 2812 C C . LYS B 1 44 ? -12.501 26.732 17.755 1 96.32 44 LYS B C 1
ATOM 2814 O O . LYS B 1 44 ? -11.714 27.164 18.6 1 96.32 44 LYS B O 1
ATOM 2819 N N . GLY B 1 45 ? -12.705 27.264 16.491 1 96.87 45 GLY B N 1
ATOM 2820 C CA . GLY B 1 45 ? -12.116 28.567 16.226 1 96.87 45 GLY B CA 1
ATOM 2821 C C . GLY B 1 45 ? -11.039 28.528 15.158 1 96.87 45 GLY B C 1
ATOM 2822 O O . GLY B 1 45 ? -10.428 29.553 14.848 1 96.87 45 GLY B O 1
ATOM 2823 N N . PHE B 1 46 ? -10.778 27.366 14.556 1 98.13 46 PHE B N 1
ATOM 2824 C CA . PHE B 1 46 ? -9.802 27.27 13.477 1 98.13 46 PHE B CA 1
ATOM 2825 C C . PHE B 1 46 ? -10.288 28.016 12.24 1 98.13 46 PHE B C 1
ATOM 2827 O O . PHE B 1 46 ? -11.492 28.203 12.054 1 98.13 46 PHE B O 1
ATOM 2834 N N . ARG B 1 47 ? -9.379 28.451 11.441 1 98.47 47 ARG B N 1
ATOM 2835 C CA . ARG B 1 47 ? -9.697 28.8 10.06 1 98.47 47 ARG B CA 1
ATOM 2836 C C . ARG B 1 47 ? -9.708 27.561 9.171 1 98.47 47 ARG B C 1
ATOM 2838 O O . ARG B 1 47 ? -8.654 26.995 8.873 1 98.47 47 ARG B O 1
ATOM 2845 N N . VAL B 1 48 ? -10.883 27.206 8.695 1 98.78 48 VAL B N 1
ATOM 2846 C CA . VAL B 1 48 ? -11.034 25.904 8.053 1 98.78 48 VAL B CA 1
ATOM 2847 C C . VAL B 1 48 ? -11.161 26.085 6.542 1 98.78 48 VAL B C 1
ATOM 2849 O O . VAL B 1 48 ? -11.974 26.884 6.072 1 98.78 48 VAL B O 1
ATOM 2852 N N . LEU B 1 49 ? -10.34 25.447 5.764 1 98.91 49 LEU B N 1
ATOM 2853 C CA . LEU B 1 49 ? -10.423 25.314 4.314 1 98.91 49 LEU B CA 1
ATOM 2854 C C . LEU B 1 49 ? -10.886 23.915 3.922 1 98.91 49 LEU B C 1
ATOM 2856 O O . LEU B 1 49 ? -10.193 22.93 4.189 1 98.91 49 LEU B O 1
ATOM 2860 N N . ALA B 1 50 ? -12.039 23.823 3.272 1 98.88 50 ALA B N 1
ATOM 2861 C CA . ALA B 1 50 ? -12.681 22.533 3.031 1 98.88 50 ALA B CA 1
ATOM 2862 C C . ALA B 1 50 ? -12.716 22.208 1.54 1 98.88 50 ALA B C 1
ATOM 2864 O O . ALA B 1 50 ? -13.285 22.962 0.747 1 98.88 50 ALA B O 1
ATOM 2865 N N . GLY B 1 51 ? -12.041 21.145 1.173 1 98.86 51 GLY B N 1
ATOM 2866 C CA . GLY B 1 51 ? -12.128 20.643 -0.189 1 98.86 51 GLY B CA 1
ATOM 2867 C C . GLY B 1 51 ? -13.295 19.698 -0.404 1 98.86 51 GLY B C 1
ATOM 2868 O O . GLY B 1 51 ? -13.312 18.592 0.141 1 98.86 51 GLY B O 1
ATOM 2869 N N . CYS B 1 52 ? -14.243 20.081 -1.253 1 98.73 52 CYS B N 1
ATOM 2870 C CA . CYS B 1 52 ? -15.411 19.276 -1.592 1 98.73 52 CYS B CA 1
ATOM 2871 C C . CYS B 1 52 ? -15.353 18.815 -3.043 1 98.73 52 CYS B C 1
ATOM 2873 O O . CYS B 1 52 ? -14.841 19.53 -3.906 1 98.73 52 CYS B O 1
ATOM 2875 N N . LEU B 1 53 ? -15.865 17.634 -3.226 1 98.13 53 LEU B N 1
ATOM 2876 C CA . LEU B 1 53 ? -15.872 17.086 -4.578 1 98.13 53 LEU B CA 1
ATOM 2877 C C . LEU B 1 53 ? -16.995 17.701 -5.408 1 98.13 53 LEU B C 1
ATOM 2879 O O . LEU B 1 53 ? -16.855 17.871 -6.621 1 98.13 53 LEU B O 1
ATOM 2883 N N . THR B 1 54 ? -18.131 18.024 -4.736 1 98.12 54 THR B N 1
ATOM 2884 C CA . THR B 1 54 ? -19.313 18.492 -5.453 1 98.12 54 THR B CA 1
ATOM 2885 C C . THR B 1 54 ? -19.705 19.893 -4.992 1 98.12 54 THR B C 1
ATOM 2887 O O . THR B 1 54 ? -19.434 20.276 -3.852 1 98.12 54 THR B O 1
ATOM 2890 N N . GLU B 1 55 ? -20.39 20.593 -5.85 1 98.33 55 GLU B N 1
ATOM 2891 C CA . GLU B 1 55 ? -20.921 21.908 -5.506 1 98.33 55 GLU B CA 1
ATOM 2892 C C . GLU B 1 55 ? -21.953 21.812 -4.386 1 98.33 55 GLU B C 1
ATOM 2894 O O . GLU B 1 55 ? -21.981 22.655 -3.486 1 98.33 55 GLU B O 1
ATOM 2899 N N . LYS B 1 56 ? -22.757 20.795 -4.467 1 98.22 56 LYS B N 1
ATOM 2900 C CA . LYS B 1 56 ? -23.776 20.603 -3.439 1 98.22 56 LYS B CA 1
ATOM 2901 C C . LYS B 1 56 ? -23.141 20.405 -2.066 1 98.22 56 LYS B C 1
ATOM 2903 O O . LYS B 1 56 ? -23.594 20.985 -1.077 1 98.22 56 LYS B O 1
ATOM 2908 N N . GLY B 1 57 ? -22.143 19.567 -2.016 1 97.7 57 GLY B N 1
ATOM 2909 C CA . GLY B 1 57 ? -21.446 19.352 -0.758 1 97.7 57 GLY B CA 1
ATOM 2910 C C . GLY B 1 57 ? -20.823 20.617 -0.197 1 97.7 57 GLY B C 1
ATOM 2911 O O . GLY B 1 57 ? -20.907 20.876 1.005 1 97.7 57 GLY B O 1
ATOM 2912 N N . ALA B 1 58 ? -20.239 21.388 -1.061 1 98.3 58 ALA B N 1
ATOM 2913 C CA . ALA B 1 58 ? -19.612 22.646 -0.662 1 98.3 58 ALA B CA 1
ATOM 2914 C C . ALA B 1 58 ? -20.645 23.619 -0.101 1 98.3 58 ALA B C 1
ATOM 2916 O O . ALA B 1 58 ? -20.418 24.244 0.938 1 98.3 58 ALA B O 1
ATOM 2917 N N . ASP B 1 59 ? -21.733 23.725 -0.769 1 97.91 59 ASP B N 1
ATOM 2918 C CA . ASP B 1 59 ? -22.79 24.643 -0.358 1 97.91 59 ASP B CA 1
ATOM 2919 C C . ASP B 1 59 ? -23.397 24.22 0.977 1 97.91 59 ASP B C 1
ATOM 2921 O O . ASP B 1 59 ? -23.645 25.058 1.847 1 97.91 59 ASP B O 1
ATOM 2925 N N . ASP B 1 60 ? -23.654 22.952 1.092 1 97.84 60 ASP B N 1
ATOM 2926 C CA . ASP B 1 60 ? -24.224 22.427 2.329 1 97.84 60 ASP B CA 1
ATOM 2927 C C . ASP B 1 60 ? -23.307 22.706 3.518 1 97.84 60 ASP B C 1
ATOM 2929 O O . ASP B 1 60 ? -23.774 23.093 4.591 1 97.84 60 ASP B O 1
ATOM 2933 N N . LEU B 1 61 ? -22.066 22.512 3.304 1 98.21 61 LEU B N 1
ATOM 2934 C CA . LEU B 1 61 ? -21.102 22.714 4.38 1 98.21 61 LEU B CA 1
ATOM 2935 C C . LEU B 1 61 ? -20.986 24.193 4.735 1 98.21 61 LEU B C 1
ATOM 2937 O O . LEU B 1 61 ? -20.93 24.551 5.913 1 98.21 61 LEU B O 1
ATOM 2941 N N . LYS B 1 62 ? -20.916 25.001 3.764 1 96.99 62 LYS B N 1
ATOM 2942 C CA . LYS B 1 62 ? -20.834 26.443 3.981 1 96.99 62 LYS B CA 1
ATOM 2943 C C . LYS B 1 62 ? -22.027 26.946 4.788 1 96.99 62 LYS B C 1
ATOM 2945 O O . LYS B 1 62 ? -21.875 27.8 5.665 1 96.99 62 LYS B O 1
ATOM 2950 N N . ARG B 1 63 ? -23.152 26.407 4.544 1 96.89 63 ARG B N 1
ATOM 2951 C CA . ARG B 1 63 ? -24.371 26.83 5.225 1 96.89 63 ARG B CA 1
ATOM 2952 C C . ARG B 1 63 ? -24.386 26.346 6.671 1 96.89 63 ARG B C 1
ATOM 2954 O O . ARG B 1 63 ? -25.02 26.961 7.531 1 96.89 63 ARG B O 1
ATOM 2961 N N . ALA B 1 64 ? -23.666 25.347 6.885 1 96.69 64 ALA B N 1
ATOM 2962 C CA . ALA B 1 64 ? -23.729 24.702 8.194 1 96.69 64 ALA B CA 1
ATOM 2963 C C . ALA B 1 64 ? -22.614 25.204 9.107 1 96.69 64 ALA B C 1
ATOM 2965 O O . ALA B 1 64 ? -22.477 24.742 10.242 1 96.69 64 ALA B O 1
ATOM 2966 N N . THR B 1 65 ? -21.809 26.108 8.663 1 96.36 65 THR B N 1
ATOM 2967 C CA . THR B 1 65 ? -20.639 26.535 9.422 1 96.36 65 THR B CA 1
ATOM 2968 C C . THR B 1 65 ? -20.541 28.057 9.456 1 96.36 65 THR B C 1
ATOM 2970 O O . THR B 1 65 ? -21.37 28.751 8.862 1 96.36 65 THR B O 1
ATOM 2973 N N . GLY B 1 66 ? -19.591 28.505 10.251 1 92.82 66 GLY B N 1
ATOM 2974 C CA . GLY B 1 66 ? -19.421 29.936 10.448 1 92.82 66 GLY B CA 1
ATOM 2975 C C . GLY B 1 66 ? -18.607 30.596 9.352 1 92.82 66 GLY B C 1
ATOM 2976 O O . GLY B 1 66 ? -18.234 29.948 8.372 1 92.82 66 GLY B O 1
ATOM 2977 N N . PRO B 1 67 ? -18.32 31.855 9.444 1 92.25 67 PRO B N 1
ATOM 2978 C CA . PRO B 1 67 ? -17.697 32.664 8.393 1 92.25 67 PRO B CA 1
ATOM 2979 C C . PRO B 1 67 ? -16.222 32.33 8.188 1 92.25 67 PRO B C 1
ATOM 2981 O O . PRO B 1 67 ? -15.62 32.756 7.198 1 92.25 67 PRO B O 1
ATOM 2984 N N . TYR B 1 68 ? -15.694 31.58 9.079 1 94.51 68 TYR B N 1
ATOM 2985 C CA . TYR B 1 68 ? -14.26 31.331 8.99 1 94.51 68 TYR B CA 1
ATOM 2986 C C . TYR B 1 68 ? -13.977 30.026 8.255 1 94.51 68 TYR B C 1
ATOM 2988 O O . TYR B 1 68 ? -12.827 29.589 8.174 1 94.51 68 TYR B O 1
ATOM 2996 N N . LEU B 1 69 ? -15.008 29.385 7.802 1 98.1 69 LEU B N 1
ATOM 2997 C CA . LEU B 1 69 ? -14.844 28.222 6.937 1 98.1 69 LEU B CA 1
ATOM 2998 C C . LEU B 1 69 ? -15.057 28.598 5.474 1 98.1 69 LEU B C 1
ATOM 3000 O O . LEU B 1 69 ? -16.04 29.26 5.136 1 98.1 69 LEU B O 1
ATOM 3004 N N . LYS B 1 70 ? -14.129 28.261 4.616 1 98.46 70 LYS B N 1
ATOM 3005 C CA . LYS B 1 70 ? -14.225 28.452 3.172 1 98.46 70 LYS B CA 1
ATOM 3006 C C . LYS B 1 70 ? -14.171 27.117 2.436 1 98.46 70 LYS B C 1
ATOM 3008 O O . LYS B 1 70 ? -13.423 26.217 2.825 1 98.46 70 LYS B O 1
ATOM 3013 N N . THR B 1 71 ? -14.945 27.028 1.437 1 98.62 71 THR B N 1
ATOM 3014 C CA . THR B 1 71 ? -14.975 25.795 0.657 1 98.62 71 THR B CA 1
ATOM 3015 C C . THR B 1 71 ? -14.313 26 -0.703 1 98.62 71 THR B C 1
ATOM 3017 O O . THR B 1 71 ? -14.277 27.119 -1.22 1 98.62 71 THR B O 1
ATOM 3020 N N . VAL B 1 72 ? -13.774 24.968 -1.257 1 98.76 72 VAL B N 1
ATOM 3021 C CA . VAL B 1 72 ? -13.223 24.938 -2.608 1 98.76 72 VAL B CA 1
ATOM 3022 C C . VAL B 1 72 ? -13.511 23.585 -3.253 1 98.76 72 VAL B C 1
ATOM 3024 O O . VAL B 1 72 ? -13.563 22.561 -2.567 1 98.76 72 VAL B O 1
ATOM 3027 N N . LEU B 1 73 ? -13.789 23.586 -4.558 1 98.78 73 LEU B N 1
ATOM 3028 C CA . LEU B 1 73 ? -13.965 22.329 -5.277 1 98.78 73 LEU B CA 1
ATOM 3029 C C . LEU B 1 73 ? -12.621 21.65 -5.523 1 98.78 73 LEU B C 1
ATOM 3031 O O . LEU B 1 73 ? -11.702 22.265 -6.068 1 98.78 73 LEU B O 1
ATOM 3035 N N . LEU B 1 74 ? -12.564 20.384 -5.146 1 98.87 74 LEU B N 1
ATOM 3036 C CA . LEU B 1 74 ? -11.308 19.647 -5.222 1 98.87 74 LEU B CA 1
ATOM 3037 C C . LEU B 1 74 ? -11.551 18.2 -5.639 1 98.87 74 LEU B C 1
ATOM 3039 O O . LEU B 1 74 ? -12.363 17.502 -5.029 1 98.87 74 LEU B O 1
ATOM 3043 N N . ASP B 1 75 ? -10.945 17.816 -6.671 1 98.79 75 ASP B N 1
ATOM 3044 C CA . ASP B 1 75 ? -10.796 16.418 -7.063 1 98.79 75 ASP B CA 1
ATOM 3045 C C . ASP B 1 75 ? -9.369 15.929 -6.82 1 98.79 75 ASP B C 1
ATOM 3047 O O . ASP B 1 75 ? -8.457 16.257 -7.582 1 98.79 75 ASP B O 1
ATOM 3051 N N . VAL B 1 76 ? -9.209 15.09 -5.822 1 98.73 76 VAL B N 1
ATOM 3052 C CA . VAL B 1 76 ? -7.87 14.7 -5.391 1 98.73 76 VAL B CA 1
ATOM 3053 C C . VAL B 1 76 ? -7.243 13.773 -6.429 1 98.73 76 VAL B C 1
ATOM 3055 O O . VAL B 1 76 ? -6.057 13.444 -6.341 1 98.73 76 VAL B O 1
ATOM 3058 N N . THR B 1 77 ? -8.003 13.292 -7.417 1 98.25 77 THR B N 1
ATOM 3059 C CA . THR B 1 77 ? -7.471 12.407 -8.448 1 98.25 77 THR B CA 1
ATOM 3060 C C . THR B 1 77 ? -6.89 13.214 -9.605 1 98.25 77 THR B C 1
ATOM 3062 O O . THR B 1 77 ? -6.345 12.645 -10.554 1 98.25 77 THR B O 1
ATOM 3065 N N . SER B 1 78 ? -7.028 14.479 -9.558 1 98.53 78 SER B N 1
ATOM 3066 C CA . SER B 1 78 ? -6.552 15.364 -10.615 1 98.53 78 SER B CA 1
ATOM 3067 C C . SER B 1 78 ? -5.422 16.26 -10.119 1 98.53 78 SER B C 1
ATOM 3069 O O . SER B 1 78 ? -5.636 17.122 -9.264 1 98.53 78 SER B O 1
ATOM 3071 N N . GLN B 1 79 ? -4.257 16.088 -10.709 1 97.96 79 GLN B N 1
ATOM 3072 C CA . GLN B 1 79 ? -3.123 16.921 -10.325 1 97.96 79 GLN B CA 1
ATOM 3073 C C . GLN B 1 79 ? -3.399 18.394 -10.611 1 97.96 79 GLN B C 1
ATOM 3075 O O . GLN B 1 79 ? -2.943 19.271 -9.875 1 97.96 79 GLN B O 1
ATOM 3080 N N . GLU B 1 80 ? -4.074 18.634 -11.657 1 98.48 80 GLU B N 1
ATOM 3081 C CA . GLU B 1 80 ? -4.449 20.005 -11.988 1 98.48 80 GLU B CA 1
ATOM 3082 C C . GLU B 1 80 ? -5.353 20.604 -10.915 1 98.48 80 GLU B C 1
ATOM 3084 O O . GLU B 1 80 ? -5.151 21.745 -10.492 1 98.48 80 GLU B O 1
ATOM 3089 N N . SER B 1 81 ? -6.357 19.835 -10.52 1 98.84 81 SER B N 1
ATOM 3090 C CA . SER B 1 81 ? -7.258 20.285 -9.465 1 98.84 81 SER B CA 1
ATOM 3091 C C . SER B 1 81 ? -6.5 20.558 -8.17 1 98.84 81 SER B C 1
ATOM 3093 O O . SER B 1 81 ? -6.745 21.565 -7.502 1 98.84 81 SER B O 1
ATOM 3095 N N . ILE B 1 82 ? -5.564 19.737 -7.842 1 98.87 82 ILE B N 1
ATOM 3096 C CA . ILE B 1 82 ? -4.775 19.863 -6.622 1 98.87 82 ILE B CA 1
ATOM 3097 C C . ILE B 1 82 ? -3.907 21.117 -6.696 1 98.87 82 ILE B C 1
ATOM 3099 O O . ILE B 1 82 ? -3.826 21.882 -5.731 1 98.87 82 ILE B O 1
ATOM 3103 N N . GLN B 1 83 ? -3.295 21.318 -7.825 1 98.56 83 GLN B N 1
ATOM 3104 C CA . GLN B 1 83 ? -2.43 22.482 -7.987 1 98.56 83 GLN B CA 1
ATOM 3105 C C . GLN B 1 83 ? -3.227 23.779 -7.872 1 98.56 83 GLN B C 1
ATOM 3107 O O . GLN B 1 83 ? -2.782 24.732 -7.228 1 98.56 83 GLN B O 1
ATOM 3112 N N . LYS B 1 84 ? -4.349 23.827 -8.507 1 98.75 84 LYS B N 1
ATOM 3113 C CA . LYS B 1 84 ? -5.214 24.999 -8.407 1 98.75 84 LYS B CA 1
ATOM 3114 C C . LYS B 1 84 ? -5.633 25.251 -6.961 1 98.75 84 LYS B C 1
ATOM 3116 O O . LYS B 1 84 ? -5.662 26.397 -6.508 1 98.75 84 LYS B O 1
ATOM 3121 N N . THR B 1 85 ? -5.956 24.2 -6.302 1 98.88 85 THR B N 1
ATOM 3122 C CA . THR B 1 85 ? -6.358 24.298 -4.903 1 98.88 85 THR B CA 1
ATOM 3123 C C . THR B 1 85 ? -5.193 24.769 -4.037 1 98.88 85 THR B C 1
ATOM 3125 O O . THR B 1 85 ? -5.385 25.542 -3.097 1 98.88 85 THR B O 1
ATOM 3128 N N . MET B 1 86 ? -4.009 24.27 -4.31 1 98.74 86 MET B N 1
ATOM 3129 C CA . MET B 1 86 ? -2.815 24.694 -3.585 1 98.74 86 MET B CA 1
ATOM 3130 C C . MET B 1 86 ? -2.591 26.195 -3.737 1 98.74 86 MET B C 1
ATOM 3132 O O . MET B 1 86 ? -2.283 26.883 -2.762 1 98.74 86 MET B O 1
ATOM 3136 N N . GLU B 1 87 ? -2.735 26.683 -4.91 1 98.58 87 GLU B N 1
ATOM 3137 C CA . GLU B 1 87 ? -2.557 28.112 -5.152 1 98.58 87 GLU B CA 1
ATOM 3138 C C . GLU B 1 87 ? -3.614 28.932 -4.419 1 98.58 87 GLU B C 1
ATOM 3140 O O . GLU B 1 87 ? -3.307 29.979 -3.845 1 98.58 87 GLU B O 1
ATOM 3145 N N . TRP B 1 88 ? -4.809 28.489 -4.474 1 98.81 88 TRP B N 1
ATOM 3146 C CA . TRP B 1 88 ? -5.886 29.133 -3.728 1 98.81 88 TRP B CA 1
ATOM 3147 C C . TRP B 1 88 ? -5.583 29.142 -2.234 1 98.81 88 TRP B C 1
ATOM 3149 O O . TRP B 1 88 ? -5.764 30.161 -1.564 1 98.81 88 TRP B O 1
ATOM 3159 N N . THR B 1 89 ? -5.133 28.047 -1.707 1 98.87 89 THR B N 1
ATOM 3160 C CA . THR B 1 89 ? -4.801 27.905 -0.294 1 98.87 89 THR B CA 1
ATOM 3161 C C . THR B 1 89 ? -3.658 28.841 0.09 1 98.87 89 THR B C 1
ATOM 3163 O O . THR B 1 89 ? -3.692 29.468 1.151 1 98.87 89 THR B O 1
ATOM 3166 N N . LYS B 1 90 ? -2.663 28.844 -0.742 1 98.45 90 LYS B N 1
ATOM 3167 C CA . LYS B 1 90 ? -1.513 29.713 -0.507 1 98.45 90 LYS B CA 1
ATOM 3168 C C . LYS B 1 90 ? -1.949 31.162 -0.313 1 98.45 90 LYS B C 1
ATOM 3170 O O . LYS B 1 90 ? -1.44 31.856 0.569 1 98.45 90 LYS B O 1
ATOM 3175 N N . LYS B 1 91 ? -2.884 31.598 -1.123 1 98.35 91 LYS B N 1
ATOM 3176 C CA . LYS B 1 91 ? -3.408 32.956 -1.01 1 98.35 91 LYS B CA 1
ATOM 3177 C C . LYS B 1 91 ? -4.179 33.141 0.295 1 98.35 91 LYS B C 1
ATOM 3179 O O . LYS B 1 91 ? -4.092 34.195 0.929 1 98.35 91 LYS B O 1
ATOM 3184 N N . GLU B 1 92 ? -4.856 32.202 0.714 1 98.1 92 GLU B N 1
ATOM 3185 C CA . GLU B 1 92 ? -5.69 32.277 1.91 1 98.1 92 GLU B CA 1
ATOM 3186 C C . GLU B 1 92 ? -4.838 32.323 3.175 1 98.1 92 GLU B C 1
ATOM 3188 O O . GLU B 1 92 ? -5.134 33.082 4.101 1 98.1 92 GLU B O 1
ATOM 3193 N N . VAL B 1 93 ? -3.757 31.506 3.241 1 98.28 93 VAL B N 1
ATOM 3194 C CA . VAL B 1 93 ? -3.037 31.325 4.497 1 98.28 93 VAL B CA 1
ATOM 3195 C C . VAL B 1 93 ? -1.925 32.364 4.611 1 98.28 93 VAL B C 1
ATOM 3197 O O . VAL B 1 93 ? -1.474 32.683 5.714 1 98.28 93 VAL B O 1
ATOM 3200 N N . GLY B 1 94 ? -1.369 32.876 3.452 1 97.06 94 GLY B N 1
ATOM 3201 C CA . GLY B 1 94 ? -0.311 33.874 3.445 1 97.06 94 GLY B CA 1
ATOM 3202 C C . GLY B 1 94 ? 0.948 33.413 4.153 1 97.06 94 GLY B C 1
ATOM 3203 O O . GLY B 1 94 ? 1.418 32.295 3.93 1 97.06 94 GLY B O 1
ATOM 3204 N N . ASP B 1 95 ? 1.471 34.232 5.018 1 96.31 95 ASP B N 1
ATOM 3205 C CA . ASP B 1 95 ? 2.758 33.982 5.659 1 96.31 95 ASP B CA 1
ATOM 3206 C C . ASP B 1 95 ? 2.605 33.037 6.849 1 96.31 95 ASP B C 1
ATOM 3208 O O . ASP B 1 95 ? 3.594 32.503 7.356 1 96.31 95 ASP B O 1
ATOM 3212 N N . LYS B 1 96 ? 1.393 32.796 7.241 1 97.02 96 LYS B N 1
ATOM 3213 C CA . LYS B 1 96 ? 1.162 31.925 8.39 1 97.02 96 LYS B CA 1
ATOM 3214 C C . LYS B 1 96 ? 1.406 30.463 8.028 1 97.02 96 LYS B C 1
ATOM 3216 O O . LYS B 1 96 ? 1.713 29.645 8.899 1 97.02 96 LYS B O 1
ATOM 3221 N N . GLY B 1 97 ? 1.184 30.192 6.745 1 98.23 97 GLY B N 1
ATOM 3222 C CA . GLY B 1 97 ? 1.286 28.803 6.326 1 98.23 97 GLY B CA 1
ATOM 3223 C C . GLY B 1 97 ? 0.088 27.967 6.736 1 98.23 97 GLY B C 1
ATOM 3224 O O . GLY B 1 97 ? -0.928 28.504 7.181 1 98.23 97 GLY B O 1
ATOM 3225 N N . LEU B 1 98 ? 0.176 26.689 6.502 1 98.82 98 LEU B N 1
ATOM 3226 C CA . LEU B 1 98 ? -0.909 25.752 6.775 1 98.82 98 LEU B CA 1
ATOM 3227 C C . LEU B 1 98 ? -0.596 24.901 8 1 98.82 98 LEU B C 1
ATOM 3229 O O . LEU B 1 98 ? 0.344 24.102 7.983 1 98.82 98 LEU B O 1
ATOM 3233 N N . TRP B 1 99 ? -1.384 25.031 9.02 1 98.78 99 TRP B N 1
ATOM 3234 C CA . TRP B 1 99 ? -1.165 24.324 10.278 1 98.78 99 TRP B CA 1
ATOM 3235 C C . TRP B 1 99 ? -1.461 22.836 10.125 1 98.78 99 TRP B C 1
ATOM 3237 O O . TRP B 1 99 ? -0.742 21.995 10.67 1 98.78 99 TRP B O 1
ATOM 3247 N N . GLY B 1 100 ? -2.551 22.567 9.424 1 98.84 100 GLY B N 1
ATOM 3248 C CA . GLY B 1 100 ? -2.938 21.169 9.314 1 98.84 100 GLY B CA 1
ATOM 3249 C C . GLY B 1 100 ? -3.456 20.8 7.937 1 98.84 100 GLY B C 1
ATOM 3250 O O . GLY B 1 100 ? -4.206 21.564 7.325 1 98.84 100 GLY B O 1
ATOM 3251 N N . LEU B 1 101 ? -3.033 19.704 7.414 1 98.95 101 LEU B N 1
ATOM 3252 C CA . LEU B 1 101 ? -3.608 19.04 6.249 1 98.95 101 LEU B CA 1
ATOM 3253 C C . LEU B 1 101 ? -4.216 17.696 6.634 1 98.95 101 LEU B C 1
ATOM 3255 O O . LEU B 1 101 ? -3.508 16.799 7.097 1 98.95 101 LEU B O 1
ATOM 3259 N N . VAL B 1 102 ? -5.497 17.583 6.513 1 98.97 102 VAL B N 1
ATOM 3260 C CA . VAL B 1 102 ? -6.197 16.335 6.8 1 98.97 102 VAL B CA 1
ATOM 3261 C C . VAL B 1 102 ? -6.592 15.652 5.492 1 98.97 102 VAL B C 1
ATOM 3263 O O . VAL B 1 102 ? -7.522 16.092 4.811 1 98.97 102 VAL B O 1
ATOM 3266 N N . ASN B 1 103 ? -5.886 14.627 5.179 1 98.92 103 ASN B N 1
ATOM 3267 C CA . ASN B 1 103 ? -6.243 13.795 4.036 1 98.92 103 ASN B CA 1
ATOM 3268 C C . ASN B 1 103 ? -7.333 12.788 4.394 1 98.92 103 ASN B C 1
ATOM 3270 O O . ASN B 1 103 ? -7.036 11.676 4.833 1 98.92 103 ASN B O 1
ATOM 3274 N N . ASN B 1 104 ? -8.525 13.169 4.096 1 98.64 104 ASN B N 1
ATOM 3275 C CA . ASN B 1 104 ? -9.694 12.409 4.524 1 98.64 104 ASN B CA 1
ATOM 3276 C C . ASN B 1 104 ? -10.455 11.833 3.333 1 98.64 104 ASN B C 1
ATOM 3278 O O . ASN B 1 104 ? -11.204 10.866 3.479 1 98.64 104 ASN B O 1
ATOM 3282 N N . ALA B 1 105 ? -10.296 12.468 2.147 1 98.25 105 ALA B N 1
ATOM 3283 C CA . ALA B 1 105 ? -10.994 11.974 0.963 1 98.25 105 ALA B CA 1
ATOM 3284 C C . ALA B 1 105 ? -10.716 10.49 0.742 1 98.25 105 ALA B C 1
ATOM 3286 O O . ALA B 1 105 ? -9.571 10.044 0.847 1 98.25 105 ALA B O 1
ATOM 3287 N N . GLY B 1 106 ? -11.744 9.743 0.491 1 96.37 106 GLY B N 1
ATOM 3288 C CA . GLY B 1 106 ? -11.583 8.315 0.268 1 96.37 106 GLY B CA 1
ATOM 3289 C C . GLY B 1 106 ? -12.84 7.648 -0.258 1 96.37 106 GLY B C 1
ATOM 3290 O O . GLY B 1 106 ? -13.933 8.209 -0.163 1 96.37 106 GLY B O 1
ATOM 3291 N N . ARG B 1 107 ? -12.678 6.481 -0.789 1 95.27 107 ARG B N 1
ATOM 3292 C CA . ARG B 1 107 ? -13.78 5.622 -1.21 1 95.27 107 ARG B CA 1
ATOM 3293 C C . ARG B 1 107 ? -13.482 4.159 -0.901 1 95.27 107 ARG B C 1
ATOM 3295 O O . ARG B 1 107 ? -12.319 3.757 -0.837 1 95.27 107 ARG B O 1
ATOM 3302 N N . SER B 1 108 ? -14.543 3.42 -0.74 1 94.27 108 SER B N 1
ATOM 3303 C CA . SER B 1 108 ? -14.375 2.011 -0.403 1 94.27 108 SER B CA 1
ATOM 3304 C C . SER B 1 108 ? -14.762 1.113 -1.573 1 94.27 108 SER B C 1
ATOM 3306 O O . SER B 1 108 ? -14.288 -0.02 -1.676 1 94.27 108 SER B O 1
ATOM 3308 N N . LEU B 1 109 ? -15.637 1.541 -2.423 1 94.17 109 LEU B N 1
ATOM 3309 C CA . LEU B 1 109 ? -16.201 0.718 -3.487 1 94.17 109 LEU B CA 1
ATOM 3310 C C . LEU B 1 109 ? -15.428 0.909 -4.788 1 94.17 109 LEU B C 1
ATOM 3312 O O . LEU B 1 109 ? -14.882 1.986 -5.039 1 94.17 109 LEU B O 1
ATOM 3316 N N . PRO B 1 110 ? -15.318 -0.045 -5.577 1 94.74 110 PRO B N 1
ATOM 3317 C CA . PRO B 1 110 ? -15.931 -1.367 -5.427 1 94.74 110 PRO B CA 1
ATOM 3318 C C . PRO B 1 110 ? -15.141 -2.281 -4.493 1 94.74 110 PRO B C 1
ATOM 3320 O O . PRO B 1 110 ? -13.922 -2.137 -4.367 1 94.74 110 PRO B O 1
ATOM 3323 N N . MET B 1 111 ? -15.821 -3.18 -3.849 1 93.83 111 MET B N 1
ATOM 3324 C CA . MET B 1 111 ? -15.247 -4.198 -2.974 1 93.83 111 MET B CA 1
ATOM 3325 C C . MET B 1 111 ? -15.92 -5.549 -3.195 1 93.83 111 MET B C 1
ATOM 3327 O O . MET B 1 111 ? -17.135 -5.617 -3.389 1 93.83 111 MET B O 1
ATOM 3331 N N . GLY B 1 112 ? -15.293 -6.624 -3.168 1 93.98 112 GLY B N 1
ATOM 3332 C CA . GLY B 1 112 ? -15.745 -7.993 -3.361 1 93.98 112 GLY B CA 1
ATOM 3333 C C . GLY B 1 112 ? -14.606 -8.975 -3.555 1 93.98 112 GLY B C 1
ATOM 3334 O O . GLY B 1 112 ? -13.435 -8.608 -3.437 1 93.98 112 GLY B O 1
ATOM 3335 N N . PRO B 1 113 ? -14.938 -10.183 -3.757 1 95.57 113 PRO B N 1
ATOM 3336 C CA . PRO B 1 113 ? -13.878 -11.163 -4.011 1 95.57 113 PRO B CA 1
ATOM 3337 C C . PRO B 1 113 ? -12.912 -10.716 -5.105 1 95.57 113 PRO B C 1
ATOM 3339 O O . PRO B 1 113 ? -13.336 -10.147 -6.114 1 95.57 113 PRO B O 1
ATOM 3342 N N . SER B 1 114 ? -11.684 -10.98 -4.933 1 96.31 114 SER B N 1
ATOM 3343 C CA . SER B 1 114 ? -10.636 -10.5 -5.829 1 96.31 114 SER B CA 1
ATOM 3344 C C . SER B 1 114 ? -10.861 -10.99 -7.255 1 96.31 114 SER B C 1
ATOM 3346 O O . SER B 1 114 ? -10.585 -10.268 -8.216 1 96.31 114 SER B O 1
ATOM 3348 N N . GLU B 1 115 ? -11.379 -12.174 -7.364 1 96.65 115 GLU B N 1
ATOM 3349 C CA . GLU B 1 115 ? -11.569 -12.75 -8.691 1 96.65 115 GLU B CA 1
ATOM 3350 C C . GLU B 1 115 ? -12.632 -11.988 -9.477 1 96.65 115 GLU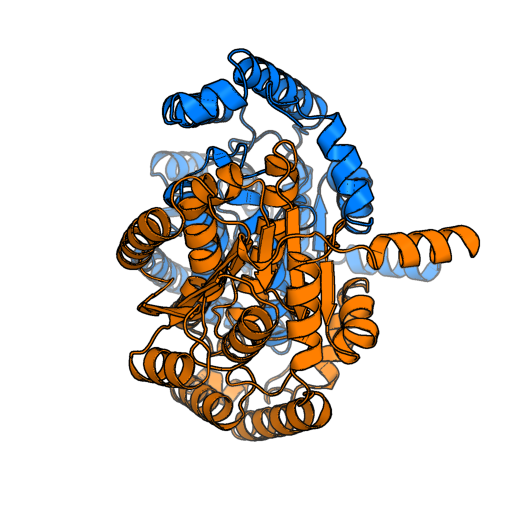 B C 1
ATOM 3352 O O . GLU B 1 115 ? -12.698 -12.092 -10.704 1 96.65 115 GLU B O 1
ATOM 3357 N N . TRP B 1 116 ? -13.514 -11.265 -8.75 1 97.36 116 TRP B N 1
ATOM 3358 C CA . TRP B 1 116 ? -14.592 -10.539 -9.412 1 97.36 116 TRP B CA 1
ATOM 3359 C C . TRP B 1 116 ? -14.1 -9.194 -9.938 1 97.36 116 TRP B C 1
ATOM 3361 O O . TRP B 1 116 ? -14.775 -8.552 -10.745 1 97.36 116 TRP B O 1
ATOM 3371 N N . MET B 1 117 ? -12.944 -8.807 -9.537 1 96.67 117 MET B N 1
ATOM 3372 C CA . MET B 1 117 ? -12.468 -7.446 -9.768 1 96.67 117 MET B CA 1
ATOM 3373 C C . MET B 1 117 ? -11.686 -7.358 -11.074 1 96.67 117 MET B C 1
ATOM 3375 O O . MET B 1 117 ? -10.937 -8.275 -11.417 1 96.67 117 MET B O 1
ATOM 3379 N N . THR B 1 118 ? -11.882 -6.277 -11.73 1 96.8 118 THR B N 1
ATOM 3380 C CA . THR B 1 118 ? -11.031 -5.936 -12.864 1 96.8 118 THR B CA 1
ATOM 3381 C C . THR B 1 118 ? -9.892 -5.018 -12.429 1 96.8 118 THR B C 1
ATOM 3383 O O . THR B 1 118 ? -9.915 -4.474 -11.323 1 96.8 118 THR B O 1
ATOM 3386 N N . VAL B 1 119 ? -8.931 -4.834 -13.325 1 97.42 119 VAL B N 1
ATOM 3387 C CA . VAL B 1 119 ? -7.815 -3.939 -13.04 1 97.42 119 VAL B CA 1
ATOM 3388 C C . VAL B 1 119 ? -8.337 -2.527 -12.783 1 97.42 119 VAL B C 1
ATOM 3390 O O . VAL B 1 119 ? -7.866 -1.84 -11.873 1 97.42 119 VAL B O 1
ATOM 3393 N N . ASP B 1 120 ? -9.301 -2.12 -13.528 1 97.14 120 ASP B N 1
ATOM 3394 C CA . ASP B 1 120 ? -9.866 -0.78 -13.4 1 97.14 120 ASP B CA 1
ATOM 3395 C C . ASP B 1 120 ? -10.563 -0.603 -12.053 1 97.14 120 ASP B C 1
ATOM 3397 O O . ASP B 1 120 ? -10.567 0.493 -11.49 1 97.14 120 ASP B O 1
ATOM 3401 N N . ASP B 1 121 ? -11.183 -1.631 -11.578 1 97.6 121 ASP B N 1
ATOM 3402 C CA . ASP B 1 121 ? -11.812 -1.575 -10.262 1 97.6 121 ASP B CA 1
ATOM 3403 C C . ASP B 1 121 ? -10.793 -1.223 -9.18 1 97.6 121 ASP B C 1
ATOM 3405 O O . ASP B 1 121 ? -11.07 -0.405 -8.301 1 97.6 121 ASP B O 1
ATOM 3409 N N . TYR B 1 122 ? -9.607 -1.826 -9.268 1 97.9 122 TYR B N 1
ATOM 3410 C CA . TYR B 1 122 ? -8.548 -1.488 -8.324 1 97.9 122 TYR B CA 1
ATOM 3411 C C . TYR B 1 122 ? -8.114 -0.036 -8.489 1 97.9 122 TYR B C 1
ATOM 3413 O O . TYR B 1 122 ? -7.995 0.699 -7.506 1 97.9 122 TYR B O 1
ATOM 3421 N N . HIS B 1 123 ? -7.955 0.358 -9.719 1 97.12 123 HIS B N 1
ATOM 3422 C CA . HIS B 1 123 ? -7.446 1.687 -10.038 1 97.12 123 HIS B CA 1
ATOM 3423 C C . HIS B 1 123 ? -8.354 2.775 -9.474 1 97.12 123 HIS B C 1
ATOM 3425 O O . HIS B 1 123 ? -7.872 3.804 -8.995 1 97.12 123 HIS B O 1
ATOM 3431 N N . SER B 1 124 ? -9.57 2.561 -9.578 1 96.9 124 SER B N 1
ATOM 3432 C CA . SER B 1 124 ? -10.531 3.582 -9.174 1 96.9 124 SER B CA 1
ATOM 3433 C C . SER B 1 124 ? -10.396 3.913 -7.691 1 96.9 124 SER B C 1
ATOM 3435 O O . SER B 1 124 ? -10.494 5.077 -7.298 1 96.9 124 SER B O 1
ATOM 3437 N N . THR B 1 125 ? -10.155 2.951 -6.865 1 97.67 125 THR B N 1
ATOM 3438 C CA . THR B 1 125 ? -10.006 3.154 -5.428 1 97.67 125 THR B CA 1
ATOM 3439 C C . THR B 1 125 ? -8.614 3.686 -5.099 1 97.67 125 THR B C 1
ATOM 3441 O O . THR B 1 125 ? -8.471 4.611 -4.298 1 97.67 125 THR B O 1
ATOM 3444 N N . LEU B 1 126 ? -7.593 3.166 -5.739 1 98.34 126 LEU B N 1
ATOM 3445 C CA . LEU B 1 126 ? -6.209 3.54 -5.469 1 98.34 126 LEU B CA 1
ATOM 3446 C C . LEU B 1 126 ? -5.957 4.997 -5.841 1 98.34 126 LEU B C 1
ATOM 3448 O O . LEU B 1 126 ? -5.179 5.686 -5.177 1 98.34 126 LEU B O 1
ATOM 3452 N N . LYS B 1 127 ? -6.583 5.441 -6.873 1 98 127 LYS B N 1
ATOM 3453 C CA . LYS B 1 127 ? -6.404 6.808 -7.354 1 98 127 LYS B CA 1
ATOM 3454 C C . LYS B 1 127 ? -6.826 7.822 -6.295 1 98 127 LYS B C 1
ATOM 3456 O O . LYS B 1 127 ? -6.186 8.864 -6.135 1 98 127 LYS B O 1
ATOM 3461 N N . VAL B 1 128 ? -7.841 7.542 -5.596 1 98.4 128 VAL B N 1
ATOM 3462 C CA . VAL B 1 128 ? -8.372 8.471 -4.604 1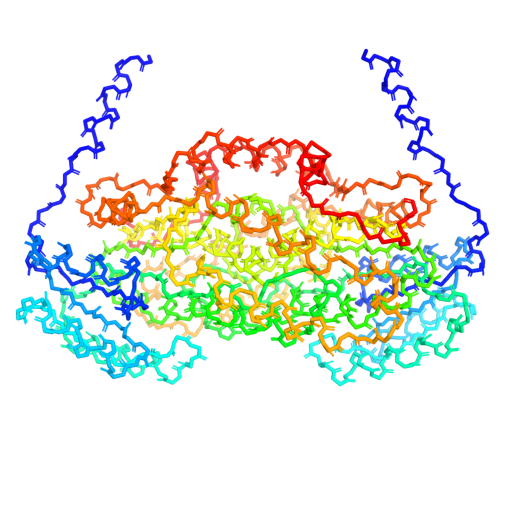 98.4 128 VAL B CA 1
ATOM 3463 C C . VAL B 1 128 ? -7.643 8.283 -3.276 1 98.4 128 VAL B C 1
ATOM 3465 O O . VAL B 1 128 ? -7.085 9.236 -2.726 1 98.4 128 VAL B O 1
ATOM 3468 N N . ASN B 1 129 ? -7.632 7.024 -2.785 1 98.56 129 ASN B N 1
ATOM 3469 C CA . ASN B 1 129 ? -7.268 6.728 -1.404 1 98.56 129 ASN B CA 1
ATOM 3470 C C . ASN B 1 129 ? -5.763 6.844 -1.182 1 98.56 129 ASN B C 1
ATOM 3472 O O . ASN B 1 129 ? -5.312 7.072 -0.058 1 98.56 129 ASN B O 1
ATOM 3476 N N . MET B 1 130 ? -5.062 6.605 -2.243 1 98.42 130 MET B N 1
ATOM 3477 C CA . MET B 1 130 ? -3.614 6.516 -2.076 1 98.42 130 MET B CA 1
ATOM 3478 C C . MET B 1 130 ? -2.906 7.605 -2.875 1 98.42 130 MET B C 1
ATOM 3480 O O . MET B 1 130 ? -2.224 8.457 -2.303 1 98.42 130 MET B O 1
ATOM 3484 N N . ILE B 1 131 ? -3.142 7.581 -4.174 1 98.24 131 ILE B N 1
ATOM 3485 C CA . ILE B 1 131 ? -2.474 8.545 -5.041 1 98.24 131 ILE B CA 1
ATOM 3486 C C . ILE B 1 131 ? -2.896 9.962 -4.658 1 98.24 131 ILE B C 1
ATOM 3488 O O . ILE B 1 131 ? -2.072 10.879 -4.645 1 98.24 131 ILE B O 1
ATOM 3492 N N . GLY B 1 132 ? -4.153 10.119 -4.37 1 98.75 132 GLY B N 1
ATOM 3493 C CA . GLY B 1 132 ? -4.644 11.413 -3.926 1 98.75 132 GLY B CA 1
ATOM 3494 C C . GLY B 1 132 ? -3.963 11.908 -2.664 1 98.75 132 GLY B C 1
ATOM 3495 O O . GLY B 1 132 ? -3.6 13.082 -2.567 1 98.75 132 GLY B O 1
ATOM 3496 N N . VAL B 1 133 ? -3.742 11.029 -1.683 1 98.86 133 VAL B N 1
ATOM 3497 C CA . VAL B 1 133 ? -3.09 11.378 -0.425 1 98.86 133 VAL B CA 1
ATOM 3498 C C . VAL B 1 133 ? -1.647 11.802 -0.691 1 98.86 133 VAL B C 1
ATOM 3500 O O . VAL B 1 133 ? -1.181 12.81 -0.155 1 98.86 133 VAL B O 1
ATOM 3503 N N . ILE B 1 134 ? -0.944 11.044 -1.519 1 98.74 134 ILE B N 1
ATOM 3504 C CA . ILE B 1 134 ? 0.445 11.335 -1.857 1 98.74 134 ILE B CA 1
ATOM 3505 C C . ILE B 1 134 ? 0.532 12.682 -2.57 1 98.74 134 ILE B C 1
ATOM 3507 O O . ILE B 1 134 ? 1.364 13.523 -2.222 1 98.74 134 ILE B O 1
ATOM 3511 N N . ALA B 1 135 ? -0.34 12.876 -3.526 1 98.8 135 ALA B N 1
ATOM 3512 C CA . ALA B 1 135 ? -0.318 14.094 -4.332 1 98.8 135 ALA B CA 1
ATOM 3513 C C . ALA B 1 135 ? -0.632 15.32 -3.48 1 98.8 135 ALA B C 1
ATOM 3515 O O . ALA B 1 135 ? 0.061 16.337 -3.566 1 98.8 135 ALA B O 1
ATOM 3516 N N . MET B 1 136 ? -1.649 15.231 -2.653 1 98.91 136 MET B N 1
ATOM 3517 C CA . MET B 1 136 ? -2.01 16.335 -1.768 1 98.91 136 MET B CA 1
ATOM 3518 C C . MET B 1 136 ? -0.858 16.679 -0.83 1 98.91 136 MET B C 1
ATOM 3520 O O . MET B 1 136 ? -0.482 17.846 -0.704 1 98.91 136 MET B O 1
ATOM 3524 N N . THR B 1 137 ? -0.326 15.675 -0.221 1 98.86 137 THR B N 1
ATOM 3525 C CA . THR B 1 137 ? 0.718 15.877 0.778 1 98.86 137 THR B CA 1
ATOM 3526 C C . THR B 1 137 ? 1.968 16.476 0.14 1 98.86 137 THR B C 1
ATOM 3528 O O . THR B 1 137 ? 2.529 17.447 0.654 1 98.86 137 THR B O 1
ATOM 3531 N N . THR B 1 138 ? 2.389 15.875 -0.961 1 98.14 138 THR B N 1
ATOM 3532 C CA . THR B 1 138 ? 3.596 16.324 -1.646 1 98.14 138 THR B CA 1
ATOM 3533 C C . THR B 1 138 ? 3.442 17.765 -2.126 1 98.14 138 THR B C 1
ATOM 3535 O O . THR B 1 138 ? 4.364 18.571 -1.991 1 98.14 138 THR B O 1
ATOM 3538 N N . THR B 1 139 ? 2.318 18.093 -2.636 1 98.43 139 THR B N 1
ATOM 3539 C CA . THR B 1 139 ? 2.074 19.413 -3.205 1 98.43 139 THR B CA 1
ATOM 3540 C C . THR B 1 139 ? 1.941 20.461 -2.104 1 98.43 139 THR B C 1
ATOM 3542 O O . THR B 1 139 ? 2.386 21.6 -2.266 1 98.43 139 THR B O 1
ATOM 3545 N N . PHE B 1 140 ? 1.409 20.156 -0.945 1 98.75 140 PHE B N 1
ATOM 3546 C CA . PHE B 1 140 ? 1.082 21.121 0.098 1 98.75 140 PHE B CA 1
ATOM 3547 C C . PHE B 1 140 ? 2.203 21.204 1.128 1 98.75 140 PHE B C 1
ATOM 3549 O O . PHE B 1 140 ? 2.173 22.058 2.017 1 98.75 140 PHE B O 1
ATOM 3556 N N . LEU B 1 141 ? 3.172 20.365 1.027 1 98.18 141 LEU B N 1
ATOM 3557 C CA . LEU B 1 141 ? 4.21 20.224 2.042 1 98.18 141 LEU B CA 1
ATOM 3558 C C . LEU B 1 141 ? 4.898 21.56 2.305 1 98.18 141 LEU B C 1
ATOM 3560 O O . LEU B 1 141 ? 5.172 21.906 3.456 1 98.18 141 LEU B O 1
ATOM 3564 N N . PRO B 1 142 ? 5.158 22.401 1.287 1 96.99 142 PRO B N 1
ATOM 3565 C CA . PRO B 1 142 ? 5.822 23.678 1.56 1 96.99 142 PRO B CA 1
ATOM 3566 C C . PRO B 1 142 ? 5.009 24.579 2.486 1 96.99 142 PRO B C 1
ATOM 3568 O O . PRO B 1 142 ? 5.577 25.261 3.344 1 96.99 142 PRO B O 1
ATOM 3571 N N . LEU B 1 143 ? 3.736 24.575 2.395 1 98.3 143 LEU B N 1
ATOM 3572 C CA . LEU B 1 143 ? 2.887 25.395 3.252 1 98.3 143 LEU B CA 1
ATOM 3573 C C . LEU B 1 143 ? 2.855 24.844 4.673 1 98.3 143 LEU B C 1
ATOM 3575 O O . LEU B 1 143 ? 2.799 25.608 5.639 1 98.3 143 LEU B O 1
ATOM 3579 N N . ILE B 1 144 ? 2.855 23.576 4.772 1 98.56 144 ILE B N 1
ATOM 3580 C CA . ILE B 1 144 ? 2.844 22.933 6.081 1 98.56 144 ILE B CA 1
ATOM 3581 C C . ILE B 1 144 ? 4.167 23.196 6.797 1 98.56 144 ILE B C 1
ATOM 3583 O O . ILE B 1 144 ? 4.19 23.425 8.008 1 98.56 144 ILE B O 1
ATOM 3587 N N . LYS B 1 145 ? 5.24 23.047 6.05 1 96.88 145 LYS B N 1
ATOM 3588 C CA . LYS B 1 145 ? 6.563 23.306 6.611 1 96.88 145 LYS B CA 1
ATOM 3589 C C . LYS B 1 145 ? 6.666 24.735 7.138 1 96.88 145 LYS B C 1
ATOM 3591 O O . LYS B 1 145 ? 7.26 24.972 8.191 1 96.88 145 LYS B O 1
ATOM 3596 N N . LYS B 1 146 ? 6.079 25.662 6.414 1 96.37 146 LYS B N 1
ATOM 3597 C CA . LYS B 1 146 ? 6.084 27.067 6.811 1 96.37 146 LYS B CA 1
ATOM 3598 C C . LYS B 1 146 ? 5.433 27.254 8.179 1 96.37 146 LYS B C 1
ATOM 3600 O O . LYS B 1 146 ? 5.888 28.07 8.982 1 96.37 146 LYS B O 1
ATOM 3605 N N . ALA B 1 147 ? 4.483 26.478 8.506 1 97.4 147 ALA B N 1
ATOM 3606 C CA . ALA B 1 147 ? 3.743 26.616 9.757 1 97.4 147 ALA B CA 1
ATOM 3607 C C . ALA B 1 147 ? 4.252 25.631 10.806 1 97.4 147 ALA B C 1
ATOM 3609 O O . ALA B 1 147 ? 3.758 25.608 11.936 1 97.4 147 ALA B O 1
ATOM 3610 N N . ARG B 1 148 ? 5.178 24.765 10.408 1 96.77 148 ARG B N 1
ATOM 3611 C CA . ARG B 1 148 ? 5.576 23.657 11.27 1 96.77 148 ARG B CA 1
ATOM 3612 C C . ARG B 1 148 ? 4.358 22.892 11.776 1 96.77 148 ARG B C 1
ATOM 3614 O O . ARG B 1 148 ? 4.198 22.697 12.982 1 96.77 148 ARG B O 1
ATOM 3621 N N . GLY B 1 149 ? 3.587 22.488 10.764 1 98.09 149 GLY B N 1
ATOM 3622 C CA . GLY B 1 149 ? 2.235 22.039 11.052 1 98.09 149 GLY B CA 1
ATOM 3623 C C . GLY B 1 149 ? 2.118 20.531 11.168 1 98.09 149 GLY B C 1
ATOM 3624 O O . GLY B 1 149 ? 3.041 19.867 11.646 1 98.09 149 GLY B O 1
ATOM 3625 N N . ARG B 1 150 ? 0.82 20.057 10.828 1 98.29 150 ARG B N 1
ATOM 3626 C CA . ARG B 1 150 ? 0.446 18.658 11.01 1 98.29 150 ARG B CA 1
ATOM 3627 C C . ARG B 1 150 ? -0.113 18.068 9.72 1 98.29 150 ARG B C 1
ATOM 3629 O O . ARG B 1 150 ? -0.832 18.745 8.982 1 98.29 150 ARG B O 1
ATOM 3636 N N . ILE B 1 151 ? 0.259 16.876 9.486 1 98.9 151 ILE B N 1
ATOM 3637 C CA . ILE B 1 151 ? -0.38 16.082 8.442 1 98.9 151 ILE B CA 1
ATOM 3638 C C . ILE B 1 151 ? -1.155 14.927 9.073 1 98.9 151 ILE B C 1
ATOM 3640 O O . ILE B 1 151 ? -0.59 14.131 9.828 1 98.9 151 ILE B O 1
ATOM 3644 N N . VAL B 1 152 ? -2.428 14.885 8.863 1 98.95 152 VAL B N 1
ATOM 3645 C CA . VAL B 1 152 ? -3.31 13.843 9.378 1 98.95 152 VAL B CA 1
ATOM 3646 C C . VAL B 1 152 ? -3.834 12.992 8.224 1 98.95 152 VAL B C 1
ATOM 3648 O O . VAL B 1 152 ? -4.636 13.46 7.413 1 98.95 152 VAL B O 1
ATOM 3651 N N . ASN B 1 153 ? -3.377 11.797 8.121 1 98.91 153 ASN B N 1
ATOM 3652 C CA . ASN B 1 153 ? -3.808 10.871 7.079 1 98.91 153 ASN B CA 1
ATOM 3653 C C . ASN B 1 153 ? -4.822 9.862 7.612 1 98.91 153 ASN B C 1
ATOM 3655 O O . ASN B 1 153 ? -4.552 9.161 8.589 1 98.91 153 ASN B O 1
ATOM 3659 N N . VAL B 1 154 ? -5.943 9.804 6.936 1 98.7 154 VAL B N 1
ATOM 3660 C CA . VAL B 1 154 ? -6.976 8.858 7.346 1 98.7 154 VAL B CA 1
ATOM 3661 C C . VAL B 1 154 ? -6.756 7.517 6.649 1 98.7 154 VAL B C 1
ATOM 3663 O O . VAL B 1 154 ? -6.973 7.396 5.441 1 98.7 154 VAL B O 1
ATOM 3666 N N . ALA B 1 155 ? -6.367 6.611 7.403 1 98.15 155 ALA B N 1
ATOM 3667 C CA . ALA B 1 155 ? -6.224 5.237 6.928 1 98.15 155 ALA B CA 1
ATOM 3668 C C . ALA B 1 155 ? -7.45 4.402 7.286 1 98.15 155 ALA B C 1
ATOM 3670 O O . ALA B 1 155 ? -8.575 4.754 6.924 1 98.15 155 ALA B O 1
ATOM 3671 N N . SER B 1 156 ? -7.27 3.272 7.931 1 97.5 156 SER B N 1
ATOM 3672 C CA . SER B 1 156 ? -8.274 2.311 8.378 1 97.5 156 SER B CA 1
ATOM 3673 C C . SER B 1 156 ? -7.638 1.181 9.181 1 97.5 156 SER B C 1
ATOM 3675 O O . SER B 1 156 ? -6.438 0.925 9.06 1 97.5 156 SER B O 1
ATOM 3677 N N . VAL B 1 157 ? -8.437 0.574 9.982 1 95.82 157 VAL B N 1
ATOM 3678 C CA . VAL B 1 157 ? -7.959 -0.661 10.594 1 95.82 157 VAL B CA 1
ATOM 3679 C C . VAL B 1 157 ? -7.659 -1.693 9.51 1 95.82 157 VAL B C 1
ATOM 3681 O O . VAL B 1 157 ? -6.839 -2.592 9.71 1 95.82 157 VAL B O 1
ATOM 3684 N N . LEU B 1 158 ? -8.271 -1.51 8.392 1 96.05 158 LEU B N 1
ATOM 3685 C CA . LEU B 1 158 ? -8.023 -2.405 7.267 1 96.05 158 LEU B CA 1
ATOM 3686 C C . LEU B 1 158 ? -6.72 -2.044 6.562 1 96.05 158 LEU B C 1
ATOM 3688 O O . LEU B 1 158 ? -6.363 -2.66 5.555 1 96.05 158 LEU B O 1
ATOM 3692 N N . GLY B 1 159 ? -6.032 -1.056 7.028 1 96.68 159 GLY B N 1
ATOM 3693 C CA . GLY B 1 159 ? -4.648 -0.791 6.668 1 96.68 159 GLY B CA 1
ATOM 3694 C C . GLY B 1 159 ? -3.655 -1.601 7.48 1 96.68 159 GLY B C 1
ATOM 3695 O O . GLY B 1 159 ? -2.458 -1.6 7.187 1 96.68 159 GLY B O 1
ATOM 3696 N N . ARG B 1 160 ? -4.244 -2.313 8.475 1 94.33 160 ARG B N 1
ATOM 3697 C CA . ARG B 1 160 ? -3.465 -3.201 9.333 1 94.33 160 ARG B CA 1
ATOM 3698 C C . ARG B 1 160 ? -3.728 -4.663 8.99 1 94.33 160 ARG B C 1
ATOM 3700 O O . ARG B 1 160 ? -2.822 -5.496 9.066 1 94.33 160 ARG B O 1
ATOM 3707 N N . VAL B 1 161 ? -4.941 -4.916 8.646 1 95.09 161 VAL B N 1
ATOM 3708 C CA . VAL B 1 161 ? -5.372 -6.257 8.263 1 95.09 161 VAL B CA 1
ATOM 3709 C C . VAL B 1 161 ? -6.142 -6.196 6.945 1 95.09 161 VAL B C 1
ATOM 3711 O O . VAL B 1 161 ? -7.201 -5.569 6.866 1 95.09 161 VAL B O 1
ATOM 3714 N N . ALA B 1 162 ? -5.654 -6.848 5.996 1 95.29 162 ALA B N 1
ATOM 3715 C CA . ALA B 1 162 ? -6.352 -6.896 4.714 1 95.29 162 ALA B CA 1
ATOM 3716 C C . ALA B 1 162 ? -7.475 -7.929 4.739 1 95.29 162 ALA B C 1
ATOM 3718 O O . ALA B 1 162 ? -7.236 -9.12 4.521 1 95.29 162 ALA B O 1
ATOM 3719 N N . ALA B 1 163 ? -8.682 -7.498 4.842 1 90.11 163 ALA B N 1
ATOM 3720 C CA . ALA B 1 163 ? -9.767 -8.427 5.144 1 90.11 163 ALA B CA 1
ATOM 3721 C C . ALA B 1 163 ? -10.654 -8.65 3.922 1 90.11 163 ALA B C 1
ATOM 3723 O O . ALA B 1 163 ? -11.405 -9.626 3.862 1 90.11 163 ALA B O 1
ATOM 3724 N N . ASN B 1 164 ? -10.6 -7.712 2.991 1 88.1 164 ASN B N 1
ATOM 3725 C CA . ASN B 1 164 ? -11.497 -7.816 1.845 1 88.1 164 ASN B CA 1
ATOM 3726 C C . ASN B 1 164 ? -10.763 -7.552 0.533 1 88.1 164 ASN B C 1
ATOM 3728 O O . ASN B 1 164 ? -9.788 -6.798 0.503 1 88.1 164 ASN B O 1
ATOM 3732 N N . GLY B 1 165 ? -11.351 -8.176 -0.438 1 89.06 165 GLY B N 1
ATOM 3733 C CA . GLY B 1 165 ? -10.802 -7.914 -1.759 1 89.06 165 GLY B CA 1
ATOM 3734 C C . GLY B 1 165 ? -11.148 -6.535 -2.287 1 89.06 165 GLY B C 1
ATOM 3735 O O . GLY B 1 165 ? -12.07 -5.887 -1.788 1 89.06 165 GLY B O 1
ATOM 3736 N N . GLY B 1 166 ? -10.417 -6.146 -3.34 1 92.64 166 GLY B N 1
ATOM 3737 C CA . GLY B 1 166 ? -10.55 -4.81 -3.9 1 92.64 166 GLY B CA 1
ATOM 3738 C C . GLY B 1 166 ? -9.399 -3.893 -3.535 1 92.64 166 GLY B C 1
ATOM 3739 O O . GLY B 1 166 ? -8.399 -4.338 -2.968 1 92.64 166 GLY B O 1
ATOM 3740 N N . GLY B 1 167 ? -9.554 -2.65 -3.895 1 96.7 167 GLY B N 1
ATOM 3741 C CA . GLY B 1 167 ? -8.441 -1.724 -3.762 1 96.7 167 GLY B CA 1
ATOM 3742 C C . GLY B 1 167 ? -8.39 -1.043 -2.407 1 96.7 167 GLY B C 1
ATOM 3743 O O . GLY B 1 167 ? -7.401 -0.386 -2.073 1 96.7 167 GLY B O 1
ATOM 3744 N N . TYR B 1 168 ? -9.418 -1.244 -1.562 1 97.32 168 TYR B N 1
ATOM 3745 C CA . TYR B 1 168 ? -9.526 -0.458 -0.338 1 97.32 168 TYR B CA 1
ATOM 3746 C C . TYR B 1 168 ? -8.405 -0.806 0.635 1 97.32 168 TYR B C 1
ATOM 3748 O O . TYR B 1 168 ? -7.635 0.067 1.042 1 97.32 168 TYR B O 1
ATOM 3756 N N . CYS B 1 169 ? -8.285 -2.105 1.024 1 97.8 169 CYS B N 1
ATOM 3757 C CA . CYS B 1 169 ? -7.242 -2.512 1.959 1 97.8 169 CYS B CA 1
ATOM 3758 C C . CYS B 1 169 ? -5.859 -2.177 1.413 1 97.8 169 CYS B C 1
ATOM 3760 O O . CYS B 1 169 ? -5.002 -1.678 2.145 1 97.8 169 CYS B O 1
ATOM 3762 N N . ILE B 1 170 ? -5.657 -2.438 0.124 1 98.5 170 ILE B N 1
ATOM 3763 C CA . ILE B 1 170 ? -4.387 -2.164 -0.539 1 98.5 170 ILE B CA 1
ATOM 3764 C C . ILE B 1 170 ? -4.034 -0.686 -0.388 1 98.5 170 ILE B C 1
ATOM 3766 O O . ILE B 1 170 ? -2.911 -0.345 -0.011 1 98.5 170 ILE B O 1
ATOM 3770 N N . SER B 1 171 ? -4.952 0.171 -0.651 1 98.52 171 SER B N 1
ATOM 3771 C CA . SER B 1 171 ? -4.737 1.612 -0.566 1 98.52 171 SER B CA 1
ATOM 3772 C C . SER B 1 171 ? -4.405 2.037 0.861 1 98.52 171 SER B C 1
ATOM 3774 O O . SER B 1 171 ? -3.55 2.899 1.074 1 98.52 171 SER B O 1
ATOM 3776 N N . LYS B 1 172 ? -5.085 1.489 1.808 1 98.58 172 LYS B N 1
ATOM 3777 C CA . LYS B 1 172 ? -4.897 1.918 3.191 1 98.58 172 LYS B CA 1
ATOM 3778 C C . LYS B 1 172 ? -3.582 1.39 3.757 1 98.58 172 LYS B C 1
ATOM 3780 O O . LYS B 1 172 ? -2.943 2.051 4.578 1 98.58 172 LYS B O 1
ATOM 3785 N N . PHE B 1 173 ? -3.118 0.226 3.321 1 98.59 173 PHE B N 1
ATOM 3786 C CA . PHE B 1 173 ? -1.766 -0.223 3.63 1 98.59 173 PHE B CA 1
ATOM 3787 C C . PHE B 1 173 ? -0.732 0.754 3.084 1 98.59 173 PHE B C 1
ATOM 3789 O O . PHE B 1 173 ? 0.245 1.076 3.762 1 98.59 173 PHE B O 1
ATOM 3796 N N . ALA B 1 174 ? -0.983 1.14 1.898 1 98.49 174 ALA B N 1
ATOM 3797 C CA . ALA B 1 174 ? -0.079 2.092 1.259 1 98.49 174 ALA B CA 1
ATOM 3798 C C . ALA B 1 174 ? -0.024 3.404 2.037 1 98.49 174 ALA B C 1
ATOM 3800 O O . ALA B 1 174 ? 1.047 3.991 2.201 1 98.49 174 ALA B O 1
ATOM 3801 N N . VAL B 1 175 ? -1.123 3.864 2.513 1 98.66 175 VAL B N 1
ATOM 3802 C CA . VAL B 1 175 ? -1.196 5.109 3.271 1 98.66 175 VAL B CA 1
ATOM 3803 C C . VAL B 1 175 ? -0.421 4.964 4.579 1 98.66 175 VAL B C 1
ATOM 3805 O O . VAL B 1 175 ? 0.25 5.901 5.017 1 98.66 175 VAL B O 1
ATOM 3808 N N . GLU B 1 176 ? -0.513 3.806 5.211 1 98.35 176 GLU B N 1
ATOM 3809 C CA . GLU B 1 176 ? 0.275 3.541 6.411 1 98.35 176 GLU B CA 1
ATOM 3810 C C . GLU B 1 176 ? 1.768 3.697 6.137 1 98.35 176 GLU B C 1
ATOM 3812 O O . GLU B 1 176 ? 2.471 4.391 6.875 1 98.35 176 GLU B O 1
ATOM 3817 N N . ALA B 1 177 ? 2.186 3.094 5.089 1 98.37 177 ALA B N 1
ATOM 3818 C CA . ALA B 1 177 ? 3.605 3.122 4.743 1 98.37 177 ALA B CA 1
ATOM 3819 C C . ALA B 1 177 ? 4.054 4.536 4.383 1 98.37 177 ALA B C 1
ATOM 3821 O O . ALA B 1 177 ? 5.111 4.99 4.826 1 98.37 177 ALA B O 1
ATOM 3822 N N . PHE B 1 178 ? 3.266 5.188 3.557 1 98.77 178 PHE B N 1
ATOM 3823 C CA . PHE B 1 178 ? 3.574 6.556 3.158 1 98.77 178 PHE B CA 1
ATOM 3824 C C . PHE B 1 178 ? 3.723 7.456 4.38 1 98.77 178 PHE B C 1
ATOM 3826 O O . PHE B 1 178 ? 4.664 8.247 4.464 1 98.77 178 PHE B O 1
ATOM 3833 N N . SER B 1 179 ? 2.817 7.298 5.294 1 98.61 179 SER B N 1
ATOM 3834 C CA . SER B 1 179 ? 2.795 8.126 6.495 1 98.61 179 SER B CA 1
ATOM 3835 C C . SER B 1 179 ? 4.022 7.873 7.364 1 98.61 179 SER B C 1
ATOM 3837 O O . SER B 1 179 ? 4.614 8.812 7.9 1 98.61 179 SER B O 1
ATOM 3839 N N . ASP B 1 180 ? 4.394 6.653 7.512 1 97.66 180 ASP B N 1
ATOM 3840 C CA . ASP B 1 180 ? 5.572 6.307 8.301 1 97.66 180 ASP B CA 1
ATOM 3841 C C . ASP B 1 180 ? 6.839 6.896 7.685 1 97.66 180 ASP B C 1
ATOM 3843 O O . ASP B 1 180 ? 7.68 7.45 8.395 1 97.66 180 ASP B O 1
ATOM 3847 N N . CYS B 1 181 ? 6.965 6.736 6.367 1 96.72 181 CYS B N 1
ATOM 3848 C CA . CYS B 1 181 ? 8.127 7.291 5.682 1 96.72 181 CYS B CA 1
ATOM 3849 C C . CYS B 1 181 ? 8.188 8.804 5.847 1 96.72 181 CYS B C 1
ATOM 3851 O O . CYS B 1 181 ? 9.232 9.353 6.201 1 96.72 181 CYS B O 1
ATOM 3853 N N . LEU B 1 182 ? 7.068 9.392 5.591 1 97.61 182 LEU B N 1
ATOM 3854 C CA . LEU B 1 182 ? 6.984 10.846 5.661 1 97.61 182 LEU B CA 1
ATOM 3855 C C . LEU B 1 182 ? 7.306 11.342 7.066 1 97.61 182 LEU B C 1
ATOM 3857 O O . LEU B 1 182 ? 8.07 12.296 7.233 1 97.61 182 LEU B O 1
ATOM 3861 N N . ARG B 1 183 ? 6.71 10.742 8.059 1 97.15 183 ARG B N 1
ATOM 3862 C CA . ARG B 1 183 ? 6.906 11.123 9.454 1 97.15 183 ARG B CA 1
ATOM 3863 C C . ARG B 1 183 ? 8.388 11.144 9.813 1 97.15 183 ARG B C 1
ATOM 3865 O O . ARG B 1 183 ? 8.879 12.118 10.388 1 97.15 183 ARG B O 1
ATOM 3872 N N . ARG B 1 184 ? 9.053 10.176 9.453 1 94.39 184 ARG B N 1
ATOM 3873 C CA . ARG B 1 184 ? 10.464 10.048 9.803 1 94.39 184 ARG B CA 1
ATOM 3874 C C . ARG B 1 184 ? 11.309 11.074 9.056 1 94.39 184 ARG B C 1
ATOM 3876 O O . ARG B 1 184 ? 12.264 11.621 9.611 1 94.39 184 ARG B O 1
ATOM 3883 N N . ASP B 1 185 ? 10.964 11.349 7.856 1 93.98 185 ASP B N 1
ATOM 3884 C CA . ASP B 1 185 ? 11.733 12.249 7.001 1 93.98 185 ASP B CA 1
ATOM 3885 C C . ASP B 1 185 ? 11.565 13.701 7.44 1 93.98 185 ASP B C 1
ATOM 3887 O O . ASP B 1 185 ? 12.51 14.49 7.369 1 93.98 185 ASP B O 1
ATOM 3891 N N . ILE B 1 186 ? 10.333 14.027 7.877 1 95.08 186 ILE B N 1
ATOM 3892 C CA . ILE B 1 186 ? 10.073 15.459 7.976 1 95.08 186 ILE B CA 1
ATOM 3893 C C . ILE B 1 186 ? 9.985 15.867 9.445 1 95.08 186 ILE B C 1
ATOM 3895 O O . ILE B 1 186 ? 9.807 17.047 9.758 1 95.08 186 ILE B O 1
ATOM 3899 N N . ASN B 1 187 ? 10.112 14.915 10.294 1 93.69 187 ASN B N 1
ATOM 3900 C CA . ASN B 1 187 ? 10.024 15.182 11.726 1 93.69 187 ASN B CA 1
ATOM 3901 C C . ASN B 1 187 ? 11.056 16.217 12.167 1 93.69 187 ASN B C 1
ATOM 3903 O O . ASN B 1 187 ? 10.8 17.006 13.079 1 93.69 187 ASN B O 1
ATOM 3907 N N . HIS B 1 188 ? 12.131 16.278 11.457 1 93.03 188 HIS B N 1
ATOM 3908 C CA . HIS B 1 188 ? 13.228 17.175 11.8 1 93.03 188 HIS B CA 1
ATOM 3909 C C . HIS B 1 188 ? 12.817 18.635 11.638 1 93.03 188 HIS B C 1
ATOM 3911 O O . HIS B 1 188 ? 13.455 19.53 12.197 1 93.03 188 HIS B O 1
ATOM 3917 N N . PHE B 1 189 ? 11.794 18.849 10.93 1 95.69 189 PHE B N 1
ATOM 3918 C CA . PHE B 1 189 ? 11.395 20.219 10.631 1 95.69 189 PHE B CA 1
ATOM 3919 C C . PHE B 1 189 ? 10.209 20.637 11.491 1 95.69 189 PHE B C 1
ATOM 3921 O O . PHE B 1 189 ? 9.549 21.638 11.203 1 95.69 189 PHE B O 1
ATOM 3928 N N . GLY B 1 190 ? 9.882 19.765 12.492 1 95.62 190 GLY B N 1
ATOM 3929 C CA . GLY B 1 190 ? 8.836 20.119 13.438 1 95.62 190 GLY B CA 1
ATOM 3930 C C . GLY B 1 190 ? 7.445 19.758 12.953 1 95.62 190 GLY B C 1
ATOM 3931 O O . GLY B 1 190 ? 6.448 20.236 13.497 1 95.62 190 GLY B O 1
ATOM 3932 N N . ILE B 1 191 ? 7.376 19.01 11.909 1 97.66 191 ILE B N 1
ATOM 3933 C CA . ILE B 1 191 ? 6.094 18.596 11.348 1 97.66 191 ILE B CA 1
ATOM 3934 C C . ILE B 1 191 ? 5.695 17.238 11.921 1 97.66 191 ILE B C 1
ATOM 3936 O O . ILE B 1 191 ? 6.517 16.321 11.991 1 97.66 191 ILE B O 1
ATOM 3940 N N . SER B 1 192 ? 4.471 17.122 12.399 1 97.89 192 SER B N 1
ATOM 3941 C CA . SER B 1 192 ? 3.951 15.849 12.889 1 97.89 192 SER B CA 1
ATOM 3942 C C . SER B 1 192 ? 3.074 15.171 11.843 1 97.89 192 SER B C 1
ATOM 3944 O O . SER B 1 192 ? 2.297 15.834 11.152 1 97.89 192 SER B O 1
ATOM 3946 N N . VAL B 1 193 ? 3.259 13.916 11.682 1 98.57 193 VAL B N 1
ATOM 3947 C CA . VAL B 1 193 ? 2.416 13.105 10.81 1 98.57 193 VAL B CA 1
ATOM 3948 C C . VAL B 1 193 ? 1.645 12.082 11.642 1 98.57 193 VAL B C 1
ATOM 3950 O O . VAL B 1 193 ? 2.244 11.267 12.346 1 98.57 193 VAL B O 1
ATOM 3953 N N . CYS B 1 194 ? 0.349 12.16 11.568 1 98.68 194 CYS B N 1
ATOM 3954 C CA . CYS B 1 194 ? -0.525 11.3 12.358 1 98.68 194 CYS B CA 1
ATOM 3955 C C . CYS B 1 194 ? -1.371 10.407 11.457 1 98.68 194 CYS B C 1
ATOM 3957 O O . CYS B 1 194 ? -1.827 10.841 10.398 1 98.68 194 CYS B O 1
ATOM 3959 N N . ILE B 1 195 ? -1.578 9.247 11.884 1 98.72 195 ILE B N 1
ATOM 3960 C CA . ILE B 1 195 ? -2.396 8.286 11.153 1 98.72 195 ILE B CA 1
ATOM 3961 C C . ILE B 1 195 ? -3.672 7.991 11.938 1 98.72 195 ILE B C 1
ATOM 3963 O O . ILE B 1 195 ? -3.614 7.644 13.121 1 98.72 195 ILE B O 1
ATOM 3967 N N . ILE B 1 196 ? -4.788 8.152 11.309 1 98.85 196 ILE B N 1
ATOM 3968 C CA . ILE B 1 196 ? -6.074 7.772 11.883 1 98.85 196 ILE B CA 1
ATOM 3969 C C . ILE B 1 196 ? -6.499 6.409 11.341 1 98.85 196 ILE B C 1
ATOM 3971 O O . ILE B 1 196 ? -6.599 6.222 10.126 1 98.85 196 ILE B O 1
ATOM 3975 N N . GLU B 1 197 ? -6.751 5.492 12.188 1 98.37 197 GLU B N 1
ATOM 3976 C CA . GLU B 1 197 ? -7.16 4.142 11.811 1 98.37 197 GLU B CA 1
ATOM 3977 C C . GLU B 1 197 ? -8.569 3.833 12.31 1 98.37 197 GLU B C 1
ATOM 3979 O O . GLU B 1 197 ? -8.74 3.101 13.287 1 98.37 197 GLU B O 1
ATOM 3984 N N . PRO B 1 198 ? -9.556 4.297 11.566 1 97.96 198 PRO B N 1
ATOM 3985 C CA . PRO B 1 198 ? -10.935 4.023 11.978 1 97.96 198 PRO B CA 1
ATOM 3986 C C . PRO B 1 198 ? -11.307 2.548 11.85 1 97.96 198 PRO B C 1
ATOM 3988 O O . PRO B 1 198 ? -10.864 1.874 10.917 1 97.96 198 PRO B O 1
ATOM 3991 N N . GLY B 1 199 ? -12.144 2.087 12.797 1 96.31 199 GLY B N 1
ATOM 3992 C CA . GLY B 1 199 ? -12.858 0.837 12.588 1 96.31 199 GLY B CA 1
ATOM 3993 C C . GLY B 1 199 ? -14.038 0.974 11.645 1 96.31 199 GLY B C 1
ATOM 3994 O O . GLY B 1 199 ? -13.962 1.694 10.648 1 96.31 199 GLY B O 1
ATOM 3995 N N . PHE B 1 200 ? -15.093 0.278 11.871 1 93.5 200 PHE B N 1
ATOM 3996 C CA . PHE B 1 200 ? -16.276 0.341 11.022 1 93.5 200 PHE B CA 1
ATOM 3997 C C . PHE B 1 200 ? -17.287 1.339 11.574 1 93.5 200 PHE B C 1
ATOM 3999 O O . PHE B 1 200 ? -17.74 1.205 12.713 1 93.5 200 PHE B O 1
ATOM 4006 N N . PHE B 1 201 ? -17.6 2.315 10.727 1 93.99 201 PHE B N 1
ATOM 4007 C CA . PHE B 1 201 ? -18.545 3.36 11.104 1 93.99 201 PHE B CA 1
ATOM 4008 C C . PHE B 1 201 ? -19.597 3.555 10.02 1 93.99 201 PHE B C 1
ATOM 4010 O O . PHE B 1 201 ? -19.341 3.288 8.844 1 93.99 201 PHE B O 1
ATOM 4017 N N . LYS B 1 202 ? -20.695 4.041 10.42 1 88.57 202 LYS B N 1
ATOM 4018 C CA . LYS B 1 202 ? -21.767 4.298 9.463 1 88.57 202 LYS B CA 1
ATOM 4019 C C . LYS B 1 202 ? -21.501 5.574 8.669 1 88.57 202 LYS B C 1
ATOM 4021 O O . LYS B 1 202 ? -21.76 6.678 9.152 1 88.57 202 LYS B O 1
ATOM 4026 N N . THR B 1 203 ? -20.999 5.434 7.497 1 85.63 203 THR B N 1
ATOM 4027 C CA . THR B 1 203 ? -20.723 6.499 6.539 1 85.63 203 THR B CA 1
ATOM 4028 C C . THR B 1 203 ? -21.09 6.062 5.124 1 85.63 203 THR B C 1
ATOM 4030 O O . THR B 1 203 ? -21.577 4.948 4.92 1 85.63 203 THR B O 1
ATOM 4033 N N . ALA B 1 204 ? -20.935 6.947 4.181 1 79.21 204 ALA B N 1
ATOM 4034 C CA . ALA B 1 204 ? -21.162 6.585 2.785 1 79.21 204 ALA B CA 1
ATOM 4035 C C . ALA B 1 204 ? -20.259 5.428 2.365 1 79.21 204 ALA B C 1
ATOM 4037 O O . ALA B 1 204 ? -20.627 4.628 1.502 1 79.21 204 ALA B O 1
ATOM 4038 N N . VAL B 1 205 ? -19.158 5.25 3.032 1 78.6 205 VAL B N 1
ATOM 4039 C CA . VAL B 1 205 ? -18.158 4.239 2.704 1 78.6 205 VAL B CA 1
ATOM 4040 C C . VAL B 1 205 ? -18.648 2.864 3.154 1 78.6 205 VAL B C 1
ATOM 4042 O O . VAL B 1 205 ? -18.222 1.84 2.615 1 78.6 205 VAL B O 1
ATOM 4045 N N . THR B 1 206 ? -19.56 2.853 4.084 1 80.03 206 THR B N 1
ATOM 4046 C CA . THR B 1 206 ? -20.057 1.586 4.607 1 80.03 206 THR B CA 1
ATOM 4047 C C . THR B 1 206 ? -21.548 1.43 4.321 1 80.03 206 THR B C 1
ATOM 4049 O O . THR B 1 206 ? -22.22 0.601 4.938 1 80.03 206 THR B O 1
ATOM 4052 N N . SER B 1 207 ? -22.036 2.258 3.474 1 86.68 207 SER B N 1
ATOM 4053 C CA . SER B 1 207 ? -23.453 2.191 3.13 1 86.68 207 SER B CA 1
ATOM 4054 C C . SER B 1 207 ? -23.779 0.904 2.38 1 86.68 207 SER B C 1
ATOM 4056 O O . SER B 1 207 ? -23.058 0.517 1.457 1 86.68 207 SER B O 1
ATOM 4058 N N . LEU B 1 208 ? -24.876 0.321 2.7 1 89.5 208 LEU B N 1
ATOM 4059 C CA . LEU B 1 208 ? -25.204 -1.01 2.2 1 89.5 208 LEU B CA 1
ATOM 4060 C C . LEU B 1 208 ? -25.751 -0.937 0.779 1 89.5 208 LEU B C 1
ATOM 4062 O O . LEU B 1 208 ? -25.432 -1.785 -0.058 1 89.5 208 LEU B O 1
ATOM 4066 N N . ASP B 1 209 ? -26.486 0.064 0.487 1 92.48 209 ASP B N 1
ATOM 4067 C CA . ASP B 1 209 ? -27.127 0.139 -0.822 1 92.48 209 ASP B CA 1
ATOM 4068 C C . ASP B 1 209 ? -26.088 0.25 -1.936 1 92.48 209 ASP B C 1
ATOM 4070 O O . ASP B 1 209 ? -26.103 -0.534 -2.886 1 92.48 209 ASP B O 1
ATOM 4074 N N . PRO B 1 210 ? -25.232 1.215 -1.832 1 92.93 210 PRO B N 1
ATOM 4075 C CA . PRO B 1 210 ? -24.192 1.274 -2.862 1 92.93 210 PRO B CA 1
ATOM 4076 C C . PRO B 1 210 ? -23.336 0.011 -2.909 1 92.93 210 PRO B C 1
ATOM 4078 O O . PRO B 1 210 ? -22.925 -0.421 -3.99 1 92.93 210 PRO B O 1
ATOM 4081 N N . LEU B 1 211 ? -23.034 -0.571 -1.793 1 92.71 211 LEU B N 1
ATOM 4082 C CA . LEU B 1 211 ? -22.25 -1.8 -1.734 1 92.71 211 LEU B CA 1
ATOM 4083 C C . LEU B 1 211 ? -22.945 -2.925 -2.496 1 92.71 211 LEU B C 1
ATOM 4085 O O . LEU B 1 211 ? -22.318 -3.61 -3.307 1 92.71 211 LEU B O 1
ATOM 4089 N N . GLU B 1 212 ? -24.234 -3.084 -2.223 1 95.05 212 GLU B N 1
ATOM 4090 C CA . GLU B 1 212 ? -24.989 -4.147 -2.879 1 95.05 212 GLU B CA 1
ATOM 4091 C C . GLU B 1 212 ? -25.078 -3.912 -4.385 1 95.05 212 GLU B C 1
ATOM 4093 O O . GLU B 1 212 ? -24.962 -4.853 -5.173 1 95.05 212 GLU B O 1
ATOM 4098 N N . ARG B 1 213 ? -25.33 -2.743 -4.748 1 96.12 213 ARG B N 1
ATOM 4099 C CA . ARG B 1 213 ? -25.378 -2.401 -6.166 1 96.12 213 ARG B CA 1
ATOM 4100 C C . ARG B 1 213 ? -24.065 -2.751 -6.858 1 96.12 213 ARG B C 1
ATOM 4102 O O . ARG B 1 213 ? -24.066 -3.294 -7.964 1 96.12 213 ARG B O 1
ATOM 4109 N N . GLU B 1 214 ? -22.946 -2.392 -6.201 1 95.7 214 GLU B N 1
ATOM 4110 C CA . GLU B 1 214 ? -21.632 -2.675 -6.77 1 95.7 214 GLU B CA 1
ATOM 4111 C C . GLU B 1 214 ? -21.375 -4.177 -6.846 1 95.7 214 GLU B C 1
ATOM 4113 O O . GLU B 1 214 ? -20.77 -4.661 -7.805 1 95.7 214 GLU B O 1
ATOM 4118 N N . LEU B 1 215 ? -21.779 -4.915 -5.835 1 96.22 215 LEU B N 1
ATOM 4119 C CA . LEU B 1 215 ? -21.616 -6.364 -5.853 1 96.22 215 LEU B CA 1
ATOM 4120 C C . LEU B 1 215 ? -22.393 -6.985 -7.009 1 96.22 215 LEU B C 1
ATOM 4122 O O . LEU B 1 215 ? -21.905 -7.908 -7.666 1 96.22 215 LEU B O 1
ATOM 4126 N N . HIS B 1 216 ? -23.611 -6.45 -7.23 1 97.36 216 HIS B N 1
ATOM 4127 C CA . HIS B 1 216 ? -24.392 -6.926 -8.366 1 97.36 216 HIS B CA 1
ATOM 4128 C C . HIS B 1 216 ? -23.702 -6.596 -9.686 1 97.36 216 HIS B C 1
ATOM 4130 O O . HIS B 1 216 ? -23.693 -7.415 -10.608 1 97.36 216 HIS B O 1
ATOM 4136 N N . ARG B 1 217 ? -23.185 -5.397 -9.744 1 97.19 217 ARG B N 1
ATOM 4137 C CA . ARG B 1 217 ? -22.452 -5.02 -10.948 1 97.19 217 ARG B CA 1
ATOM 4138 C C . ARG B 1 217 ? -21.291 -5.975 -11.205 1 97.19 217 ARG B C 1
ATOM 4140 O O . ARG B 1 217 ? -21.122 -6.469 -12.321 1 97.19 217 ARG B O 1
ATOM 4147 N N . LEU B 1 218 ? -20.494 -6.248 -10.217 1 96.96 218 LEU B N 1
ATOM 4148 C CA . LEU B 1 218 ? -19.351 -7.149 -10.321 1 96.96 218 LEU B CA 1
ATOM 4149 C C . LEU B 1 218 ? -19.796 -8.544 -10.746 1 96.96 218 LEU B C 1
ATOM 4151 O O . LEU B 1 218 ? -19.216 -9.133 -11.661 1 96.96 218 LEU B O 1
ATOM 4155 N N . TRP B 1 219 ? -20.821 -9.017 -10.121 1 97.47 219 TRP B N 1
ATOM 4156 C CA . TRP B 1 219 ? -21.341 -10.35 -10.408 1 97.47 219 TRP B CA 1
ATOM 4157 C C . TRP B 1 219 ? -21.795 -10.456 -11.86 1 97.47 219 TRP B C 1
ATOM 4159 O O . TRP B 1 219 ? -21.501 -11.443 -12.538 1 97.47 219 TRP B O 1
ATOM 4169 N N . ASN B 1 220 ? -22.482 -9.464 -12.291 1 97.18 220 ASN B N 1
ATOM 4170 C CA . ASN B 1 220 ? -23.091 -9.487 -13.616 1 97.18 220 ASN B CA 1
ATOM 4171 C C . ASN B 1 220 ? -22.038 -9.412 -14.718 1 97.18 220 ASN B C 1
ATOM 4173 O O . ASN B 1 220 ? -22.307 -9.774 -15.865 1 97.18 220 ASN B O 1
ATOM 4177 N N . GLN B 1 221 ? -20.851 -8.986 -14.372 1 96.37 221 GLN B N 1
ATOM 4178 C CA . GLN B 1 221 ? -19.785 -8.859 -15.361 1 96.37 221 GLN B CA 1
ATOM 4179 C C . GLN B 1 221 ? -18.973 -10.148 -15.463 1 96.37 221 GLN B C 1
ATOM 4181 O O . GLN B 1 221 ? -18.175 -10.313 -16.388 1 96.37 221 GLN B O 1
ATOM 4186 N N . LEU B 1 222 ? -19.181 -11.074 -14.598 1 96.91 222 LEU B N 1
ATOM 4187 C CA . LEU B 1 222 ? -18.404 -12.309 -14.566 1 96.91 222 LEU B CA 1
ATOM 4188 C C . LEU B 1 222 ? -18.778 -13.217 -15.733 1 96.91 222 LEU B C 1
ATOM 4190 O O . LEU B 1 222 ? -19.915 -13.186 -16.21 1 96.91 222 LEU B O 1
ATOM 4194 N N . SER B 1 223 ? -17.871 -14.01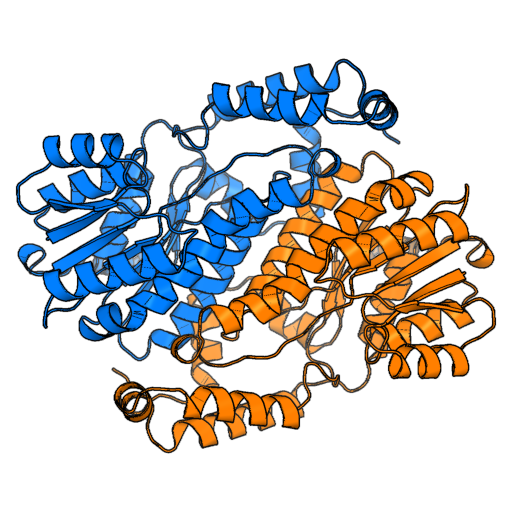2 -16.181 1 95.52 223 SER B N 1
ATOM 4195 C CA . SER B 1 223 ? -18.169 -15.043 -17.169 1 95.52 223 SER B CA 1
ATOM 4196 C C . SER B 1 223 ? -19.04 -16.145 -16.575 1 95.52 223 SER B C 1
ATOM 4198 O O . SER B 1 223 ? -19.05 -16.346 -15.358 1 95.52 223 SER B O 1
ATOM 4200 N N . PRO B 1 224 ? -19.741 -16.873 -17.413 1 95.91 224 PRO B N 1
ATOM 4201 C CA . PRO B 1 224 ? -20.553 -17.992 -16.928 1 95.91 224 PRO B CA 1
ATOM 4202 C C . PRO B 1 224 ? -19.73 -19.035 -16.175 1 95.91 224 PRO B C 1
ATOM 4204 O O . PRO B 1 224 ? -20.211 -19.62 -15.2 1 95.91 224 PRO B O 1
ATOM 4207 N N . GLU B 1 225 ? -18.555 -19.16 -16.575 1 94.36 225 GLU B N 1
ATOM 4208 C CA . GLU B 1 225 ? -17.685 -20.149 -15.945 1 94.36 225 GLU B CA 1
ATOM 4209 C C . GLU B 1 225 ? -17.353 -19.755 -14.508 1 94.36 225 GLU B C 1
ATOM 4211 O O . GLU B 1 225 ? -17.391 -20.593 -13.605 1 94.36 225 GLU B O 1
ATOM 4216 N N . VAL B 1 226 ? -17.035 -18.535 -14.324 1 95.96 226 VAL B N 1
ATOM 4217 C CA . VAL B 1 226 ? -16.701 -18.056 -12.987 1 95.96 226 VAL B CA 1
ATOM 4218 C C . VAL B 1 226 ? -17.944 -18.086 -12.101 1 95.96 226 VAL B C 1
ATOM 4220 O O . VAL B 1 226 ? -17.883 -18.524 -10.95 1 95.96 226 VAL B O 1
ATOM 4223 N N . LYS B 1 227 ? -19.086 -17.68 -12.584 1 96.72 227 LYS B N 1
ATOM 4224 C CA . LYS B 1 227 ? -20.331 -17.728 -11.823 1 96.72 227 LYS B CA 1
ATOM 4225 C C . LYS B 1 227 ? -20.638 -19.149 -11.359 1 96.72 227 LYS B C 1
ATOM 4227 O O . LYS B 1 227 ? -21.039 -19.36 -10.213 1 96.72 227 LYS B O 1
ATOM 4232 N N . ALA B 1 228 ? -20.432 -20.026 -12.289 1 96.05 228 ALA B N 1
ATOM 4233 C CA . ALA B 1 228 ? -20.71 -21.427 -11.983 1 96.05 228 ALA B CA 1
ATOM 4234 C C . ALA B 1 228 ? -19.789 -21.941 -10.88 1 96.05 228 ALA B C 1
ATOM 4236 O O . ALA B 1 228 ? -20.191 -22.773 -10.064 1 96.05 228 ALA B O 1
ATOM 4237 N N . SER B 1 229 ? -18.616 -21.43 -10.918 1 95.75 229 SER B N 1
ATOM 4238 C CA . SER B 1 229 ? -17.667 -21.884 -9.907 1 95.75 229 SER B CA 1
ATOM 4239 C C . SER B 1 229 ? -18.066 -21.396 -8.518 1 95.75 229 SER B C 1
ATOM 4241 O O . SER B 1 229 ? -17.788 -22.061 -7.517 1 95.75 229 SER B O 1
ATOM 4243 N N . TYR B 1 230 ? -18.658 -20.271 -8.396 1 96.37 230 TYR B N 1
ATOM 4244 C CA . TYR B 1 230 ? -19.13 -19.747 -7.119 1 96.37 230 TYR B CA 1
ATOM 4245 C C . TYR B 1 230 ? -20.496 -20.323 -6.765 1 96.37 230 TYR B C 1
ATOM 4247 O O . TYR B 1 230 ? -20.769 -20.618 -5.599 1 96.37 230 TYR B O 1
ATOM 4255 N N . GLY B 1 231 ? -21.301 -20.502 -7.774 1 96.46 231 GLY B N 1
ATOM 4256 C CA . GLY B 1 231 ? -22.654 -20.991 -7.563 1 96.46 231 GLY B CA 1
ATOM 4257 C C . GLY B 1 231 ? -23.693 -19.886 -7.552 1 96.46 231 GLY B C 1
ATOM 4258 O O . GLY B 1 231 ? -23.42 -18.775 -7.095 1 96.46 231 GLY B O 1
ATOM 4259 N N . ASP B 1 232 ? -24.871 -20.172 -7.856 1 92.45 232 ASP B N 1
ATOM 4260 C CA . ASP B 1 232 ? -25.933 -19.203 -8.109 1 92.45 232 ASP B CA 1
ATOM 4261 C C . ASP B 1 232 ? -26.356 -18.502 -6.82 1 92.45 232 ASP B C 1
ATOM 4263 O O . ASP B 1 232 ? -26.843 -17.371 -6.853 1 92.45 232 ASP B O 1
ATOM 4267 N N . GLN B 1 233 ? -26.125 -19.13 -5.725 1 95.58 233 GLN B N 1
ATOM 4268 C CA . GLN B 1 233 ? -26.601 -18.561 -4.468 1 95.58 233 GLN B CA 1
ATOM 4269 C C . GLN B 1 233 ? -25.489 -17.797 -3.754 1 95.58 233 GLN B C 1
ATOM 4271 O O . GLN B 1 233 ? -25.719 -17.193 -2.705 1 95.58 233 GLN B O 1
ATOM 4276 N N . TYR B 1 234 ? -24.358 -17.785 -4.302 1 96.78 234 TYR B N 1
ATOM 4277 C CA . TYR B 1 234 ? -23.208 -17.219 -3.606 1 96.78 234 TYR B CA 1
ATOM 4278 C C . TYR B 1 234 ? -23.404 -15.73 -3.35 1 96.78 234 TYR B C 1
ATOM 4280 O O . TYR B 1 234 ? -23.136 -15.242 -2.25 1 96.78 234 TYR B O 1
ATOM 4288 N N . LEU B 1 235 ? -23.817 -14.995 -4.387 1 97.07 235 LEU B N 1
ATOM 4289 C CA . LEU B 1 235 ? -23.991 -13.551 -4.267 1 97.07 235 LEU B CA 1
ATOM 4290 C C . LEU B 1 235 ? -24.968 -13.213 -3.146 1 97.07 235 LEU B C 1
ATOM 4292 O O . LEU B 1 235 ? -24.695 -12.336 -2.323 1 97.07 235 LEU B O 1
ATOM 4296 N N . GLU B 1 236 ? -26.041 -13.894 -3.124 1 97.04 236 GLU B N 1
ATOM 4297 C CA . GLU B 1 236 ? -27.056 -13.646 -2.105 1 97.04 236 GLU B CA 1
ATOM 4298 C C . GLU B 1 236 ? -26.514 -13.925 -0.706 1 97.04 236 GLU B C 1
ATOM 4300 O O . GLU B 1 236 ? -26.743 -13.145 0.221 1 97.04 236 GLU B O 1
ATOM 4305 N N . LYS B 1 237 ? -25.876 -15.046 -0.587 1 96.7 237 LYS B N 1
ATOM 4306 C CA . LYS B 1 237 ? -25.285 -15.393 0.703 1 96.7 237 LYS B CA 1
ATOM 4307 C C . LYS B 1 237 ? -24.23 -14.37 1.117 1 96.7 237 LYS B C 1
ATOM 4309 O O . LYS B 1 237 ? -24.142 -14.002 2.29 1 96.7 237 LYS B O 1
ATOM 4314 N N . TYR B 1 238 ? -23.452 -14.011 0.189 1 95.53 238 TYR B N 1
ATOM 4315 C CA . TYR B 1 238 ? -22.405 -13.028 0.443 1 95.53 238 TYR B CA 1
ATOM 4316 C C . TYR B 1 238 ? -23 -11.708 0.918 1 95.53 238 TYR B C 1
ATOM 4318 O O . TYR B 1 238 ? -22.512 -11.111 1.881 1 95.53 238 TYR B O 1
ATOM 4326 N N . ILE B 1 239 ? -23.996 -11.21 0.232 1 95.98 239 ILE B N 1
ATOM 4327 C CA . ILE B 1 239 ? -24.665 -9.962 0.583 1 95.98 239 ILE B CA 1
ATOM 4328 C C . ILE B 1 239 ? -25.276 -10.079 1.977 1 95.98 239 ILE B C 1
ATOM 4330 O O . ILE B 1 239 ? -25.203 -9.14 2.774 1 95.98 239 ILE B O 1
ATOM 4334 N N . LYS B 1 240 ? -25.829 -11.228 2.276 1 95.48 240 LYS B N 1
ATOM 4335 C CA . LYS B 1 240 ? -26.425 -11.448 3.59 1 95.48 240 LYS B CA 1
ATOM 4336 C C . LYS B 1 240 ? -25.378 -11.338 4.695 1 95.48 240 LYS B C 1
ATOM 4338 O O . LYS B 1 240 ? -25.632 -10.737 5.741 1 95.48 240 LYS B O 1
ATOM 4343 N N . VAL B 1 241 ? -24.308 -11.945 4.457 1 93.34 241 VAL B N 1
ATOM 4344 C CA . VAL B 1 241 ? -23.223 -11.902 5.432 1 93.34 241 VAL B CA 1
ATOM 4345 C C . VAL B 1 241 ? -22.74 -10.464 5.606 1 93.34 241 VAL B C 1
ATOM 4347 O O . VAL B 1 241 ? -22.506 -10.013 6.73 1 93.34 241 VAL B O 1
ATOM 4350 N N . GLN B 1 242 ? -22.549 -9.755 4.51 1 91.43 242 GLN B N 1
ATOM 4351 C CA . GLN B 1 242 ? -22.112 -8.364 4.572 1 91.43 242 GLN B CA 1
ATOM 4352 C C . GLN B 1 242 ? -23.101 -7.512 5.363 1 91.43 242 GLN B C 1
ATOM 4354 O O . GLN B 1 242 ? -22.697 -6.664 6.162 1 91.43 242 GLN B O 1
ATOM 4359 N N . ARG B 1 243 ? -24.357 -7.726 5.121 1 92.41 243 ARG B N 1
ATOM 4360 C CA . ARG B 1 243 ? -25.396 -7.01 5.855 1 92.41 243 ARG B CA 1
ATOM 4361 C C . ARG B 1 243 ? -25.289 -7.275 7.353 1 92.41 243 ARG B C 1
ATOM 4363 O O . ARG B 1 243 ? -25.39 -6.35 8.161 1 92.41 243 ARG B O 1
ATOM 4370 N N . LEU B 1 244 ? -25.064 -8.504 7.643 1 90.98 244 LEU B N 1
ATOM 4371 C CA . LEU B 1 244 ? -24.977 -8.899 9.045 1 90.98 244 LEU B CA 1
ATOM 4372 C C . LEU B 1 244 ? -23.777 -8.244 9.721 1 90.98 244 LEU B C 1
ATOM 4374 O O . LEU B 1 244 ? -23.901 -7.695 10.818 1 90.98 244 LEU B O 1
ATOM 4378 N N . ILE B 1 245 ? -22.703 -8.278 9.056 1 87.45 245 ILE B N 1
ATOM 4379 C CA . ILE B 1 245 ? -21.475 -7.731 9.622 1 87.45 245 ILE B CA 1
ATOM 4380 C C . ILE B 1 245 ? -21.607 -6.217 9.777 1 87.45 245 ILE B C 1
ATOM 4382 O O . ILE B 1 245 ? -21.3 -5.667 10.837 1 87.45 245 ILE B O 1
ATOM 4386 N N . MET B 1 246 ? -22.022 -5.54 8.728 1 87.2 246 MET B N 1
ATOM 4387 C CA . MET B 1 246 ? -22.126 -4.083 8.745 1 87.2 246 MET B CA 1
ATOM 4388 C C . MET B 1 246 ? -23.126 -3.621 9.799 1 87.2 246 MET B C 1
ATOM 4390 O O . MET B 1 246 ? -22.899 -2.62 10.48 1 87.2 246 MET B O 1
ATOM 4394 N N . ASN B 1 247 ? -24.143 -4.359 9.962 1 87.36 247 ASN B N 1
ATOM 4395 C CA . ASN B 1 247 ? -25.149 -3.995 10.955 1 87.36 247 ASN B CA 1
ATOM 4396 C C . ASN B 1 247 ? -24.661 -4.271 12.374 1 87.36 247 ASN B C 1
ATOM 4398 O O . ASN B 1 247 ? -25.016 -3.549 13.308 1 87.36 247 ASN B O 1
ATOM 4402 N N . ALA B 1 248 ? -23.856 -5.241 12.432 1 86.65 248 ALA B N 1
ATOM 4403 C CA . ALA B 1 248 ? -23.41 -5.656 13.76 1 86.65 248 ALA B CA 1
ATOM 4404 C C . ALA B 1 248 ? -22.202 -4.841 14.212 1 86.65 248 ALA B C 1
ATOM 4406 O O . ALA B 1 248 ? -22.033 -4.58 15.405 1 86.65 248 ALA B O 1
ATOM 4407 N N . VAL B 1 249 ? -21.494 -4.394 13.3 1 86.58 249 VAL B N 1
ATOM 4408 C CA . VAL B 1 249 ? -20.175 -3.912 13.699 1 86.58 249 VAL B CA 1
ATOM 4409 C C . VAL B 1 249 ? -20.095 -2.4 13.498 1 86.58 249 VAL B C 1
ATOM 4411 O O . VAL B 1 249 ? -19.347 -1.713 14.198 1 86.58 249 VAL B O 1
ATOM 4414 N N . CYS B 1 250 ? -20.804 -1.833 12.615 1 89.79 250 CYS B N 1
ATOM 4415 C CA . CYS B 1 250 ? -20.667 -0.419 12.286 1 89.79 250 CYS B CA 1
ATOM 4416 C C . CYS B 1 250 ? -21.186 0.457 13.42 1 89.79 250 CYS B C 1
ATOM 4418 O O . CYS B 1 250 ? -22.325 0.297 13.863 1 89.79 250 CYS B O 1
ATOM 4420 N N . ASP B 1 251 ? -20.36 1.354 13.843 1 92.93 251 ASP B N 1
ATOM 4421 C CA . ASP B 1 251 ? -20.672 2.33 14.882 1 92.93 251 ASP B CA 1
ATOM 4422 C C . ASP B 1 251 ? -21.279 3.597 14.281 1 92.93 251 ASP B C 1
ATOM 4424 O O . ASP B 1 251 ? -20.787 4.109 13.274 1 92.93 251 ASP B O 1
ATOM 4428 N N . SER B 1 252 ? -22.324 4.135 14.786 1 91.95 252 SER B N 1
ATOM 4429 C CA . SER B 1 252 ? -22.994 5.316 14.254 1 91.95 252 SER B CA 1
ATOM 4430 C C . SER B 1 252 ? -22.372 6.598 14.799 1 91.95 252 SER B C 1
ATOM 4432 O O . SER B 1 252 ? -22.648 7.69 14.298 1 91.95 252 SER B O 1
ATOM 4434 N N . ASP B 1 253 ? -21.59 6.454 15.847 1 95.63 253 ASP B N 1
ATOM 4435 C CA . ASP B 1 253 ? -20.985 7.636 16.452 1 95.63 253 ASP B CA 1
ATOM 4436 C C . ASP B 1 253 ? -19.686 8.011 15.743 1 95.63 253 ASP B C 1
ATOM 4438 O O . ASP B 1 253 ? -18.599 7.641 16.192 1 95.63 253 ASP B O 1
ATOM 4442 N N . LEU B 1 254 ? -19.767 8.884 14.802 1 95.84 254 LEU B N 1
ATOM 4443 C CA . LEU B 1 254 ? -18.631 9.302 13.988 1 95.84 254 LEU B CA 1
ATOM 4444 C C . LEU B 1 254 ? -17.677 10.177 14.795 1 95.84 254 LEU B C 1
ATOM 4446 O O . LEU B 1 254 ? -16.534 10.395 14.388 1 95.84 254 LEU B O 1
ATOM 4450 N N . THR B 1 255 ? -18.088 10.674 15.916 1 96.81 255 THR B N 1
ATOM 4451 C CA . THR B 1 255 ? -17.269 11.584 16.709 1 96.81 255 THR B CA 1
ATOM 4452 C C . THR B 1 255 ? -16.03 10.87 17.243 1 96.81 255 THR B C 1
ATOM 4454 O O . THR B 1 255 ? -15.023 11.511 17.552 1 96.81 255 THR B O 1
ATOM 4457 N N . LYS B 1 256 ? -16.112 9.595 17.357 1 97.47 256 LYS B N 1
ATOM 4458 C CA . LYS B 1 256 ? -14.944 8.845 17.811 1 97.47 256 LYS B CA 1
ATOM 4459 C C . LYS B 1 256 ? -13.761 9.048 16.869 1 97.47 256 LYS B C 1
ATOM 4461 O O . LYS B 1 256 ? -12.615 9.142 17.314 1 97.47 256 LYS B O 1
ATOM 4466 N N . VAL B 1 257 ? -14.066 9.087 15.583 1 98.33 257 VAL B N 1
ATOM 4467 C CA . VAL B 1 257 ? -13.02 9.283 14.584 1 98.33 257 VAL B CA 1
ATOM 4468 C C . VAL B 1 257 ? -12.628 10.758 14.53 1 98.33 257 VAL B C 1
ATOM 4470 O O . VAL B 1 257 ? -11.44 11.091 14.544 1 98.33 257 VAL B O 1
ATOM 4473 N N . THR B 1 258 ? -13.596 11.669 14.479 1 98.57 258 THR B N 1
ATOM 4474 C CA . THR B 1 258 ? -13.295 13.089 14.327 1 98.57 258 THR B CA 1
ATOM 4475 C C . THR B 1 258 ? -12.628 13.637 15.585 1 98.57 258 THR B C 1
ATOM 4477 O O . THR B 1 258 ? -11.834 14.577 15.513 1 98.57 258 THR B O 1
ATOM 4480 N N . SER B 1 259 ? -12.891 13.008 16.758 1 98.42 259 SER B N 1
ATOM 4481 C CA . SER B 1 259 ? -12.198 13.408 17.978 1 98.42 259 SER B CA 1
ATOM 4482 C C . SER B 1 259 ? -10.715 13.056 17.912 1 98.42 259 SER B C 1
ATOM 4484 O O . SER B 1 259 ? -9.874 13.785 18.441 1 98.42 259 SER B O 1
ATOM 4486 N N . CYS B 1 260 ? -10.451 11.953 17.321 1 98.62 260 CYS B N 1
ATOM 4487 C CA . CYS B 1 260 ? -9.054 11.592 17.104 1 98.62 260 CYS B CA 1
ATOM 4488 C C . CYS B 1 260 ? -8.371 12.588 16.174 1 98.62 260 CYS B C 1
ATOM 4490 O O . CYS B 1 260 ? -7.245 13.016 16.435 1 98.62 260 CYS B O 1
ATOM 4492 N N . MET B 1 261 ? -9.056 12.951 15.088 1 98.81 261 MET B N 1
ATOM 4493 C CA . MET B 1 261 ? -8.511 13.933 14.154 1 98.81 261 MET B CA 1
ATOM 4494 C C . MET B 1 261 ? -8.303 15.279 14.84 1 98.81 261 MET B C 1
ATOM 4496 O O . MET B 1 261 ? -7.276 15.931 14.639 1 98.81 261 MET B O 1
ATOM 4500 N N . GLU B 1 262 ? -9.278 15.667 15.589 1 98.69 262 GLU B N 1
ATOM 4501 C CA . GLU B 1 262 ? -9.178 16.918 16.336 1 98.69 262 GLU B CA 1
ATOM 4502 C C . GLU B 1 262 ? -7.986 16.898 17.289 1 98.69 262 GLU B C 1
ATOM 4504 O O . GLU B 1 262 ? -7.237 17.873 17.375 1 98.69 262 GLU B O 1
ATOM 4509 N N . HIS B 1 263 ? -7.839 15.812 18.054 1 98.68 263 HIS B N 1
ATOM 4510 C CA . HIS B 1 263 ? -6.699 15.696 18.956 1 98.68 263 HIS B CA 1
ATOM 4511 C C . HIS B 1 263 ? -5.382 15.827 18.197 1 98.68 263 HIS B C 1
ATOM 4513 O O . HIS B 1 263 ? -4.455 16.494 18.664 1 98.68 263 HIS B O 1
ATOM 4519 N N . ALA B 1 264 ? -5.306 15.215 17.062 1 98.73 264 ALA B N 1
ATOM 4520 C CA . ALA B 1 264 ? -4.096 15.275 16.245 1 98.73 264 ALA B CA 1
ATOM 4521 C C . ALA B 1 264 ? -3.769 16.713 15.854 1 98.73 264 ALA B C 1
ATOM 4523 O O . ALA B 1 264 ? -2.598 17.075 15.716 1 98.73 264 ALA B O 1
ATOM 4524 N N . LEU B 1 265 ? -4.768 17.516 15.695 1 98.72 265 LEU B N 1
ATOM 4525 C CA . LEU B 1 265 ? -4.597 18.886 15.225 1 98.72 265 LEU B CA 1
ATOM 4526 C C . LEU B 1 265 ? -4.395 19.841 16.396 1 98.72 265 LEU B C 1
ATOM 4528 O O . LEU B 1 265 ? -3.841 20.93 16.226 1 98.72 265 LEU B O 1
ATOM 4532 N N . THR B 1 266 ? -4.821 19.452 17.624 1 98.54 266 THR B N 1
ATOM 4533 C CA . THR B 1 266 ? -4.873 20.418 18.717 1 98.54 266 THR B CA 1
ATOM 4534 C C . THR B 1 266 ? -3.872 20.053 19.809 1 98.54 266 THR B C 1
ATOM 4536 O O . THR B 1 266 ? -3.511 20.895 20.634 1 98.54 266 THR B O 1
ATOM 4539 N N . ALA B 1 267 ? -3.5 18.786 19.895 1 98.44 267 ALA B N 1
ATOM 4540 C CA . ALA B 1 267 ? -2.626 18.335 20.974 1 98.44 267 ALA B CA 1
ATOM 4541 C C . ALA B 1 267 ? -1.234 18.946 20.845 1 98.44 267 ALA B C 1
ATOM 4543 O O . ALA B 1 267 ? -0.713 19.09 19.737 1 98.44 267 ALA B O 1
ATOM 4544 N N . ALA B 1 268 ? -0.592 19.27 21.952 1 97.67 268 ALA B N 1
ATOM 4545 C CA . ALA B 1 268 ? 0.8 19.711 21.944 1 97.67 268 ALA B CA 1
ATOM 4546 C C . ALA B 1 268 ? 1.73 18.583 21.506 1 97.67 268 ALA B C 1
ATOM 4548 O O . ALA B 1 268 ? 2.751 18.828 20.86 1 97.67 268 ALA B O 1
ATOM 4549 N N . TYR B 1 269 ? 1.321 17.398 21.917 1 96.41 269 TYR B N 1
ATOM 4550 C CA . TYR B 1 269 ? 2.062 16.19 21.574 1 96.41 269 TYR B CA 1
ATOM 4551 C C . TYR B 1 269 ? 1.147 15.152 20.936 1 96.41 269 TYR B C 1
ATOM 4553 O O . TYR B 1 269 ? 0.738 14.19 21.59 1 96.41 269 TYR B O 1
ATOM 4561 N N . PRO B 1 270 ? 0.873 15.295 19.627 1 97.32 270 PRO B N 1
ATOM 4562 C CA . PRO B 1 270 ? -0.021 14.346 18.96 1 97.32 270 PRO B CA 1
ATOM 4563 C C . PRO B 1 270 ? 0.565 12.938 18.883 1 97.32 270 PRO B C 1
ATOM 4565 O O . PRO B 1 270 ? 1.787 12.772 18.897 1 97.32 270 PRO B O 1
ATOM 4568 N N . ARG B 1 271 ? -0.334 12.012 18.832 1 96.7 271 ARG B N 1
ATOM 4569 C CA . ARG B 1 271 ? 0.085 10.619 18.712 1 96.7 271 ARG B CA 1
ATOM 4570 C C . ARG B 1 271 ? 0.443 10.277 17.269 1 96.7 271 ARG B C 1
ATOM 4572 O O . ARG B 1 271 ? 0.014 10.962 16.339 1 96.7 271 ARG B O 1
ATOM 4579 N N . THR B 1 272 ? 1.224 9.259 17.158 1 96.15 272 THR B N 1
ATOM 4580 C CA . THR B 1 272 ? 1.59 8.796 15.824 1 96.15 272 THR B CA 1
ATOM 4581 C C . THR B 1 272 ? 0.414 8.089 15.156 1 96.15 272 THR B C 1
ATOM 4583 O O . THR B 1 272 ? 0.224 8.2 13.943 1 96.15 272 THR B O 1
ATOM 4586 N N . ARG B 1 273 ? -0.318 7.341 15.933 1 96.93 273 ARG B N 1
ATOM 4587 C CA . ARG B 1 273 ? -1.45 6.565 15.436 1 96.93 273 ARG B CA 1
ATOM 4588 C C . ARG B 1 273 ? -2.638 6.659 16.386 1 96.93 273 ARG B C 1
ATOM 4590 O O . ARG B 1 273 ? -2.466 6.649 17.607 1 96.93 273 ARG B O 1
ATOM 4597 N N . TYR B 1 274 ? -3.776 6.776 15.813 1 97.76 274 TYR B N 1
ATOM 4598 C CA . TYR B 1 274 ? -5.046 6.767 16.531 1 97.76 274 TYR B CA 1
ATOM 4599 C C . TYR B 1 274 ? -5.942 5.636 16.041 1 97.76 274 TYR B C 1
ATOM 4601 O O . TYR B 1 274 ? -6.362 5.626 14.882 1 97.76 274 TYR B O 1
ATOM 4609 N N . SER B 1 275 ? -6.203 4.673 16.831 1 96.75 275 SER B N 1
ATOM 4610 C CA . SER B 1 275 ? -7.2 3.657 16.508 1 96.75 275 SER B CA 1
ATOM 4611 C C . SER B 1 275 ? -8.583 4.06 17.009 1 96.75 275 SER B C 1
ATOM 4613 O O . SER B 1 275 ? -8.837 4.055 18.215 1 96.75 275 SER B O 1
ATOM 4615 N N . ALA B 1 276 ? -9.445 4.363 16.117 1 97.18 276 ALA B N 1
ATOM 4616 C CA . ALA B 1 276 ? -10.753 4.892 16.497 1 97.18 276 ALA B CA 1
ATOM 4617 C C . ALA B 1 276 ? -11.832 3.818 16.383 1 97.18 276 ALA B C 1
ATOM 4619 O O . ALA B 1 276 ? -12.03 3.239 15.313 1 97.18 276 ALA B O 1
ATOM 4620 N N . GLY B 1 277 ? -12.598 3.601 17.41 1 95.88 277 GLY B N 1
ATOM 4621 C CA . GLY B 1 277 ? -13.643 2.592 17.464 1 95.88 277 GLY B CA 1
ATOM 4622 C C . GLY B 1 277 ? -13.273 1.394 18.318 1 95.88 277 GLY B C 1
ATOM 4623 O O . GLY B 1 277 ? -12.111 0.982 18.348 1 95.88 277 GLY B O 1
ATOM 4624 N N . TRP B 1 278 ? -14.209 0.755 18.97 1 94.15 278 TRP B N 1
ATOM 4625 C CA . TRP B 1 278 ? -13.968 -0.382 19.853 1 94.15 278 TRP B CA 1
ATOM 4626 C C . TRP B 1 278 ? -13.523 -1.604 19.058 1 94.15 278 TRP B C 1
ATOM 4628 O O . TRP B 1 278 ? -12.673 -2.373 19.513 1 94.15 278 TRP B O 1
ATOM 4638 N N . ASP B 1 279 ? -14.164 -1.741 17.93 1 93.81 279 ASP B N 1
ATOM 4639 C CA . ASP B 1 279 ? -13.746 -2.864 17.097 1 93.81 279 ASP B CA 1
ATOM 4640 C C . ASP B 1 279 ? -12.288 -2.717 16.668 1 93.81 279 ASP B C 1
ATOM 4642 O O . ASP B 1 279 ? -11.547 -3.701 16.62 1 93.81 279 ASP B O 1
ATOM 4646 N N . ALA B 1 280 ? -11.884 -1.494 16.325 1 95.37 280 ALA B N 1
ATOM 4647 C CA . ALA B 1 280 ? -10.497 -1.236 15.946 1 95.37 280 ALA B CA 1
ATOM 4648 C C . ALA B 1 280 ? -9.54 -1.633 17.066 1 95.37 280 ALA B C 1
ATOM 4650 O O . ALA B 1 280 ? -8.566 -2.353 16.833 1 95.37 280 ALA B O 1
ATOM 4651 N N . LYS B 1 281 ? -9.812 -1.233 18.295 1 95.2 281 LYS B N 1
ATOM 4652 C CA . LYS B 1 281 ? -8.91 -1.373 19.435 1 95.2 281 LYS B CA 1
ATOM 4653 C C . LYS B 1 281 ? -8.863 -2.817 19.925 1 95.2 281 LYS B C 1
ATOM 4655 O O . LYS B 1 281 ? -7.803 -3.313 20.312 1 95.2 281 LYS B O 1
ATOM 4660 N N . PHE B 1 282 ? -10.01 -3.489 19.834 1 94.62 282 PHE B N 1
ATOM 4661 C CA . PHE B 1 282 ? -10.058 -4.741 20.579 1 94.62 282 PHE B CA 1
ATOM 4662 C C . PHE B 1 282 ? -10.173 -5.931 19.633 1 94.62 282 PHE B C 1
ATOM 4664 O O . PHE B 1 282 ? -10.016 -7.08 20.051 1 94.62 282 PHE B O 1
ATOM 4671 N N . LEU B 1 283 ? -10.419 -5.687 18.43 1 93.41 283 LEU B N 1
ATOM 4672 C CA . LEU B 1 283 ? -10.54 -6.803 17.497 1 93.41 283 LEU B CA 1
ATOM 4673 C C . LEU B 1 283 ? -9.486 -6.709 16.399 1 93.41 283 LEU B C 1
ATOM 4675 O O . LEU B 1 283 ? -8.561 -7.523 16.349 1 93.41 283 LEU B O 1
ATOM 4679 N N . TRP B 1 284 ? -9.513 -5.665 15.623 1 93.78 284 TRP B N 1
ATOM 4680 C CA . TRP B 1 284 ? -8.708 -5.596 14.408 1 93.78 284 TRP B CA 1
ATOM 4681 C C . TRP B 1 284 ? -7.237 -5.377 14.742 1 93.78 284 TRP B C 1
ATOM 4683 O O . TRP B 1 284 ? -6.357 -5.988 14.13 1 93.78 284 TRP B O 1
ATOM 4693 N N . LEU B 1 285 ? -6.938 -4.469 15.65 1 94.05 285 LEU B N 1
ATOM 4694 C CA . LEU B 1 285 ? -5.55 -4.193 16.003 1 94.05 285 LEU B CA 1
ATOM 4695 C C . LEU B 1 285 ? -4.883 -5.431 16.593 1 94.05 285 LEU B C 1
ATOM 4697 O O . LEU B 1 285 ? -3.799 -5.825 1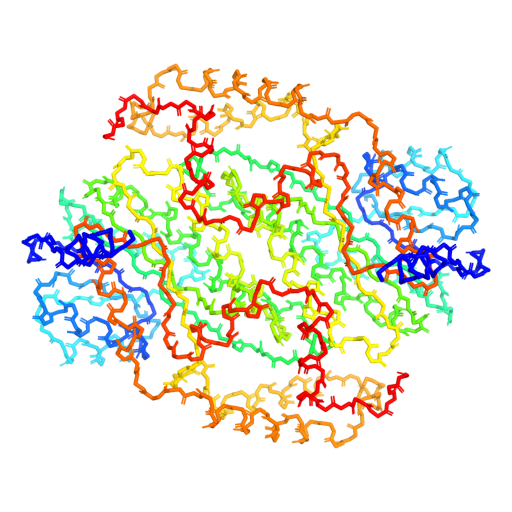6.156 1 94.05 285 LEU B O 1
ATOM 4701 N N . PRO B 1 286 ? -5.499 -6.152 17.528 1 94.09 286 PRO B N 1
ATOM 4702 C CA . PRO B 1 286 ? -4.898 -7.402 18 1 94.09 286 PRO B CA 1
ATOM 4703 C C . PRO B 1 286 ? -4.742 -8.438 16.89 1 94.09 286 PRO B C 1
ATOM 4705 O O . PRO B 1 286 ? -3.728 -9.138 16.831 1 94.09 286 PRO B O 1
ATOM 4708 N N . LEU B 1 287 ? -5.716 -8.5 16.047 1 93.29 287 LEU B N 1
ATOM 4709 C CA . LEU B 1 287 ? -5.673 -9.454 14.945 1 93.29 287 LEU B CA 1
ATOM 4710 C C . LEU B 1 287 ? -4.498 -9.161 14.018 1 93.29 287 LEU B C 1
ATOM 4712 O O . LEU B 1 287 ? -3.912 -10.081 13.441 1 93.29 287 LEU B O 1
ATOM 4716 N N . SER B 1 288 ? -4.139 -7.899 13.872 1 93.14 288 SER B N 1
ATOM 4717 C CA . SER B 1 288 ? -3.061 -7.494 12.976 1 93.14 288 SER B CA 1
ATOM 4718 C C . SER B 1 288 ? -1.712 -8.01 13.466 1 93.14 288 SER B C 1
ATOM 4720 O O . SER B 1 288 ? -0.746 -8.058 12.702 1 93.14 288 SER B O 1
ATOM 4722 N N . TYR B 1 289 ? -1.614 -8.466 14.679 1 90.84 289 TYR B N 1
ATOM 4723 C CA . TYR B 1 289 ? -0.363 -8.972 15.231 1 90.84 289 TYR B CA 1
ATOM 4724 C C . TYR B 1 289 ? -0.344 -10.496 15.234 1 90.84 289 TYR B C 1
ATOM 4726 O O . TYR B 1 289 ? 0.647 -11.11 15.635 1 90.84 289 TYR B O 1
ATOM 4734 N N . MET B 1 290 ? -1.405 -11.092 14.77 1 91.51 290 MET B N 1
ATOM 4735 C CA . MET B 1 290 ? -1.5 -12.549 14.771 1 91.51 290 MET B CA 1
ATOM 4736 C C . MET B 1 290 ? -0.898 -13.134 13.498 1 91.51 290 MET B C 1
ATOM 4738 O O . MET B 1 290 ? -0.837 -12.46 12.468 1 91.51 290 MET B O 1
ATOM 4742 N N . PRO B 1 291 ? -0.542 -14.37 13.611 1 90.43 291 PRO B N 1
ATOM 4743 C CA . PRO B 1 291 ? -0.052 -15.028 12.398 1 90.43 291 PRO B CA 1
ATOM 4744 C C . PRO B 1 291 ? -1.107 -15.095 11.296 1 90.43 291 PRO B C 1
ATOM 4746 O O . PRO B 1 291 ? -2.304 -15.172 11.586 1 90.43 291 PRO B O 1
ATOM 4749 N N . ALA B 1 292 ? -0.63 -15.157 10.079 1 90.45 292 ALA B N 1
ATOM 4750 C CA . ALA B 1 292 ? -1.507 -15.15 8.911 1 90.45 292 ALA B CA 1
ATOM 4751 C C . ALA B 1 292 ? -2.514 -16.294 8.975 1 90.45 292 ALA B C 1
ATOM 4753 O O . ALA B 1 292 ? -3.674 -16.13 8.587 1 90.45 292 ALA B O 1
ATOM 4754 N N . CYS B 1 293 ? -2.085 -17.419 9.383 1 90.84 293 CYS B N 1
ATOM 4755 C CA . CYS B 1 293 ? -2.963 -18.583 9.41 1 90.84 293 CYS B CA 1
ATOM 4756 C C . CYS B 1 293 ? -4.157 -18.345 10.327 1 90.84 293 CYS B C 1
ATOM 4758 O O . CYS B 1 293 ? -5.263 -18.808 10.045 1 90.84 293 CYS B O 1
ATOM 4760 N N . VAL B 1 294 ? -3.952 -17.649 11.439 1 91.99 294 VAL B N 1
ATOM 4761 C CA . VAL B 1 294 ? -5.023 -17.35 12.384 1 91.99 294 VAL B CA 1
ATOM 4762 C C . VAL B 1 294 ? -6.01 -16.37 11.755 1 91.99 294 VAL B C 1
ATOM 4764 O O . VAL B 1 294 ? -7.225 -16.558 11.847 1 91.99 294 VAL B O 1
ATOM 4767 N N . VAL B 1 295 ? -5.478 -15.387 11.12 1 93.1 295 VAL B N 1
ATOM 4768 C CA . VAL B 1 295 ? -6.32 -14.389 10.468 1 93.1 295 VAL B CA 1
ATOM 4769 C C . VAL B 1 295 ? -7.117 -15.041 9.341 1 93.1 295 VAL B C 1
ATOM 4771 O O . VAL B 1 295 ? -8.313 -14.783 9.187 1 93.1 295 VAL B O 1
ATOM 4774 N N . ASP B 1 296 ? -6.461 -15.877 8.617 1 93.71 296 ASP B N 1
ATOM 4775 C CA . ASP B 1 296 ? -7.108 -16.558 7.499 1 93.71 296 ASP B CA 1
ATOM 4776 C C . ASP B 1 296 ? -8.26 -17.436 7.983 1 93.71 296 ASP B C 1
ATOM 4778 O O . ASP B 1 296 ? -9.333 -17.452 7.377 1 93.71 296 ASP B O 1
ATOM 4782 N N . ILE B 1 297 ? -8.033 -18.173 9.018 1 91.72 297 ILE B N 1
ATOM 4783 C CA . ILE B 1 297 ? -9.063 -19.047 9.568 1 91.72 297 ILE B CA 1
ATOM 4784 C C . ILE B 1 297 ? -10.26 -18.214 10.021 1 91.72 297 ILE B C 1
ATOM 4786 O O . ILE B 1 297 ? -11.408 -18.558 9.731 1 91.72 297 ILE B O 1
ATOM 4790 N N . GLY B 1 298 ? -10.03 -17.161 10.746 1 90.4 298 GLY B N 1
ATOM 4791 C CA . GLY B 1 298 ? -11.103 -16.307 11.229 1 90.4 298 GLY B CA 1
ATOM 4792 C C . GLY B 1 298 ? -11.953 -15.729 10.113 1 90.4 298 GLY B C 1
ATOM 4793 O O . GLY B 1 298 ? -13.184 -15.753 10.187 1 90.4 298 GLY B O 1
ATOM 4794 N N . LEU B 1 299 ? -11.332 -15.28 9.105 1 90.35 299 LEU B N 1
ATOM 4795 C CA . LEU B 1 299 ? -12.049 -14.624 8.017 1 90.35 299 LEU B CA 1
ATOM 4796 C C . LEU B 1 299 ? -12.747 -15.65 7.13 1 90.35 299 LEU B C 1
ATOM 4798 O O . LEU B 1 299 ? -13.812 -15.373 6.573 1 90.35 299 LEU B O 1
ATOM 4802 N N . LYS B 1 300 ? -12.167 -16.816 6.996 1 89.41 300 LYS B N 1
ATOM 4803 C CA . LYS B 1 300 ? -12.757 -17.901 6.217 1 89.41 300 LYS B CA 1
ATOM 4804 C C . LYS B 1 300 ? -14.073 -18.367 6.833 1 89.41 300 LYS B C 1
ATOM 4806 O O . LYS B 1 300 ? -14.988 -18.781 6.117 1 89.41 300 LYS B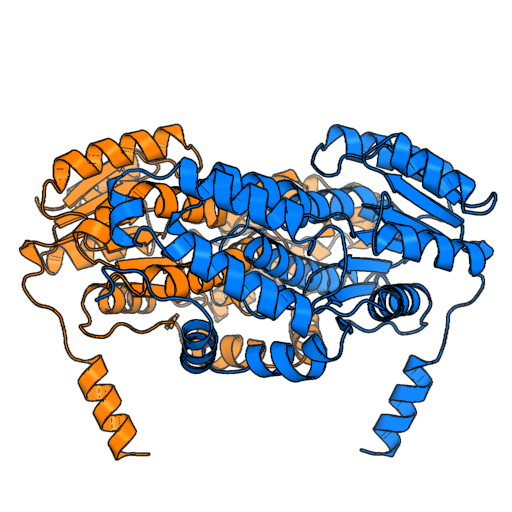 O 1
ATOM 4811 N N . LEU B 1 301 ? -14.169 -18.243 8.106 1 89.11 301 LEU B N 1
ATOM 4812 C CA . LEU B 1 301 ? -15.346 -18.733 8.814 1 89.11 301 LEU B CA 1
ATOM 4813 C C . LEU B 1 301 ? -16.532 -17.796 8.61 1 89.11 301 LEU B C 1
ATOM 4815 O O . LEU B 1 301 ? -17.686 -18.207 8.752 1 89.11 301 LEU B O 1
ATOM 4819 N N . VAL B 1 302 ? -16.264 -16.659 8.21 1 88.42 302 VAL B N 1
ATOM 4820 C CA . VAL B 1 302 ? -17.32 -15.657 8.124 1 88.42 302 VAL B CA 1
ATOM 4821 C C . VAL B 1 302 ? -17.892 -15.628 6.708 1 88.42 302 VAL B C 1
ATOM 4823 O O . VAL B 1 302 ? -19.089 -15.403 6.519 1 88.42 302 VAL B O 1
ATOM 4826 N N . LEU B 1 303 ? -17.168 -15.898 5.725 1 89.65 303 LEU B N 1
ATOM 4827 C CA . LEU B 1 303 ? -17.577 -15.753 4.333 1 89.65 303 LEU B CA 1
ATOM 4828 C C . LEU B 1 303 ? -18.149 -17.06 3.795 1 89.65 303 LEU B C 1
ATOM 4830 O O . LEU B 1 303 ? -17.759 -18.142 4.239 1 89.65 303 LEU B O 1
ATOM 4834 N N . PRO B 1 304 ? -19 -16.918 2.896 1 92.09 304 PRO B N 1
ATOM 4835 C CA . PRO B 1 304 ? -19.534 -18.142 2.294 1 92.09 304 PRO B CA 1
ATOM 4836 C C . PRO B 1 304 ? -18.501 -18.88 1.445 1 92.09 304 PRO B C 1
ATOM 4838 O O . PRO B 1 304 ? -17.547 -18.269 0.956 1 92.09 304 PRO B O 1
ATOM 4841 N N . ARG B 1 305 ? -18.798 -20.162 1.241 1 92.97 305 ARG B N 1
ATOM 4842 C CA . ARG B 1 305 ? -17.917 -20.992 0.425 1 92.97 305 ARG B CA 1
ATOM 4843 C C . ARG B 1 305 ? -18.465 -21.144 -0.99 1 92.97 305 ARG B C 1
ATOM 4845 O O . ARG B 1 305 ? -19.651 -21.428 -1.175 1 92.97 305 ARG B O 1
ATOM 4852 N N . PRO B 1 306 ? -17.58 -20.923 -1.95 1 94.45 306 PRO B N 1
ATOM 4853 C CA . PRO B 1 306 ? -18.036 -21.159 -3.322 1 94.45 306 PRO B CA 1
ATOM 4854 C C . PRO B 1 306 ? -18.452 -22.608 -3.564 1 94.45 306 PRO B C 1
ATOM 4856 O O . PRO B 1 306 ? -17.993 -23.512 -2.861 1 94.45 306 PRO B O 1
ATOM 4859 N N . SER B 1 307 ? -19.302 -22.857 -4.567 1 91.85 307 SER B N 1
ATOM 4860 C CA . SER B 1 307 ? -19.872 -24.171 -4.846 1 91.85 307 SER B CA 1
ATOM 4861 C C . SER B 1 307 ? -18.793 -25.165 -5.26 1 91.85 307 SER B C 1
ATOM 4863 O O . SER B 1 307 ? -18.843 -26.338 -4.882 1 91.85 307 SER B O 1
ATOM 4865 N N . LYS B 1 308 ? -17.851 -24.751 -6.051 1 90.35 308 LYS B N 1
ATOM 4866 C CA . LYS B 1 308 ? -16.819 -25.661 -6.541 1 90.35 308 LYS B CA 1
ATOM 4867 C C . LYS B 1 308 ? -15.542 -25.54 -5.715 1 90.35 308 LYS B C 1
ATOM 4869 O O . LYS B 1 308 ? -14.438 -25.561 -6.263 1 90.35 308 LYS B O 1
ATOM 4874 N N . SER B 1 309 ? -15.659 -25.35 -4.476 1 88.36 309 SER B N 1
ATOM 4875 C CA . SER B 1 309 ? -14.519 -25.291 -3.568 1 88.36 309 SER B CA 1
ATOM 4876 C C . SER B 1 309 ? -13.853 -26.656 -3.427 1 88.36 309 SER B C 1
ATOM 4878 O O . SER B 1 309 ? -14.527 -27.687 -3.452 1 88.36 309 SER B O 1
ATOM 4880 N N . VAL B 1 310 ? -12.588 -26.623 -3.403 1 84.13 310 VAL B N 1
ATOM 4881 C CA . VAL B 1 310 ? -11.832 -27.863 -3.26 1 84.13 310 VAL B CA 1
ATOM 4882 C C . VAL B 1 310 ? -11.417 -28.05 -1.803 1 84.13 310 VAL B C 1
ATOM 4884 O O . VAL B 1 310 ? -11.274 -27.074 -1.062 1 84.13 310 VAL B O 1
#

Secondary structure (DSSP, 8-state):
-HHHHHHHHHHHH-B-S-GGG-EEEEE--SSHHHHHHHHHHHHHT-EEEEEESSHHHHHHHHHTS-TTEEEEE--TT-HHHHHHHHHHHHHHHGGG--SEEEE------SBS-GGG--HHHHHHHHIIIIIHHHHHHHHHHHHHHHHT-EEEEE--GGGTS--SSBHHHHHHHHHHHHHHHHHHHHGGGT-EEEEEEE--BSSGGG-HHHHHHHHHHHHHHS-HHHHHHH-TTHHHHHHHHHHHHHHHH-BS-THHHHHHHHHHHHBSS--SEEEESHHIIIIIHHHHTS-HHHHHHHHHHHSPPPTT--/-HHHHHHHHHHHH-B-S-GGG-EEEEE--SSHHHHHHHHHHHHHT-EEEEEESSHHHHHHHHHTS-TTEEEEE--TT-HHHHHHHHHHHHHHHGGG--SEEEE------SBS-GGG--HHHHHHHHIIIIIHHHHHHHHHHHHHHHHT-EEEEE--GGGTS--SSBHHHHHHHHHHHHHHHHHHHHGGGT-EEEEEEE--BSSGGG-HHHHHHHHHHHHHHS-HHHHHHH-TTHHHHHHHHHHHHHHHH-BS-THHHHHHHHHHHHBSS--SEEEESHHIIIIIHHHHTS-HHHHHHHHHHHSPPPTT--